Protein AF-A0A1G2ZAT9-F1 (afdb_monomer_lite)

Foldseek 3Di:
DDDAFEAEEAEQDPPDDCPLVVLLLLQLCVVVVFAEAEEEQFQAAQAFDDAALSRRHDHAYQKVQLFPLQLSQQSQLVSCPPGRYYYYYDYAHDDPPDPDDPPPPPLDIGHSNVNCVSFVHAYEYEDACVQQDPDDPPPPSDDDDDDPRHAEYEYEAAADPVSVVVCQVVCCVPVVHHHAWYAHNPVVLVVQVVPDPGNDHRDSVSSNVSNVRGVVGHNSVVSRVSSPPGDGDSDDDDLLPDDDDFDQAEEEEADDQFFGPDRVLLVSSCVSNNYHYDYDHLLPDLATDPPHQEYETEAGHCLVVLVSNLPSPSSLVRVVVCLVVPHAYEHEHSRLQLCDQWEASDVVRIGGHSHLFQWYKYFDDDPSDWTWDKWFFCQAALLGHHRDIFIATADPRIDIGHPDPWAFGTPDPVCSVQWTDFRRYIYHSGRGDCSSVVVSSCSSRDRDDPGDDGDRSCVPVD

Structure (mmCIF, N/CA/C/O backbone):
data_AF-A0A1G2ZAT9-F1
#
_entry.id   AF-A0A1G2ZAT9-F1
#
loop_
_atom_site.group_PDB
_atom_site.id
_atom_site.type_symbol
_atom_site.label_atom_id
_atom_site.label_alt_id
_atom_site.label_comp_id
_atom_site.label_asym_id
_atom_site.label_entity_id
_atom_site.label_seq_id
_atom_site.pdbx_PDB_ins_code
_atom_site.Cartn_x
_atom_site.Cartn_y
_atom_site.Cartn_z
_atom_site.occupancy
_atom_site.B_iso_or_equiv
_atom_site.auth_seq_id
_atom_site.auth_comp_id
_atom_site.auth_asym_id
_atom_site.auth_atom_id
_atom_site.pdbx_PDB_model_num
ATOM 1 N N . MET A 1 1 ? 6.749 -23.569 -5.603 1.00 65.69 1 MET A N 1
ATOM 2 C CA . MET A 1 1 ? 6.489 -22.505 -6.591 1.00 65.69 1 MET A CA 1
ATOM 3 C C . MET A 1 1 ? 7.583 -22.570 -7.646 1.00 65.69 1 MET A C 1
ATOM 5 O O . MET A 1 1 ? 8.707 -22.903 -7.283 1.00 65.69 1 MET A O 1
ATOM 9 N N . LEU A 1 2 ? 7.264 -22.351 -8.924 1.00 72.38 2 LEU A N 1
ATOM 10 C CA . LEU A 1 2 ? 8.294 -22.236 -9.961 1.00 72.38 2 LEU A CA 1
ATOM 11 C C . LEU A 1 2 ? 8.986 -20.870 -9.824 1.00 72.38 2 LEU A C 1
ATOM 13 O O . LEU A 1 2 ? 8.285 -19.889 -9.580 1.00 72.38 2 LEU A O 1
ATOM 17 N N . PRO A 1 3 ? 10.320 -20.780 -9.960 1.00 85.19 3 PRO A N 1
ATOM 18 C CA . PRO A 1 3 ? 11.008 -19.496 -9.964 1.00 85.19 3 PRO A CA 1
ATOM 19 C C . PRO A 1 3 ? 10.451 -18.579 -11.056 1.00 85.19 3 PRO A C 1
ATOM 21 O O . PRO A 1 3 ? 10.277 -19.016 -12.193 1.00 85.19 3 PRO A O 1
ATOM 24 N N . LEU A 1 4 ? 10.227 -17.311 -10.721 1.00 93.50 4 LEU A N 1
ATOM 25 C CA . LEU A 1 4 ? 9.793 -16.273 -11.659 1.00 93.50 4 LEU A CA 1
ATOM 26 C C . LEU A 1 4 ? 10.766 -15.080 -11.631 1.00 93.50 4 LEU A C 1
ATOM 28 O O . LEU A 1 4 ? 11.510 -14.912 -10.651 1.00 93.50 4 LEU A O 1
ATOM 32 N N . PRO A 1 5 ? 10.817 -14.269 -12.702 1.00 96.50 5 PRO A N 1
ATOM 33 C CA . PRO A 1 5 ? 11.721 -13.140 -12.784 1.00 96.50 5 PRO A CA 1
ATOM 34 C C . PRO A 1 5 ? 11.297 -12.052 -11.800 1.00 96.50 5 PRO A C 1
ATOM 36 O O . PRO A 1 5 ? 10.114 -11.744 -11.640 1.00 96.50 5 PRO A O 1
ATOM 39 N N . ARG A 1 6 ? 12.283 -11.438 -11.149 1.00 97.06 6 ARG A N 1
ATOM 40 C CA . ARG A 1 6 ? 12.071 -10.317 -10.228 1.00 97.06 6 ARG A CA 1
ATOM 41 C C . ARG A 1 6 ? 13.106 -9.237 -10.470 1.00 97.06 6 ARG A C 1
ATOM 43 O O . ARG A 1 6 ? 14.269 -9.555 -10.687 1.00 97.06 6 ARG A O 1
ATOM 50 N N . VAL A 1 7 ? 12.699 -7.979 -10.425 1.00 97.75 7 VAL A N 1
ATOM 51 C CA . VAL A 1 7 ? 13.603 -6.842 -10.631 1.00 97.75 7 VAL A CA 1
ATOM 52 C C . VAL A 1 7 ? 13.283 -5.722 -9.654 1.00 97.75 7 VAL A C 1
ATOM 54 O O . VAL A 1 7 ? 12.121 -5.471 -9.333 1.00 97.75 7 VAL A O 1
ATOM 57 N N . ALA A 1 8 ? 14.326 -5.039 -9.196 1.00 97.81 8 ALA A N 1
ATOM 58 C CA . ALA A 1 8 ? 14.211 -3.762 -8.522 1.00 97.81 8 ALA A CA 1
ATOM 59 C C . ALA A 1 8 ? 14.255 -2.640 -9.566 1.00 97.81 8 ALA A C 1
ATOM 61 O O . ALA A 1 8 ? 15.227 -2.549 -10.311 1.00 97.81 8 ALA A O 1
ATOM 62 N N . VAL A 1 9 ? 13.231 -1.792 -9.624 1.00 97.50 9 VAL A N 1
ATOM 63 C CA . VAL A 1 9 ? 13.162 -0.632 -10.523 1.00 97.50 9 VAL A CA 1
ATOM 64 C C . VAL A 1 9 ? 13.166 0.634 -9.686 1.00 97.50 9 VAL A C 1
ATOM 66 O O . VAL A 1 9 ? 12.234 0.883 -8.930 1.00 97.50 9 VAL A O 1
ATOM 69 N N . GLY A 1 10 ? 14.197 1.456 -9.811 1.00 94.81 10 GLY A N 1
ATOM 70 C CA . GLY A 1 10 ? 14.295 2.659 -8.992 1.00 94.81 10 GLY A CA 1
ATOM 71 C C . GLY A 1 10 ? 15.198 3.710 -9.592 1.00 94.81 10 GLY A C 1
ATOM 72 O O . GLY A 1 10 ? 15.844 3.466 -10.603 1.00 94.81 10 GLY A O 1
ATOM 73 N N . THR A 1 11 ? 15.249 4.875 -8.965 1.00 92.31 11 THR A N 1
ATOM 74 C CA . THR A 1 11 ? 16.115 5.992 -9.365 1.00 92.31 11 THR A CA 1
ATOM 75 C C . THR A 1 11 ? 17.026 6.400 -8.214 1.00 92.31 11 THR A C 1
ATOM 77 O O . THR A 1 11 ? 16.726 6.125 -7.056 1.00 92.31 11 THR A O 1
ATOM 80 N N . ILE A 1 12 ? 18.137 7.058 -8.536 1.00 87.62 12 ILE A N 1
ATOM 81 C CA . ILE A 1 12 ? 18.996 7.770 -7.575 1.00 87.62 12 ILE A CA 1
ATOM 82 C C . ILE A 1 12 ? 18.717 9.278 -7.545 1.00 87.62 12 ILE A C 1
ATOM 84 O O . ILE A 1 12 ? 19.366 10.007 -6.798 1.00 87.62 12 ILE A O 1
ATOM 88 N N . GLN A 1 13 ? 17.804 9.763 -8.389 1.00 85.94 13 GLN A N 1
ATOM 89 C CA . GLN A 1 13 ? 17.444 11.172 -8.511 1.00 85.94 13 GLN A CA 1
ATOM 90 C C . GLN A 1 13 ? 16.197 11.433 -7.648 1.00 85.94 13 GLN A C 1
ATOM 92 O O . GLN A 1 13 ? 15.124 10.962 -8.017 1.00 85.94 13 GLN A O 1
ATOM 97 N N . PRO A 1 14 ? 16.301 12.166 -6.521 1.00 74.88 14 PRO A N 1
ATOM 98 C CA . PRO A 1 14 ? 15.181 12.355 -5.591 1.00 74.88 14 PRO A CA 1
ATOM 99 C C . PRO A 1 14 ? 13.953 13.015 -6.230 1.00 74.88 14 PRO A C 1
ATOM 101 O O . PRO A 1 14 ? 12.827 12.678 -5.891 1.00 74.88 14 PRO A O 1
ATOM 104 N N . GLU A 1 15 ? 14.183 13.905 -7.197 1.00 79.69 15 GLU A N 1
ATOM 105 C CA . GLU A 1 15 ? 13.150 14.672 -7.910 1.00 79.69 15 GLU A CA 1
ATOM 106 C C . GLU A 1 15 ? 12.564 13.937 -9.132 1.00 79.69 15 GLU A C 1
ATOM 108 O O . GLU A 1 15 ? 11.762 14.506 -9.879 1.00 79.69 15 GLU A O 1
ATOM 113 N N . ALA A 1 16 ? 13.016 12.711 -9.420 1.00 84.50 16 ALA A N 1
ATOM 114 C CA . ALA A 1 16 ? 12.541 11.960 -10.577 1.00 84.50 16 ALA A CA 1
ATOM 115 C C . ALA A 1 16 ? 11.228 11.234 -10.252 1.00 84.50 16 ALA A C 1
ATOM 117 O O . ALA A 1 16 ? 11.174 10.354 -9.390 1.00 84.50 16 ALA A O 1
ATOM 118 N N . ASP A 1 17 ? 10.174 11.563 -10.997 1.00 87.31 17 ASP A N 1
ATOM 119 C CA . ASP A 1 17 ? 8.879 10.900 -10.881 1.00 87.31 17 ASP A CA 1
ATOM 120 C C . ASP A 1 17 ? 8.857 9.589 -11.679 1.00 87.31 17 ASP A C 1
ATOM 122 O O . ASP A 1 17 ? 8.793 9.569 -12.910 1.00 87.31 17 ASP A O 1
ATOM 126 N N . LEU A 1 18 ? 8.863 8.468 -10.960 1.00 91.62 18 LEU A N 1
ATOM 127 C CA . LEU A 1 18 ? 8.841 7.136 -11.557 1.00 91.62 18 LEU A CA 1
ATOM 128 C C . LEU A 1 18 ? 7.465 6.707 -12.090 1.00 91.62 18 LEU A C 1
ATOM 130 O O . LEU A 1 18 ? 7.391 5.677 -12.764 1.00 91.62 18 LEU A O 1
ATOM 134 N N . ARG A 1 19 ? 6.372 7.432 -11.805 1.00 92.25 19 ARG A N 1
ATOM 135 C CA . ARG A 1 19 ? 5.004 6.998 -12.155 1.00 92.25 19 ARG A CA 1
ATOM 136 C C . ARG A 1 19 ? 4.861 6.701 -13.643 1.00 92.25 19 ARG A C 1
ATOM 138 O O . ARG A 1 19 ? 4.420 5.610 -14.002 1.00 92.25 19 ARG A O 1
ATOM 145 N N . ALA A 1 20 ? 5.289 7.630 -14.500 1.00 94.94 20 ALA A N 1
ATOM 146 C CA . ALA A 1 20 ? 5.143 7.507 -15.948 1.00 94.94 20 ALA A CA 1
ATOM 147 C C . ALA A 1 20 ? 5.839 6.249 -16.488 1.00 94.94 20 ALA A C 1
ATOM 149 O O . ALA A 1 20 ? 5.209 5.437 -17.167 1.00 94.94 20 ALA A O 1
ATOM 150 N N . ILE A 1 21 ? 7.116 6.046 -16.145 1.00 96.44 21 ILE A N 1
ATOM 151 C CA . ILE A 1 21 ? 7.891 4.910 -16.654 1.00 96.44 21 ILE A CA 1
ATOM 152 C C . ILE A 1 21 ? 7.477 3.576 -16.026 1.00 96.44 21 ILE A C 1
ATOM 154 O O . ILE A 1 21 ? 7.471 2.562 -16.723 1.00 96.44 21 ILE A O 1
ATOM 158 N N . LEU A 1 22 ? 7.069 3.554 -14.752 1.00 95.69 22 LEU A N 1
ATOM 159 C CA . LEU A 1 22 ? 6.551 2.345 -14.108 1.00 95.69 22 LEU A CA 1
ATOM 160 C C . LEU A 1 22 ? 5.219 1.916 -14.727 1.00 95.69 22 LEU A C 1
ATOM 162 O O . LEU A 1 22 ? 5.054 0.742 -15.057 1.00 95.69 22 LEU A O 1
ATOM 166 N N . TRP A 1 23 ? 4.283 2.847 -14.937 1.00 95.88 23 TRP A N 1
ATOM 167 C CA . TRP A 1 23 ? 3.021 2.555 -15.622 1.00 95.88 23 TRP A CA 1
ATOM 168 C C . TRP A 1 23 ? 3.252 2.116 -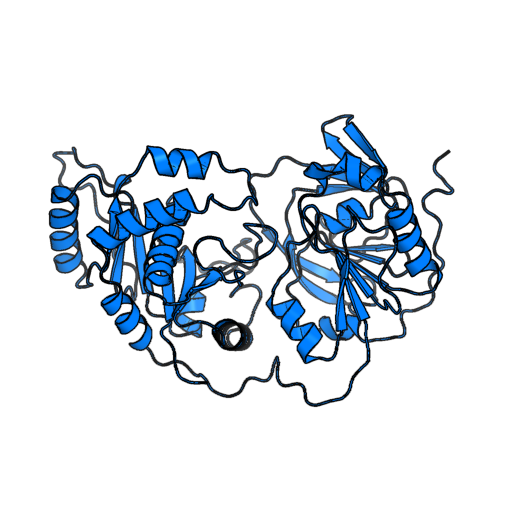17.065 1.00 95.88 23 TRP A C 1
ATOM 170 O O . TRP A 1 23 ? 2.633 1.150 -17.510 1.00 95.88 23 TRP A O 1
ATOM 180 N N . ALA A 1 24 ? 4.187 2.758 -17.770 1.00 97.25 24 ALA A N 1
ATOM 181 C CA . ALA A 1 24 ? 4.568 2.364 -19.118 1.00 97.25 24 ALA A CA 1
ATOM 182 C C . ALA A 1 24 ? 5.128 0.934 -19.165 1.00 97.25 24 ALA A C 1
ATOM 184 O O . ALA A 1 24 ? 4.705 0.136 -19.999 1.00 97.25 24 ALA A O 1
ATOM 185 N N . LEU A 1 25 ? 6.046 0.596 -18.253 1.00 97.38 25 LEU A N 1
ATOM 186 C CA . LEU A 1 25 ? 6.655 -0.729 -18.150 1.00 97.38 25 LEU A CA 1
ATOM 187 C C . LEU A 1 25 ? 5.609 -1.801 -17.836 1.00 97.38 25 LEU A C 1
ATOM 189 O O . LEU A 1 25 ? 5.561 -2.826 -18.514 1.00 97.38 25 LEU A O 1
ATOM 193 N N . MET A 1 26 ? 4.749 -1.568 -16.843 1.00 96.50 26 MET A N 1
ATOM 194 C CA . MET A 1 26 ? 3.716 -2.534 -16.463 1.00 96.50 26 MET A CA 1
ATOM 195 C C . MET A 1 26 ? 2.709 -2.758 -17.592 1.00 96.50 26 MET A C 1
ATOM 197 O O . MET A 1 26 ? 2.432 -3.904 -17.936 1.00 96.50 26 MET A O 1
ATOM 201 N N . GLU A 1 27 ? 2.236 -1.693 -18.243 1.00 96.50 27 GLU A 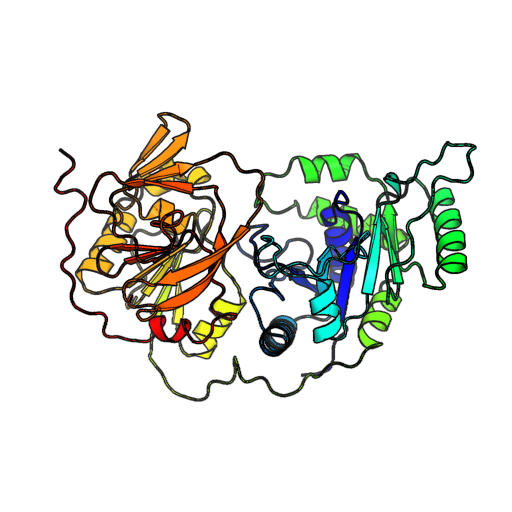N 1
ATOM 202 C CA . GLU A 1 27 ? 1.328 -1.810 -19.387 1.00 96.50 27 GLU A CA 1
ATOM 203 C C . GLU A 1 27 ? 1.994 -2.507 -20.589 1.00 96.50 27 GLU A C 1
ATOM 205 O O . GLU A 1 27 ? 1.372 -3.311 -21.291 1.00 96.50 27 GLU A O 1
ATOM 210 N N . ALA A 1 28 ? 3.276 -2.237 -20.832 1.00 96.62 28 ALA A N 1
ATOM 211 C CA . ALA A 1 28 ? 4.065 -2.866 -21.887 1.00 96.62 28 ALA A CA 1
ATOM 212 C C . ALA A 1 28 ? 4.180 -4.393 -21.729 1.00 96.62 28 ALA A C 1
ATOM 214 O O . ALA A 1 28 ? 4.160 -5.122 -22.728 1.00 96.62 28 ALA A O 1
ATOM 215 N N . PHE A 1 29 ? 4.284 -4.873 -20.489 1.00 96.81 29 PHE A N 1
ATOM 216 C CA . PHE A 1 29 ? 4.241 -6.298 -20.163 1.00 96.81 29 PHE A CA 1
ATOM 217 C C . PHE A 1 29 ? 2.819 -6.853 -20.224 1.00 96.81 29 PHE A C 1
ATOM 219 O O . PHE A 1 29 ? 2.584 -7.864 -20.889 1.00 96.81 29 PHE A O 1
ATOM 226 N N . ARG A 1 30 ? 1.851 -6.142 -19.639 1.00 94.38 30 ARG A N 1
ATOM 227 C CA . ARG A 1 30 ? 0.443 -6.552 -19.621 1.00 94.38 30 ARG A CA 1
ATOM 228 C C . ARG A 1 30 ? -0.130 -6.717 -21.031 1.00 94.38 30 ARG A C 1
ATOM 230 O O . ARG A 1 30 ? -0.836 -7.682 -21.304 1.00 94.38 30 ARG A O 1
ATOM 237 N N . SER A 1 31 ? 0.214 -5.822 -21.958 1.00 94.56 31 SER A N 1
ATOM 238 C CA . SER A 1 31 ? -0.170 -5.908 -23.380 1.00 94.56 31 SER A CA 1
ATOM 239 C C . SER A 1 31 ? 0.457 -7.093 -24.131 1.00 94.56 31 SER A C 1
ATOM 241 O O . SER A 1 31 ? -0.033 -7.460 -25.197 1.00 94.56 31 SER A O 1
ATOM 243 N N . ARG A 1 32 ? 1.498 -7.725 -23.573 1.00 94.94 32 ARG A N 1
ATOM 244 C CA . ARG A 1 32 ? 2.105 -8.979 -24.060 1.00 94.94 32 ARG A CA 1
ATOM 245 C C . ARG A 1 32 ? 1.629 -10.221 -23.308 1.00 94.94 32 ARG A C 1
ATOM 247 O O . ARG A 1 32 ? 2.176 -11.294 -23.532 1.00 94.94 32 ARG A O 1
ATOM 254 N N . GLY A 1 33 ? 0.635 -10.087 -22.431 1.00 94.81 33 GLY A N 1
ATOM 255 C CA . GLY A 1 33 ? 0.134 -11.196 -21.622 1.00 94.81 33 GLY A CA 1
ATOM 256 C C . GLY A 1 33 ? 1.045 -11.587 -20.457 1.00 94.81 33 GLY A C 1
ATOM 257 O O . GLY A 1 33 ? 0.870 -12.673 -19.928 1.00 94.81 33 GLY A O 1
ATOM 258 N N . VAL A 1 34 ? 1.995 -10.729 -20.065 1.00 95.81 34 VAL A N 1
ATOM 259 C CA . VAL A 1 34 ? 2.832 -10.919 -18.869 1.00 95.81 34 VAL A CA 1
ATOM 260 C C . VAL A 1 34 ? 2.205 -10.141 -17.717 1.00 95.81 34 VAL A C 1
ATOM 262 O O . VAL A 1 34 ? 2.118 -8.910 -17.764 1.00 95.81 34 VAL A O 1
ATOM 265 N N . GLN A 1 35 ? 1.761 -10.846 -16.685 1.00 95.88 35 GLN A N 1
ATOM 266 C CA . GLN A 1 35 ? 1.151 -10.254 -15.505 1.00 95.88 35 GLN A CA 1
ATOM 267 C C . GLN A 1 35 ? 2.227 -9.767 -14.528 1.00 95.88 35 GLN A C 1
ATOM 269 O O . GLN A 1 35 ? 3.105 -10.524 -14.119 1.00 95.88 35 GLN A O 1
ATOM 274 N N . VAL A 1 36 ? 2.163 -8.492 -14.135 1.00 96.88 36 VAL A N 1
ATOM 275 C CA . VAL A 1 36 ? 3.176 -7.869 -13.269 1.00 96.88 36 VAL A CA 1
ATOM 276 C C . VAL A 1 36 ? 2.616 -7.651 -11.866 1.00 96.88 36 VAL A C 1
ATOM 278 O O . VAL A 1 36 ? 1.629 -6.938 -11.701 1.00 96.88 36 VAL A O 1
ATOM 281 N N . GLN A 1 37 ? 3.263 -8.200 -10.839 1.00 96.56 37 GLN A N 1
ATOM 282 C CA . GLN A 1 37 ? 2.988 -7.824 -9.450 1.00 96.56 37 GLN A CA 1
ATOM 283 C C . GLN A 1 37 ? 3.940 -6.703 -9.038 1.00 96.56 37 GLN A C 1
ATOM 285 O O . GLN A 1 37 ? 5.162 -6.864 -9.057 1.00 96.56 37 GLN A O 1
ATOM 290 N N . ARG A 1 38 ? 3.370 -5.567 -8.636 1.00 94.94 38 ARG A N 1
ATOM 291 C CA . ARG A 1 38 ? 4.119 -4.411 -8.140 1.00 94.94 38 ARG A CA 1
ATOM 292 C C . ARG A 1 38 ? 4.246 -4.464 -6.619 1.00 94.94 38 ARG A C 1
ATOM 294 O O . ARG A 1 38 ? 3.249 -4.699 -5.932 1.00 94.94 38 ARG A O 1
ATOM 301 N N . PHE A 1 39 ? 5.447 -4.189 -6.120 1.00 95.88 39 PHE A N 1
ATOM 302 C CA . PHE A 1 39 ? 5.766 -4.016 -4.707 1.00 95.88 39 PHE A CA 1
ATOM 303 C C . PHE A 1 39 ? 6.407 -2.640 -4.489 1.00 95.88 39 PHE A C 1
ATOM 305 O O . PHE A 1 39 ? 7.427 -2.332 -5.103 1.00 95.88 39 PHE A O 1
ATOM 312 N N . LEU A 1 40 ? 5.828 -1.810 -3.625 1.00 93.94 40 LEU A N 1
ATOM 313 C CA . LEU A 1 40 ? 6.436 -0.547 -3.201 1.00 93.94 40 LEU A CA 1
ATOM 314 C C . LEU A 1 40 ? 7.464 -0.820 -2.098 1.00 93.94 40 LEU A C 1
ATOM 316 O O . LEU A 1 40 ? 7.187 -1.621 -1.207 1.00 93.94 40 LEU A O 1
ATOM 320 N N . SER A 1 41 ? 8.603 -0.123 -2.114 1.00 93.00 41 SER A N 1
ATOM 321 C CA . SER A 1 41 ? 9.665 -0.264 -1.102 1.00 93.00 41 SER A CA 1
ATOM 322 C C . SER A 1 41 ? 9.353 0.376 0.262 1.00 93.00 41 SER A C 1
ATOM 324 O O . SER A 1 41 ? 10.201 0.370 1.154 1.00 93.00 41 SER A O 1
ATOM 326 N N . GLN A 1 42 ? 8.177 0.990 0.405 1.00 89.81 42 GLN A N 1
ATOM 327 C CA . GLN A 1 42 ? 7.697 1.622 1.633 1.00 89.81 42 GLN A CA 1
ATOM 328 C C . GLN A 1 42 ? 6.224 1.307 1.825 1.00 89.81 42 GLN A C 1
ATOM 330 O O . GLN A 1 42 ? 5.462 1.436 0.872 1.00 89.81 42 GLN A O 1
ATOM 335 N N . ALA A 1 43 ? 5.809 0.944 3.038 1.00 87.38 43 ALA A N 1
ATOM 336 C CA . ALA A 1 43 ? 4.434 0.574 3.377 1.00 87.38 43 ALA A CA 1
ATOM 337 C C . ALA A 1 43 ? 3.499 1.793 3.537 1.00 87.38 43 ALA A C 1
ATOM 339 O O . ALA A 1 43 ? 2.831 1.954 4.557 1.00 87.38 43 ALA A O 1
ATOM 340 N N . CYS A 1 44 ? 3.445 2.649 2.516 1.00 81.44 44 CYS A N 1
ATOM 341 C CA . CYS A 1 44 ? 2.565 3.811 2.437 1.00 81.44 44 CYS A CA 1
ATOM 342 C C . CYS A 1 44 ? 1.551 3.667 1.288 1.00 81.44 44 CYS A C 1
ATOM 344 O O . CYS A 1 44 ? 1.798 3.018 0.264 1.00 81.44 44 CYS A O 1
ATOM 346 N N . PHE A 1 45 ? 0.365 4.248 1.462 1.00 75.94 45 PHE A N 1
ATOM 347 C CA . PHE A 1 45 ? -0.692 4.171 0.459 1.00 75.94 45 PHE A CA 1
ATOM 348 C C . PHE A 1 45 ? -0.563 5.310 -0.553 1.00 75.94 45 PHE A C 1
ATOM 350 O O . PHE A 1 45 ? -0.702 6.474 -0.195 1.00 75.94 45 PHE A O 1
ATOM 357 N N . ALA A 1 46 ? -0.336 4.965 -1.823 1.00 63.47 46 ALA A N 1
ATOM 358 C CA . ALA A 1 46 ? -0.352 5.928 -2.928 1.00 63.47 46 ALA A CA 1
ATOM 359 C C . ALA A 1 46 ? -1.736 6.045 -3.597 1.00 63.47 46 ALA A C 1
ATOM 361 O O . ALA A 1 46 ? -2.082 7.102 -4.116 1.00 63.47 46 ALA A O 1
ATOM 362 N N . THR A 1 47 ? -2.521 4.961 -3.591 1.00 61.88 47 THR A N 1
ATOM 363 C CA . THR A 1 47 ? -3.883 4.869 -4.146 1.00 61.88 47 THR A CA 1
ATOM 364 C C . THR A 1 47 ? -4.750 4.002 -3.248 1.00 61.88 47 THR A C 1
ATOM 366 O O . THR A 1 47 ? -4.265 2.977 -2.763 1.00 61.88 47 THR A O 1
ATOM 369 N N . CYS A 1 48 ? -6.023 4.362 -3.067 1.00 64.44 48 CYS A N 1
ATOM 370 C CA . CYS A 1 48 ? -6.965 3.522 -2.326 1.00 64.44 48 CYS A CA 1
ATOM 371 C C . CYS A 1 48 ? -7.729 2.584 -3.269 1.00 64.44 48 CYS A C 1
ATOM 373 O O . CYS A 1 48 ? -8.103 2.964 -4.381 1.00 64.44 48 CYS A O 1
ATOM 375 N N . HIS A 1 49 ? -7.988 1.370 -2.780 1.00 68.56 49 HIS A N 1
ATOM 376 C CA . HIS A 1 49 ? -8.727 0.287 -3.428 1.00 68.56 49 HIS A CA 1
ATOM 377 C C . HIS A 1 49 ? -8.095 -0.357 -4.652 1.00 68.56 49 HIS A C 1
ATOM 379 O O . HIS A 1 49 ? -7.573 0.308 -5.546 1.00 68.56 49 HIS A O 1
ATOM 385 N N . GLY A 1 50 ? -8.388 -1.652 -4.757 1.00 73.62 50 GLY A N 1
ATOM 386 C CA . GLY A 1 50 ? -8.420 -2.463 -5.965 1.00 73.62 50 GLY A CA 1
ATOM 387 C C . GLY A 1 50 ? -7.128 -2.565 -6.777 1.00 73.62 50 GLY A C 1
ATOM 388 O O . GLY A 1 50 ? -6.063 -2.109 -6.361 1.00 73.62 50 GLY A O 1
ATOM 389 N N . PRO A 1 51 ? -7.226 -3.209 -7.950 1.00 79.81 51 PRO A N 1
ATOM 390 C CA . PRO A 1 51 ? -6.074 -3.440 -8.803 1.00 79.81 51 PRO A CA 1
ATOM 391 C C . PRO A 1 51 ? -5.507 -2.158 -9.419 1.00 79.81 51 PRO A C 1
ATOM 393 O O . PRO A 1 51 ? -6.251 -1.256 -9.814 1.00 79.81 51 PRO A O 1
ATOM 396 N N . ASP A 1 52 ? -4.182 -2.119 -9.564 1.00 81.69 52 ASP A N 1
ATOM 397 C CA . ASP A 1 52 ? -3.470 -1.099 -10.331 1.00 81.69 52 ASP A CA 1
ATOM 398 C C . ASP A 1 52 ? -3.903 -1.161 -11.802 1.00 81.69 52 ASP A C 1
ATOM 400 O O . ASP A 1 52 ? -3.997 -2.236 -12.395 1.00 81.69 52 ASP A O 1
ATOM 404 N N . VAL A 1 53 ? -4.194 -0.011 -12.411 1.00 86.75 53 VAL A N 1
ATOM 405 C CA . VAL A 1 53 ? -4.748 0.036 -13.776 1.00 86.75 53 VAL A CA 1
ATOM 406 C C . VAL A 1 53 ? -3.753 -0.480 -14.820 1.00 86.75 53 VAL A C 1
ATOM 408 O O . VAL A 1 53 ? -4.179 -1.071 -15.821 1.00 86.75 53 VAL A O 1
ATOM 411 N N . ALA A 1 54 ? -2.452 -0.280 -14.592 1.00 87.06 54 ALA A N 1
ATOM 412 C CA . ALA A 1 54 ? -1.394 -0.658 -15.521 1.00 87.06 54 ALA A CA 1
ATOM 413 C C . ALA A 1 54 ? -0.989 -2.130 -15.375 1.00 87.06 54 ALA A C 1
ATOM 415 O O . ALA A 1 54 ? -0.631 -2.752 -16.373 1.00 87.06 54 ALA A O 1
ATOM 416 N N . SER A 1 55 ? -1.065 -2.703 -14.168 1.00 87.00 55 SER A N 1
ATOM 417 C CA . SER A 1 55 ? -0.693 -4.107 -13.932 1.00 87.00 55 SER A CA 1
ATOM 418 C C . SER A 1 55 ? -1.879 -5.078 -13.875 1.00 87.00 55 SER A C 1
ATOM 420 O O . SER A 1 55 ? -1.745 -6.245 -14.236 1.00 87.00 55 SER A O 1
ATOM 422 N N . GLY A 1 56 ? -3.057 -4.603 -13.465 1.00 87.62 56 GLY A N 1
ATOM 423 C CA . GLY A 1 56 ? -4.242 -5.422 -13.212 1.00 87.62 56 GLY A CA 1
ATOM 424 C C . GLY A 1 56 ? -4.205 -6.202 -11.893 1.00 87.62 56 GLY A C 1
ATOM 425 O O . GLY A 1 56 ? -5.131 -6.967 -11.635 1.00 87.62 56 GLY A O 1
ATOM 426 N N . LEU A 1 57 ? -3.181 -6.007 -11.056 1.00 91.69 57 LEU A N 1
ATOM 427 C CA . LEU A 1 57 ? -3.049 -6.609 -9.726 1.00 91.69 57 LEU A CA 1
ATOM 428 C C . LEU A 1 57 ? -3.007 -5.534 -8.638 1.00 91.69 57 LEU A C 1
ATOM 430 O O . LEU A 1 57 ? -2.536 -4.419 -8.866 1.00 91.69 57 LEU A O 1
ATOM 434 N N . THR A 1 58 ? -3.486 -5.864 -7.440 1.00 91.56 58 THR A N 1
ATOM 435 C CA . THR A 1 58 ? -3.418 -4.959 -6.285 1.00 91.56 58 THR A CA 1
ATOM 436 C C . THR A 1 58 ? -1.955 -4.755 -5.869 1.00 91.56 58 THR A C 1
ATOM 438 O O . THR A 1 58 ? -1.253 -5.749 -5.655 1.00 91.56 58 THR A O 1
ATOM 441 N N . PRO A 1 59 ? -1.459 -3.507 -5.753 1.00 92.31 59 PRO A N 1
ATOM 442 C CA . PRO A 1 59 ? -0.101 -3.241 -5.286 1.00 92.31 59 PRO A CA 1
ATOM 443 C C . PRO A 1 59 ? 0.145 -3.795 -3.884 1.00 92.31 59 PRO A C 1
ATOM 445 O O . PRO A 1 59 ? -0.736 -3.746 -3.028 1.00 92.31 59 PRO A O 1
ATOM 448 N N . ARG A 1 60 ? 1.362 -4.282 -3.649 1.00 94.12 60 ARG A N 1
ATOM 449 C CA . ARG A 1 60 ? 1.826 -4.772 -2.345 1.00 94.12 60 ARG A CA 1
ATOM 450 C C . ARG A 1 60 ? 2.994 -3.934 -1.844 1.00 94.12 60 ARG A C 1
ATOM 452 O O . ARG A 1 60 ? 3.496 -3.069 -2.564 1.00 94.12 60 ARG A O 1
ATOM 459 N N . HIS A 1 61 ? 3.454 -4.203 -0.629 1.00 94.50 61 HIS A N 1
ATOM 460 C CA . HIS A 1 61 ? 4.510 -3.424 0.010 1.00 94.50 61 HIS A CA 1
ATOM 461 C C . HIS A 1 61 ? 5.586 -4.337 0.587 1.00 94.50 61 HIS A C 1
ATOM 463 O O . HIS A 1 61 ? 5.290 -5.345 1.219 1.00 94.50 61 HIS A O 1
ATOM 469 N N . LEU A 1 62 ? 6.841 -3.957 0.387 1.00 95.88 62 LEU A N 1
ATOM 470 C CA . LEU A 1 62 ? 8.012 -4.546 1.024 1.00 95.88 62 LEU A CA 1
ATOM 471 C C . LEU A 1 62 ? 8.755 -3.399 1.682 1.00 95.88 62 LEU A C 1
ATOM 473 O O . LEU A 1 62 ? 9.101 -2.444 1.004 1.00 95.88 62 LEU A O 1
ATOM 477 N N . ASP A 1 63 ? 8.983 -3.458 2.985 1.00 94.81 63 ASP A N 1
ATOM 478 C CA . ASP A 1 63 ? 9.504 -2.306 3.712 1.00 94.81 63 ASP A CA 1
ATOM 479 C C . ASP A 1 63 ? 10.585 -2.748 4.688 1.00 94.81 63 ASP A C 1
ATOM 481 O O . ASP A 1 63 ? 10.300 -3.400 5.688 1.00 94.81 63 ASP A O 1
ATOM 485 N N . SER A 1 64 ? 11.837 -2.395 4.400 1.00 94.12 64 SER A N 1
ATOM 486 C CA . SER A 1 64 ? 12.982 -2.833 5.202 1.00 94.12 64 SER A CA 1
ATOM 487 C C . SER A 1 64 ? 13.072 -2.182 6.583 1.00 94.12 64 SER A C 1
ATOM 489 O O . SER A 1 64 ? 13.827 -2.657 7.428 1.00 94.12 64 SER A O 1
ATOM 491 N N . TRP A 1 65 ? 12.345 -1.089 6.824 1.00 93.75 65 TRP A N 1
ATOM 492 C CA . TRP A 1 65 ? 12.265 -0.475 8.146 1.00 93.75 65 TRP A CA 1
ATOM 493 C C . TRP A 1 65 ? 11.213 -1.188 8.997 1.00 93.75 65 TRP A C 1
ATOM 495 O O . TRP A 1 65 ? 11.442 -1.444 10.183 1.00 93.75 65 TRP A O 1
ATOM 505 N N . LEU A 1 66 ? 10.076 -1.534 8.389 1.00 92.56 66 LEU A N 1
ATOM 506 C CA . LEU A 1 66 ? 8.934 -2.143 9.065 1.00 92.56 66 LEU A CA 1
ATOM 507 C C . LEU A 1 66 ? 9.056 -3.670 9.212 1.00 92.56 66 LEU A C 1
ATOM 509 O O . LEU A 1 66 ? 8.574 -4.228 10.197 1.00 92.56 66 LEU A O 1
ATOM 513 N N . MET A 1 67 ? 9.684 -4.343 8.249 1.00 94.00 67 MET A N 1
ATOM 514 C CA . MET A 1 67 ? 9.723 -5.801 8.114 1.00 94.00 67 MET A CA 1
ATOM 515 C C . MET A 1 67 ? 11.148 -6.347 8.237 1.00 94.00 67 MET A C 1
ATOM 517 O O . MET A 1 67 ? 12.129 -5.677 7.924 1.00 94.00 67 MET A O 1
ATOM 521 N N . SER A 1 68 ? 11.266 -7.612 8.643 1.00 93.94 68 SER A N 1
ATOM 522 C CA . SER A 1 68 ? 12.525 -8.356 8.541 1.00 93.94 68 SER A CA 1
ATOM 523 C C . SER A 1 68 ? 12.739 -8.894 7.121 1.00 93.94 68 SER A C 1
ATOM 525 O O . SER A 1 68 ? 11.785 -9.062 6.359 1.00 93.94 68 SER A O 1
ATOM 527 N N . ALA A 1 69 ? 13.981 -9.268 6.790 1.00 95.38 69 ALA A N 1
ATOM 528 C CA . ALA A 1 69 ? 14.313 -9.928 5.522 1.00 95.38 69 ALA A CA 1
ATOM 529 C C . ALA A 1 69 ? 13.438 -11.163 5.246 1.00 95.38 69 ALA A C 1
ATOM 531 O O . ALA A 1 69 ? 12.978 -11.374 4.125 1.00 95.38 69 ALA A O 1
ATOM 532 N N . HIS A 1 70 ? 13.162 -11.947 6.291 1.00 94.75 70 HIS A N 1
ATOM 533 C CA . HIS A 1 70 ? 12.321 -13.135 6.208 1.00 94.75 70 HIS A CA 1
ATOM 534 C C . HIS A 1 70 ? 10.865 -12.795 5.848 1.00 94.75 70 HIS A C 1
ATOM 536 O O . HIS A 1 70 ? 10.310 -13.403 4.936 1.00 94.75 70 HIS A O 1
ATOM 542 N N . VAL A 1 71 ? 10.270 -11.779 6.487 1.00 94.62 71 VAL A N 1
ATOM 543 C CA . VAL A 1 71 ? 8.901 -11.334 6.169 1.00 94.62 71 VAL A CA 1
ATOM 544 C C . VAL A 1 71 ? 8.818 -10.774 4.748 1.00 94.62 71 VAL A C 1
ATOM 546 O O . VAL A 1 71 ? 7.914 -11.149 4.005 1.00 94.62 71 VAL A O 1
ATOM 549 N N . CYS A 1 72 ? 9.784 -9.947 4.328 1.00 96.50 72 CYS A N 1
ATOM 550 C CA . CYS A 1 72 ? 9.837 -9.434 2.956 1.00 96.50 72 CYS A CA 1
ATOM 551 C C . CYS A 1 72 ? 9.902 -10.567 1.921 1.00 96.50 72 CYS A C 1
ATOM 553 O O . CYS A 1 72 ? 9.206 -10.526 0.908 1.00 96.50 72 CYS A O 1
ATOM 555 N N . ARG A 1 73 ? 10.716 -11.597 2.181 1.00 96.31 73 ARG A N 1
ATOM 556 C CA . ARG A 1 73 ? 10.813 -12.780 1.318 1.00 96.31 73 ARG A CA 1
ATOM 557 C C . ARG A 1 73 ? 9.466 -13.491 1.199 1.00 96.31 73 ARG A C 1
ATOM 559 O O . ARG A 1 73 ? 9.048 -13.804 0.089 1.00 96.31 73 ARG A O 1
ATOM 566 N N . GLU A 1 74 ? 8.787 -13.741 2.315 1.00 95.31 74 GLU A N 1
ATOM 567 C CA . GLU A 1 74 ? 7.498 -14.439 2.304 1.00 95.31 74 GLU A CA 1
ATOM 568 C C . GLU A 1 74 ? 6.382 -13.641 1.627 1.00 95.31 74 GLU A C 1
ATOM 570 O O . GLU A 1 74 ? 5.614 -14.217 0.858 1.00 95.31 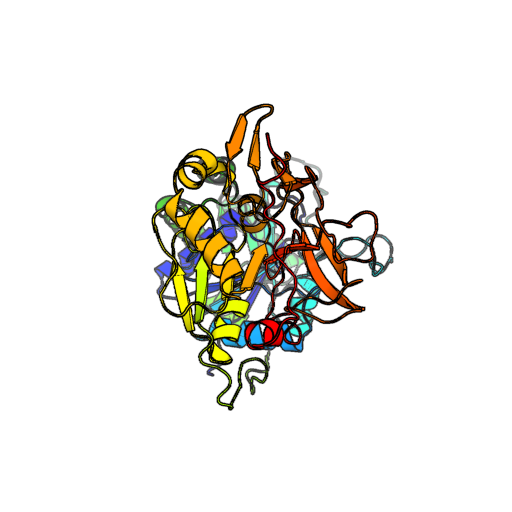74 GLU A O 1
ATOM 575 N N . ILE A 1 75 ? 6.320 -12.326 1.851 1.00 95.44 75 ILE A N 1
ATOM 576 C CA . ILE A 1 75 ? 5.369 -11.439 1.167 1.00 95.44 75 ILE A CA 1
ATOM 577 C C . ILE A 1 75 ? 5.634 -11.413 -0.341 1.00 95.44 75 ILE A C 1
ATOM 579 O O . ILE A 1 75 ? 4.688 -11.476 -1.127 1.00 95.44 75 ILE A O 1
ATOM 583 N N . LEU A 1 76 ? 6.904 -11.379 -0.765 1.00 96.56 76 LEU A N 1
ATOM 584 C CA . LEU A 1 76 ? 7.247 -11.463 -2.185 1.00 96.56 76 LEU A CA 1
ATOM 585 C C . LEU A 1 76 ? 6.763 -12.786 -2.783 1.00 96.56 76 LEU A C 1
ATOM 587 O O . LEU A 1 76 ? 6.104 -12.764 -3.818 1.00 96.56 76 LEU A O 1
ATOM 591 N N . ILE A 1 77 ? 7.040 -13.920 -2.128 1.00 95.25 77 ILE A N 1
ATOM 592 C CA . ILE A 1 77 ? 6.589 -15.244 -2.588 1.00 95.25 77 ILE A CA 1
ATOM 593 C C . ILE A 1 77 ? 5.061 -15.281 -2.691 1.00 95.25 77 ILE A C 1
ATOM 595 O O . ILE A 1 77 ? 4.534 -15.656 -3.734 1.00 95.25 77 ILE A O 1
ATOM 599 N N . ARG A 1 78 ? 4.350 -14.852 -1.642 1.00 93.56 78 ARG A N 1
ATOM 600 C CA . ARG A 1 78 ? 2.882 -14.847 -1.598 1.00 93.56 78 ARG A CA 1
ATOM 601 C C . ARG A 1 78 ? 2.284 -13.965 -2.691 1.00 93.56 78 ARG A C 1
ATOM 603 O O . ARG A 1 78 ? 1.395 -14.391 -3.421 1.00 93.56 78 ARG A O 1
ATOM 610 N N . GLY A 1 79 ? 2.792 -12.743 -2.827 1.00 92.94 79 GLY A N 1
ATOM 611 C CA . GLY A 1 79 ? 2.321 -11.797 -3.832 1.00 92.94 79 GLY A CA 1
ATOM 612 C C . GLY A 1 79 ? 2.623 -12.227 -5.263 1.00 92.94 79 GLY A C 1
ATOM 613 O O . GLY A 1 79 ? 1.908 -11.827 -6.177 1.00 92.94 79 GLY A O 1
ATOM 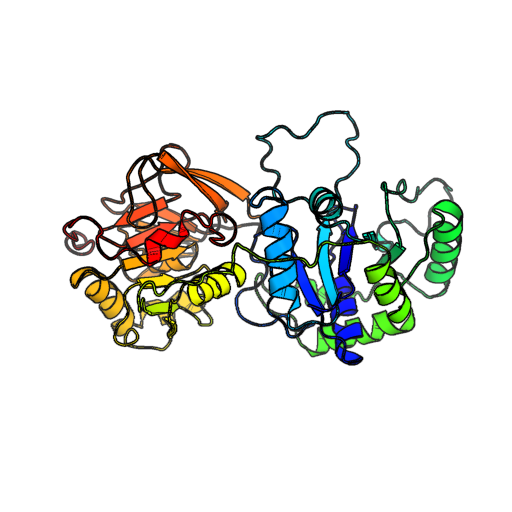614 N N . ALA A 1 80 ? 3.643 -13.060 -5.460 1.00 93.12 80 ALA A N 1
ATOM 615 C CA . ALA A 1 80 ? 4.036 -13.542 -6.773 1.00 93.12 80 ALA A CA 1
ATOM 616 C C . ALA A 1 80 ? 3.315 -14.837 -7.210 1.00 93.12 80 ALA A C 1
ATOM 618 O O . ALA A 1 80 ? 3.568 -15.331 -8.303 1.00 93.12 80 ALA A O 1
ATOM 619 N N . GLU A 1 81 ? 2.384 -15.378 -6.409 1.00 90.56 81 GLU A N 1
ATOM 620 C CA . GLU A 1 81 ? 1.611 -16.587 -6.757 1.00 90.56 81 GLU A CA 1
ATOM 621 C C . GLU A 1 81 ? 0.807 -16.456 -8.059 1.00 90.56 81 GLU A C 1
ATOM 623 O O . GLU A 1 81 ? 0.626 -17.447 -8.763 1.00 90.56 81 GLU A O 1
ATOM 628 N N . ASN A 1 82 ? 0.347 -15.245 -8.380 1.00 88.25 82 ASN A N 1
ATOM 629 C CA . ASN A 1 82 ? -0.513 -14.961 -9.530 1.00 88.25 82 ASN A CA 1
ATOM 630 C C . ASN A 1 82 ? 0.126 -13.934 -10.477 1.00 88.25 82 ASN A C 1
ATOM 632 O O . ASN A 1 82 ? -0.567 -13.062 -10.995 1.00 88.25 82 ASN A O 1
ATOM 636 N N . CYS A 1 83 ? 1.450 -13.963 -10.646 1.00 95.00 83 CYS A N 1
ATOM 637 C CA . CYS A 1 83 ? 2.123 -13.104 -11.616 1.00 95.00 83 CYS A CA 1
ATOM 638 C C . CYS A 1 83 ? 3.250 -13.823 -12.364 1.00 95.00 83 CYS A C 1
ATOM 640 O O . CYS A 1 83 ? 3.751 -14.860 -11.938 1.00 95.00 83 CYS A O 1
ATOM 642 N N . ASP A 1 84 ? 3.666 -13.218 -13.473 1.00 96.38 84 ASP A N 1
ATOM 643 C CA . ASP A 1 84 ? 4.775 -13.671 -14.313 1.00 96.38 84 ASP A CA 1
ATOM 644 C C . ASP A 1 84 ? 6.050 -12.844 -14.094 1.00 96.38 84 ASP A C 1
ATOM 646 O O . ASP A 1 84 ? 7.119 -13.229 -14.554 1.00 96.38 84 ASP A O 1
ATOM 650 N N . LEU A 1 85 ? 5.948 -11.678 -13.446 1.00 97.31 85 LEU A N 1
ATOM 651 C CA . LEU A 1 85 ? 7.061 -10.776 -13.143 1.00 97.31 85 LEU A CA 1
ATOM 652 C C . LEU A 1 85 ? 6.789 -10.019 -11.837 1.00 97.31 85 LEU A C 1
ATOM 654 O O . LEU A 1 85 ? 5.760 -9.355 -11.696 1.00 97.31 85 LEU A O 1
ATOM 658 N N . ALA A 1 86 ? 7.739 -10.060 -10.904 1.00 97.69 86 ALA A N 1
ATOM 659 C CA . ALA A 1 86 ? 7.715 -9.236 -9.697 1.00 97.69 86 ALA A CA 1
ATOM 660 C C . ALA A 1 86 ? 8.567 -7.969 -9.884 1.00 97.69 86 ALA A C 1
ATOM 662 O O . ALA A 1 86 ? 9.760 -8.044 -10.183 1.00 97.69 86 ALA A O 1
ATOM 663 N N . VAL A 1 87 ? 7.970 -6.795 -9.680 1.00 97.88 87 VAL A N 1
ATOM 664 C CA . VAL A 1 87 ? 8.663 -5.500 -9.745 1.00 97.88 87 VAL A CA 1
ATOM 665 C C . VAL A 1 87 ? 8.633 -4.851 -8.371 1.00 97.88 87 VAL A C 1
ATOM 667 O O . VAL A 1 87 ? 7.576 -4.414 -7.919 1.00 97.88 87 VAL A O 1
ATOM 670 N N . VAL A 1 88 ? 9.792 -4.762 -7.722 1.00 97.44 88 VAL A N 1
ATOM 671 C CA . VAL A 1 88 ? 9.970 -3.978 -6.493 1.00 97.44 88 VAL A CA 1
ATOM 672 C C . VAL A 1 88 ? 10.453 -2.595 -6.893 1.00 97.44 88 VAL A C 1
ATOM 674 O O . VAL A 1 88 ? 11.426 -2.494 -7.630 1.00 97.44 88 VAL A O 1
ATOM 677 N N . HIS A 1 89 ? 9.800 -1.524 -6.461 1.00 94.62 89 HIS A N 1
ATOM 678 C CA . HIS A 1 89 ? 10.198 -0.183 -6.879 1.00 94.62 89 HIS A CA 1
ATOM 679 C C . HIS A 1 89 ? 10.242 0.826 -5.741 1.00 94.62 89 HIS A C 1
ATOM 681 O O . HIS A 1 89 ? 9.560 0.684 -4.726 1.00 94.62 89 HIS A O 1
ATOM 687 N N . GLY A 1 90 ? 11.049 1.863 -5.949 1.00 90.88 90 GLY A N 1
ATOM 688 C CA . GLY A 1 90 ? 11.324 2.911 -4.976 1.00 90.88 90 GLY A CA 1
ATOM 689 C C . GLY A 1 90 ? 12.527 3.753 -5.389 1.00 90.88 90 GLY A C 1
ATOM 690 O O . GLY A 1 90 ? 12.918 3.766 -6.556 1.00 90.88 90 GLY A O 1
ATOM 691 N N . THR A 1 91 ? 13.139 4.417 -4.419 1.00 88.25 91 THR A N 1
ATOM 692 C CA . THR A 1 91 ? 14.348 5.222 -4.625 1.00 88.25 91 THR A CA 1
ATOM 693 C C . THR A 1 91 ? 15.551 4.466 -4.070 1.00 88.25 91 THR A C 1
ATOM 695 O O . THR A 1 91 ? 15.506 3.950 -2.951 1.00 88.25 91 THR A O 1
ATOM 698 N N . PHE A 1 92 ? 16.622 4.367 -4.854 1.00 85.81 92 PHE A N 1
ATOM 699 C CA . PHE A 1 92 ? 17.900 3.841 -4.387 1.00 85.81 92 PHE A CA 1
ATOM 700 C C . PHE A 1 92 ? 18.584 4.872 -3.489 1.00 85.81 92 PHE A C 1
ATOM 702 O O . PHE A 1 92 ? 18.515 6.075 -3.746 1.00 85.81 92 PHE A O 1
ATOM 709 N N . ALA A 1 93 ? 19.264 4.401 -2.444 1.00 74.12 93 ALA A N 1
ATOM 710 C CA . ALA A 1 93 ? 20.043 5.284 -1.590 1.00 74.12 93 ALA A CA 1
ATOM 711 C C . ALA A 1 93 ? 21.172 5.931 -2.407 1.00 74.12 93 ALA A C 1
ATOM 713 O O . ALA A 1 93 ? 21.882 5.257 -3.156 1.00 74.12 93 ALA A O 1
ATOM 714 N N . GLN A 1 94 ? 21.357 7.242 -2.254 1.00 56.88 94 GLN A N 1
ATOM 715 C CA . GLN A 1 94 ? 22.587 7.875 -2.713 1.00 56.88 94 GLN A CA 1
ATOM 716 C C . GLN A 1 94 ? 23.730 7.428 -1.798 1.00 56.88 94 GLN A C 1
ATOM 718 O O . GLN A 1 94 ? 23.535 7.261 -0.592 1.00 56.88 94 GLN A O 1
ATOM 723 N N . ALA A 1 95 ? 24.927 7.232 -2.357 1.00 45.25 95 ALA A N 1
ATOM 724 C CA . ALA A 1 95 ? 26.108 7.020 -1.530 1.00 45.25 95 ALA A CA 1
ATOM 725 C C . ALA A 1 95 ? 26.227 8.199 -0.543 1.00 45.25 95 ALA A C 1
ATOM 727 O O . ALA A 1 95 ? 26.101 9.348 -0.980 1.00 45.25 95 ALA A O 1
ATOM 728 N N . PRO A 1 96 ? 26.427 7.957 0.767 1.00 39.69 96 PRO A N 1
ATOM 729 C CA . PRO A 1 96 ? 26.533 9.041 1.728 1.00 39.69 96 PRO A CA 1
ATOM 730 C C . PRO A 1 96 ? 27.716 9.916 1.326 1.00 39.69 96 PRO A C 1
ATOM 732 O O . PRO A 1 96 ? 28.861 9.467 1.327 1.00 39.69 96 PRO A O 1
ATOM 735 N N . THR A 1 97 ? 27.444 11.176 0.994 1.00 37.06 97 THR A N 1
ATOM 736 C CA . THR A 1 97 ? 28.488 12.137 0.619 1.00 37.06 97 THR A CA 1
ATOM 737 C C . THR A 1 97 ? 29.441 12.426 1.778 1.00 37.06 97 THR A C 1
ATOM 739 O O . THR A 1 97 ? 30.536 12.912 1.534 1.00 37.06 97 THR A O 1
ATOM 742 N N . ASN A 1 98 ? 29.077 12.060 3.016 1.00 34.06 98 ASN A N 1
ATOM 743 C CA . ASN A 1 98 ? 29.875 12.273 4.222 1.00 34.06 98 ASN A CA 1
ATOM 744 C C . ASN A 1 98 ? 29.692 11.164 5.279 1.00 34.06 98 ASN A C 1
ATOM 746 O O . ASN A 1 98 ? 29.324 11.476 6.399 1.00 34.06 98 ASN A O 1
ATOM 750 N N . GLY A 1 99 ? 29.915 9.881 4.964 1.00 29.19 99 GLY A N 1
ATOM 751 C CA . GLY A 1 99 ? 30.261 8.827 5.951 1.00 29.19 99 GLY A CA 1
ATOM 752 C C . GLY A 1 99 ? 29.336 8.547 7.159 1.00 29.19 99 GLY A C 1
ATOM 753 O O . GLY A 1 99 ? 29.656 7.664 7.953 1.00 29.19 99 GLY A O 1
ATOM 754 N N . SER A 1 100 ? 28.211 9.239 7.325 1.00 30.61 100 SER A N 1
ATOM 755 C CA . SER A 1 100 ? 27.258 9.002 8.406 1.00 30.61 100 SER A CA 1
ATOM 756 C C . SER A 1 100 ? 26.358 7.839 8.012 1.00 30.61 100 SER A C 1
ATOM 758 O O . SER A 1 100 ? 25.587 7.945 7.057 1.00 30.61 100 SER A O 1
ATOM 760 N N . ALA A 1 101 ? 26.434 6.728 8.743 1.00 33.44 101 ALA A N 1
ATOM 761 C CA . ALA A 1 101 ? 25.349 5.757 8.723 1.00 33.44 101 ALA A CA 1
ATOM 762 C C . ALA A 1 101 ? 24.068 6.469 9.203 1.00 33.44 101 ALA A C 1
ATOM 764 O O . ALA A 1 101 ? 24.153 7.206 10.192 1.00 33.44 101 ALA A O 1
ATOM 765 N N . PRO A 1 102 ? 22.913 6.288 8.536 1.00 35.59 102 PRO A N 1
ATOM 766 C CA . PRO A 1 102 ? 21.654 6.807 9.048 1.00 35.59 102 PRO A CA 1
ATOM 767 C C . PRO A 1 102 ? 21.451 6.247 10.453 1.00 35.59 102 PRO A C 1
ATOM 769 O O . PRO A 1 102 ? 21.542 5.037 10.683 1.00 35.59 102 PRO A O 1
ATOM 772 N N . SER A 1 103 ? 21.273 7.145 11.412 1.00 30.66 103 SER A N 1
ATOM 773 C CA . SER A 1 103 ? 21.048 6.756 12.790 1.00 30.66 103 SER A CA 1
ATOM 774 C C . SER A 1 103 ? 19.625 6.207 12.903 1.00 30.66 103 SER A C 1
ATOM 776 O O . SER A 1 103 ? 18.709 6.655 12.207 1.00 30.66 103 SER A O 1
ATOM 778 N N . ASN A 1 104 ? 19.420 5.202 13.759 1.00 32.53 104 ASN A N 1
ATOM 779 C CA . ASN A 1 104 ? 18.083 4.724 14.113 1.00 32.53 104 ASN A CA 1
ATOM 780 C C . ASN A 1 104 ? 17.339 5.868 14.833 1.00 32.53 104 ASN A C 1
ATOM 782 O O . ASN A 1 104 ? 17.391 5.966 16.056 1.00 32.53 104 ASN A O 1
ATOM 786 N N . GLY A 1 105 ? 16.729 6.771 14.063 1.00 34.53 105 GLY A N 1
ATOM 787 C CA . GLY A 1 105 ? 16.162 8.033 14.544 1.00 34.53 105 GLY A CA 1
ATOM 788 C C . GLY A 1 105 ? 15.844 9.067 13.453 1.00 34.53 105 GLY A C 1
ATOM 789 O O . GLY A 1 105 ? 15.043 9.958 13.706 1.00 34.53 105 GLY A O 1
ATOM 790 N N . ASP A 1 106 ? 16.376 8.931 12.232 1.00 39.38 106 ASP A N 1
ATOM 791 C CA . ASP A 1 106 ? 16.280 9.983 11.198 1.00 39.38 106 ASP A CA 1
ATOM 792 C C . ASP A 1 106 ? 14.947 10.033 10.411 1.00 39.38 106 ASP A C 1
ATOM 794 O O . ASP A 1 106 ? 14.858 10.694 9.380 1.00 39.38 106 ASP A O 1
ATOM 798 N N . GLY A 1 107 ? 13.891 9.330 10.846 1.00 52.94 107 GLY A N 1
ATOM 799 C CA . GLY A 1 107 ? 12.598 9.333 10.135 1.00 52.94 107 GLY A CA 1
ATOM 800 C C . GLY A 1 107 ? 12.646 8.712 8.728 1.00 52.94 107 GLY A C 1
ATOM 801 O O . GLY A 1 107 ? 11.749 8.935 7.917 1.00 52.94 107 GLY A O 1
ATOM 802 N N . ILE A 1 108 ? 13.687 7.929 8.429 1.00 67.00 108 ILE A N 1
ATOM 803 C CA . ILE A 1 108 ? 13.893 7.279 7.131 1.00 67.00 108 ILE A CA 1
ATOM 804 C C . ILE A 1 108 ? 13.089 5.973 7.102 1.00 67.00 108 ILE A C 1
ATOM 806 O O . ILE A 1 108 ? 13.297 5.090 7.935 1.00 67.00 108 ILE A O 1
ATOM 810 N N . GLY A 1 109 ? 12.146 5.873 6.162 1.00 80.69 109 GLY A N 1
ATOM 811 C CA . GLY A 1 109 ? 11.314 4.685 5.954 1.00 80.69 109 GLY A CA 1
ATOM 812 C C . GLY A 1 109 ? 12.056 3.525 5.285 1.00 80.69 109 GLY A C 1
ATOM 813 O O . GLY A 1 109 ? 13.281 3.429 5.321 1.00 80.69 109 GLY A O 1
ATOM 814 N N . GLY A 1 110 ? 11.303 2.628 4.651 1.00 85.94 110 GLY A N 1
ATOM 815 C CA . GLY A 1 110 ? 11.850 1.493 3.907 1.00 85.94 110 GLY A CA 1
ATOM 816 C C . GLY A 1 110 ? 12.823 1.904 2.790 1.00 85.94 110 GLY A C 1
ATOM 817 O O . GLY A 1 110 ? 12.649 2.935 2.130 1.00 85.94 110 GLY A O 1
ATOM 818 N N . SER A 1 111 ? 13.850 1.074 2.579 1.00 90.88 111 SER A N 1
ATOM 819 C CA . SER A 1 111 ? 14.966 1.293 1.652 1.00 90.88 111 SER A CA 1
ATOM 820 C C . SER A 1 111 ? 14.977 0.244 0.541 1.00 90.88 111 SER A C 1
ATOM 822 O O . SER A 1 111 ? 15.116 -0.954 0.803 1.00 90.88 111 SER A O 1
ATOM 824 N N . LEU A 1 112 ? 14.896 0.690 -0.719 1.00 92.88 112 LEU A N 1
ATOM 825 C CA . LEU A 1 112 ? 15.014 -0.204 -1.876 1.00 92.88 112 LEU A CA 1
ATOM 826 C C . LEU A 1 112 ? 16.389 -0.886 -1.928 1.00 92.88 112 LEU A C 1
ATOM 828 O O . LEU A 1 112 ? 16.475 -2.046 -2.323 1.00 92.88 112 LEU A O 1
ATOM 832 N N . GLU A 1 113 ? 17.446 -0.193 -1.499 1.00 91.44 113 GLU A N 1
ATOM 833 C CA . GLU A 1 113 ? 18.816 -0.718 -1.460 1.00 91.44 113 GLU A CA 1
ATOM 834 C C . GLU A 1 113 ? 18.898 -1.961 -0.561 1.00 91.44 113 GLU A C 1
ATOM 836 O O . GLU A 1 113 ? 19.319 -3.031 -1.000 1.00 91.44 113 GLU A O 1
ATOM 841 N N . THR A 1 114 ? 18.374 -1.854 0.663 1.00 93.56 114 THR A N 1
ATOM 842 C CA . THR A 1 114 ? 18.329 -2.958 1.631 1.00 93.56 114 THR A CA 1
ATOM 843 C C . THR A 1 114 ? 17.469 -4.119 1.128 1.00 93.56 114 THR A C 1
ATOM 845 O O . THR A 1 114 ? 17.835 -5.282 1.288 1.00 93.56 114 THR A O 1
ATOM 848 N N . LEU A 1 115 ? 16.345 -3.832 0.461 1.00 96.00 115 LEU A N 1
ATOM 849 C CA . LEU A 1 115 ? 15.520 -4.876 -0.156 1.00 96.00 115 LEU A CA 1
ATOM 850 C C . LEU A 1 115 ? 16.256 -5.596 -1.294 1.00 96.00 115 LEU A C 1
ATOM 852 O O . LEU A 1 115 ? 16.107 -6.810 -1.435 1.00 96.00 115 LEU A O 1
ATOM 856 N N . CYS A 1 116 ? 17.066 -4.885 -2.084 1.00 95.50 116 CYS A N 1
ATOM 857 C CA . CYS A 1 116 ? 17.884 -5.504 -3.126 1.00 95.50 116 CYS A CA 1
ATOM 858 C C . CYS A 1 116 ? 18.920 -6.463 -2.547 1.00 95.50 116 CYS A C 1
ATOM 860 O O . CYS A 1 116 ? 19.166 -7.503 -3.151 1.00 95.50 116 CYS A O 1
ATOM 862 N N . GLU A 1 117 ? 19.505 -6.135 -1.396 1.00 94.00 117 GLU A N 1
ATOM 863 C CA . GLU A 1 117 ? 20.433 -7.013 -0.680 1.00 94.00 117 GLU A CA 1
ATOM 864 C C . GLU A 1 117 ? 19.714 -8.242 -0.112 1.00 94.00 117 GLU A C 1
ATOM 866 O O . GLU A 1 117 ? 20.109 -9.372 -0.392 1.00 94.00 117 GLU A O 1
ATOM 871 N N . TRP A 1 118 ? 18.622 -8.045 0.634 1.00 96.25 118 TRP A N 1
ATOM 872 C CA . TRP A 1 118 ? 17.885 -9.132 1.292 1.00 96.25 118 TRP A CA 1
ATOM 873 C C . TRP A 1 118 ? 17.256 -10.126 0.317 1.00 96.25 118 TRP A C 1
ATOM 875 O O . TRP A 1 118 ? 17.222 -11.324 0.588 1.00 96.25 118 TRP A O 1
ATOM 885 N N . LEU A 1 119 ? 16.729 -9.629 -0.802 1.00 96.62 119 LEU A N 1
ATOM 886 C CA . LEU A 1 119 ? 15.984 -10.422 -1.785 1.00 96.62 119 LEU A CA 1
ATOM 887 C C . LEU A 1 119 ? 16.821 -10.725 -3.039 1.00 96.62 119 LEU A C 1
ATOM 889 O O . LEU A 1 119 ? 16.308 -11.302 -4.003 1.00 96.62 119 LEU A O 1
ATOM 893 N N . ASN A 1 120 ? 18.098 -10.326 -3.023 1.00 95.81 120 ASN A N 1
ATOM 894 C CA . ASN A 1 120 ? 19.054 -10.469 -4.115 1.00 95.81 120 ASN A CA 1
ATOM 895 C C . ASN A 1 120 ? 18.459 -10.022 -5.467 1.00 95.81 120 ASN A C 1
ATOM 897 O O . ASN A 1 120 ? 18.447 -10.776 -6.443 1.00 95.81 120 ASN A O 1
ATOM 901 N N . LEU A 1 121 ? 17.885 -8.814 -5.502 1.00 96.62 121 LEU A N 1
ATOM 902 C CA . LEU A 1 121 ? 17.152 -8.303 -6.664 1.00 96.62 121 LEU A CA 1
ATOM 903 C C . LEU A 1 121 ? 18.116 -7.753 -7.724 1.00 96.62 121 LEU A C 1
ATOM 905 O O . LEU A 1 121 ? 18.966 -6.920 -7.396 1.00 96.62 121 LEU A O 1
ATOM 909 N N . PRO A 1 122 ? 17.963 -8.153 -8.997 1.00 96.81 122 PRO A N 1
ATOM 910 C CA . PRO A 1 122 ? 18.573 -7.458 -10.120 1.00 96.81 122 PRO A CA 1
ATOM 911 C C . PRO A 1 122 ? 18.110 -5.999 -10.172 1.00 96.81 122 PRO A C 1
ATOM 913 O O . PRO A 1 122 ? 16.913 -5.725 -10.062 1.00 96.81 122 PRO A O 1
ATOM 916 N N . ARG A 1 123 ? 19.042 -5.062 -10.344 1.00 96.25 123 ARG A N 1
ATOM 917 C CA . ARG A 1 123 ? 18.800 -3.618 -10.241 1.00 96.25 123 ARG A CA 1
ATOM 918 C C . ARG A 1 123 ? 18.680 -2.976 -11.620 1.00 96.25 123 ARG A C 1
ATOM 920 O O . ARG A 1 123 ? 19.663 -2.861 -12.357 1.00 96.25 123 ARG A O 1
ATOM 927 N N . LEU A 1 124 ? 17.476 -2.513 -11.937 1.00 97.12 124 LEU A N 1
ATOM 928 C CA . LEU A 1 124 ? 17.138 -1.745 -13.128 1.00 97.12 124 LEU A CA 1
ATOM 929 C C . LEU A 1 124 ? 17.008 -0.262 -12.751 1.00 97.12 124 LEU A C 1
ATOM 931 O O . LEU A 1 124 ? 15.999 0.170 -12.192 1.00 97.12 124 LEU A O 1
ATOM 935 N N . LEU A 1 125 ? 18.052 0.519 -13.033 1.00 96.44 125 LEU A N 1
ATOM 936 C CA . LEU A 1 125 ? 18.099 1.934 -12.673 1.00 96.44 125 LEU A CA 1
ATOM 937 C C . LEU A 1 125 ? 17.388 2.789 -13.727 1.00 96.44 125 LEU A C 1
ATOM 939 O O . LEU A 1 125 ? 17.736 2.751 -14.905 1.00 96.44 125 LEU A O 1
ATOM 943 N N . VAL A 1 126 ? 16.434 3.598 -13.287 1.00 96.44 126 VAL A N 1
ATOM 944 C CA . VAL A 1 126 ? 15.797 4.654 -14.068 1.00 96.44 126 VAL A CA 1
ATOM 945 C C . VAL A 1 126 ? 16.621 5.930 -13.938 1.00 96.44 126 VAL A C 1
ATOM 947 O O . VAL A 1 126 ? 16.875 6.395 -12.827 1.00 96.44 126 VAL A O 1
ATOM 950 N N . LEU A 1 127 ? 17.004 6.504 -15.074 1.00 94.00 127 LEU A N 1
ATOM 951 C CA . LEU A 1 127 ? 17.617 7.826 -15.161 1.00 94.00 127 LEU A CA 1
ATOM 952 C C . LEU A 1 127 ? 16.667 8.769 -15.886 1.00 94.00 127 LEU A C 1
ATOM 954 O O . LEU A 1 127 ? 16.389 8.562 -17.065 1.00 94.00 127 LEU A O 1
ATOM 958 N N . ASP A 1 128 ? 16.208 9.809 -15.202 1.00 92.44 128 ASP A N 1
ATOM 959 C CA . ASP A 1 128 ? 15.519 10.930 -15.830 1.00 92.44 128 ASP A CA 1
ATOM 960 C C . ASP A 1 128 ? 16.549 11.806 -16.547 1.00 92.44 128 ASP A C 1
ATOM 962 O O . ASP A 1 128 ? 17.328 12.535 -15.921 1.00 92.44 128 ASP A O 1
ATOM 966 N N . VAL A 1 129 ? 16.573 11.690 -17.875 1.00 90.75 129 VAL A N 1
ATOM 967 C CA . VAL A 1 129 ? 17.554 12.359 -18.727 1.00 90.75 129 VAL A CA 1
ATOM 968 C C . VAL A 1 129 ? 17.156 13.783 -19.079 1.00 90.75 129 VAL A C 1
ATOM 970 O O . VAL A 1 129 ? 17.988 14.525 -19.593 1.00 90.75 129 VAL A O 1
ATOM 973 N N . SER A 1 130 ? 15.919 14.185 -18.774 1.00 84.00 130 SER A N 1
ATOM 974 C CA . SER A 1 130 ? 15.472 15.572 -18.938 1.00 84.00 130 SER A CA 1
ATOM 975 C C . SER A 1 130 ? 16.209 16.531 -17.993 1.00 84.00 130 SER A C 1
ATOM 977 O O . SER A 1 130 ? 16.276 17.733 -18.240 1.00 84.00 130 SER A O 1
ATOM 979 N N . ARG A 1 131 ? 16.804 15.985 -16.926 1.00 78.62 131 ARG A N 1
ATOM 980 C CA . ARG A 1 131 ? 17.618 16.701 -15.939 1.00 78.62 131 ARG A CA 1
ATOM 981 C C . ARG A 1 131 ? 19.074 16.897 -16.367 1.00 78.62 131 ARG A C 1
ATOM 983 O O . ARG A 1 131 ? 19.800 17.592 -15.667 1.00 78.62 131 ARG A O 1
ATOM 990 N N . PHE A 1 132 ? 19.501 16.303 -17.482 1.00 72.56 132 PHE A N 1
ATOM 991 C CA . PHE A 1 132 ? 20.818 16.549 -18.073 1.00 72.56 132 PHE A CA 1
ATOM 992 C C . PHE A 1 132 ? 20.664 17.606 -19.176 1.00 72.56 132 PHE A C 1
ATOM 994 O O . PHE A 1 132 ? 19.887 17.415 -20.114 1.00 72.56 132 PHE A O 1
ATOM 1001 N N . SER A 1 133 ? 21.370 18.733 -19.071 1.00 54.81 133 SER A N 1
ATOM 1002 C CA . SER A 1 133 ? 21.327 19.800 -20.072 1.00 54.81 133 SER A CA 1
ATOM 1003 C C . SER A 1 133 ? 21.871 19.300 -21.408 1.00 54.81 133 SER A C 1
ATOM 1005 O O . SER A 1 133 ? 22.881 18.600 -21.492 1.00 54.81 133 SER A O 1
ATOM 1007 N N . VAL A 1 134 ? 21.186 19.663 -22.492 1.00 49.69 134 VAL A N 1
ATOM 1008 C CA . VAL A 1 134 ? 21.558 19.270 -23.859 1.00 49.69 134 VAL A CA 1
ATOM 1009 C C . VAL A 1 134 ? 22.397 20.357 -24.557 1.00 49.69 134 VAL A C 1
ATOM 1011 O O . VAL A 1 134 ? 23.022 20.058 -25.574 1.00 49.69 134 VAL A O 1
ATOM 1014 N N . ASP A 1 135 ? 22.484 21.571 -23.990 1.00 47.19 135 ASP A N 1
ATOM 1015 C CA . ASP A 1 135 ? 22.972 22.775 -24.692 1.00 47.19 135 ASP A CA 1
ATOM 1016 C C . ASP A 1 135 ? 24.238 23.444 -24.121 1.00 47.19 135 ASP A C 1
ATOM 1018 O O . ASP A 1 135 ? 24.743 24.409 -24.705 1.00 47.19 135 ASP A O 1
ATOM 1022 N N . SER A 1 136 ? 24.831 22.949 -23.033 1.00 42.38 136 SER A N 1
ATOM 1023 C CA . SER A 1 136 ? 26.108 23.494 -22.563 1.00 42.38 136 SER A CA 1
ATOM 1024 C C . SER A 1 136 ? 27.271 22.934 -23.392 1.00 42.38 136 SER A C 1
ATOM 1026 O O . SER A 1 136 ? 27.596 21.750 -23.386 1.00 42.38 136 SER A O 1
ATOM 1028 N N . ARG A 1 137 ? 27.964 23.831 -24.104 1.00 44.31 137 ARG A N 1
ATOM 1029 C CA . ARG A 1 137 ? 29.294 23.578 -24.694 1.00 44.31 137 ARG A CA 1
ATOM 1030 C C . ARG A 1 137 ? 30.366 23.262 -23.636 1.00 44.31 137 ARG A C 1
ATOM 1032 O O . ARG A 1 137 ? 31.483 22.903 -24.008 1.00 44.31 137 ARG A O 1
ATOM 1039 N N . ASP A 1 138 ? 30.021 23.356 -22.354 1.00 44.88 138 ASP A N 1
ATOM 1040 C CA . ASP A 1 138 ? 30.801 22.825 -21.246 1.00 44.88 138 ASP A CA 1
ATOM 1041 C C . ASP A 1 138 ? 30.576 21.319 -21.125 1.00 44.88 138 ASP A C 1
ATOM 1043 O O . ASP A 1 138 ? 29.522 20.838 -20.720 1.00 44.88 138 ASP A O 1
ATOM 1047 N N . ARG A 1 139 ? 31.622 20.565 -21.465 1.00 44.81 139 ARG A N 1
ATOM 1048 C CA . ARG A 1 139 ? 31.730 19.098 -21.390 1.00 44.81 139 ARG A CA 1
ATOM 1049 C C . ARG A 1 139 ? 31.605 18.507 -19.971 1.00 44.81 139 ARG A C 1
ATOM 1051 O O . ARG A 1 139 ? 31.999 17.362 -19.774 1.00 44.81 139 ARG A O 1
ATOM 1058 N N . ASP A 1 140 ? 31.091 19.260 -19.003 1.00 42.25 140 ASP A N 1
ATOM 1059 C CA . ASP A 1 140 ? 31.072 18.895 -17.583 1.00 42.25 140 ASP A CA 1
ATOM 1060 C C . ASP A 1 140 ? 29.665 18.921 -16.952 1.00 42.25 140 ASP A C 1
ATOM 1062 O O . ASP A 1 140 ? 29.525 19.000 -15.734 1.00 42.25 140 ASP A O 1
ATOM 1066 N N . ASP A 1 141 ? 28.617 18.755 -17.766 1.00 51.34 141 ASP A N 1
ATOM 1067 C CA . ASP A 1 141 ? 27.274 18.391 -17.294 1.00 51.34 141 ASP A CA 1
ATOM 1068 C C . ASP A 1 141 ? 27.246 16.879 -16.998 1.00 51.34 141 ASP A C 1
ATOM 1070 O O . ASP A 1 141 ? 26.888 16.028 -17.817 1.00 51.34 141 ASP A O 1
ATOM 1074 N N . ARG A 1 142 ? 27.845 16.522 -15.857 1.00 66.38 142 ARG A N 1
ATOM 1075 C CA . ARG A 1 142 ? 28.266 15.154 -15.543 1.00 66.38 142 ARG A CA 1
ATOM 1076 C C . ARG A 1 142 ? 27.061 14.246 -15.319 1.00 66.38 142 ARG A C 1
ATOM 1078 O O . ARG A 1 142 ? 26.363 14.370 -14.315 1.00 66.38 142 ARG A O 1
ATOM 1085 N N . LEU A 1 143 ? 26.912 13.242 -16.190 1.00 71.94 143 LEU A N 1
ATOM 1086 C CA . LEU A 1 143 ? 26.205 12.004 -15.849 1.00 71.94 143 LEU A CA 1
ATOM 1087 C C . LEU A 1 143 ? 26.586 11.581 -14.419 1.00 71.94 143 LEU A C 1
ATOM 1089 O O . LEU A 1 143 ? 27.782 11.643 -14.088 1.00 71.94 143 LEU A O 1
ATOM 1093 N N . PRO A 1 144 ? 25.617 11.140 -13.597 1.00 76.50 144 PRO A N 1
ATOM 1094 C CA . PRO A 1 144 ? 25.886 10.783 -12.214 1.00 76.50 144 PRO A CA 1
ATOM 1095 C C . PRO A 1 144 ? 26.943 9.678 -12.133 1.00 76.50 144 PRO A C 1
ATOM 1097 O O . PRO A 1 144 ? 27.222 8.961 -13.100 1.00 76.50 144 PRO A O 1
ATOM 1100 N N . GLU A 1 145 ? 27.569 9.524 -10.973 1.00 78.94 145 GLU A N 1
ATOM 1101 C CA . GLU A 1 145 ? 28.385 8.336 -10.753 1.00 78.94 145 GLU A CA 1
ATOM 1102 C C . GLU A 1 145 ? 27.494 7.092 -10.761 1.00 78.94 145 GLU A C 1
ATOM 1104 O O . GLU A 1 145 ? 26.361 7.118 -10.277 1.00 78.94 145 GLU A O 1
ATOM 1109 N N . ARG A 1 146 ? 27.999 5.998 -11.347 1.00 82.31 146 ARG A N 1
ATOM 1110 C CA . ARG A 1 146 ? 27.263 4.734 -11.399 1.00 82.31 146 ARG A CA 1
ATOM 1111 C C . ARG A 1 146 ? 27.057 4.236 -9.962 1.00 82.31 146 ARG A C 1
ATOM 1113 O O . ARG A 1 146 ? 28.055 3.980 -9.285 1.00 82.31 146 ARG A O 1
ATOM 1120 N N . PRO A 1 147 ? 25.811 4.011 -9.515 1.00 78.19 147 PRO A N 1
ATOM 1121 C CA . PRO A 1 147 ? 25.562 3.374 -8.227 1.00 78.19 147 PRO A CA 1
ATOM 1122 C C . PRO A 1 147 ? 26.137 1.957 -8.189 1.00 78.19 147 PRO A C 1
ATOM 1124 O O . PRO A 1 147 ? 26.267 1.285 -9.221 1.00 78.19 147 PRO A O 1
ATOM 1127 N N . GLN A 1 148 ? 26.462 1.472 -6.992 1.00 74.38 148 GLN A N 1
ATOM 1128 C CA . GLN A 1 148 ? 26.944 0.103 -6.841 1.00 74.38 148 GLN A CA 1
ATOM 1129 C C . GLN A 1 148 ? 25.874 -0.899 -7.314 1.00 74.38 148 GLN A C 1
ATOM 1131 O O . GLN A 1 148 ? 24.674 -0.699 -7.135 1.00 74.38 148 GLN A O 1
ATOM 1136 N N . GLN A 1 149 ? 26.324 -1.979 -7.960 1.00 84.25 149 GLN A N 1
ATOM 1137 C CA . GLN A 1 149 ? 25.500 -3.132 -8.357 1.00 84.25 149 GLN A CA 1
ATOM 1138 C C . GLN A 1 149 ? 24.302 -2.853 -9.292 1.00 84.25 149 GLN A C 1
ATOM 1140 O O . GLN A 1 149 ? 23.375 -3.658 -9.337 1.00 84.25 149 GLN A O 1
ATOM 1145 N N . VAL A 1 150 ? 24.304 -1.759 -10.064 1.00 92.62 150 VAL A N 1
ATOM 1146 C CA . VAL A 1 150 ? 23.327 -1.564 -11.157 1.00 92.62 150 VAL A CA 1
ATOM 1147 C C . VAL A 1 150 ? 23.554 -2.612 -12.239 1.00 92.62 150 VAL A C 1
ATOM 1149 O O . VAL A 1 150 ? 24.680 -2.728 -12.714 1.00 92.62 150 VAL A O 1
ATOM 1152 N N . ASP A 1 151 ? 22.518 -3.326 -12.663 1.00 95.75 151 ASP A N 1
ATOM 1153 C CA . ASP A 1 151 ? 22.647 -4.380 -13.675 1.00 95.75 151 ASP A CA 1
ATOM 1154 C C . ASP A 1 151 ? 22.190 -3.916 -15.066 1.00 95.75 151 ASP A C 1
ATOM 1156 O O . ASP A 1 151 ? 22.678 -4.414 -16.079 1.00 95.75 151 ASP A O 1
ATOM 1160 N N . ALA A 1 152 ? 21.275 -2.946 -15.132 1.00 97.31 152 ALA A N 1
ATOM 1161 C CA . ALA A 1 152 ? 20.737 -2.403 -16.376 1.00 97.31 152 ALA A CA 1
ATOM 1162 C C . ALA A 1 152 ? 20.115 -1.013 -16.181 1.00 97.31 152 ALA A C 1
ATOM 1164 O O . ALA A 1 152 ? 19.842 -0.599 -15.052 1.00 97.31 152 ALA A O 1
ATOM 1165 N N . LEU A 1 153 ? 19.851 -0.317 -17.291 1.00 97.38 153 LEU A N 1
ATOM 1166 C CA . LEU A 1 153 ? 19.291 1.036 -17.302 1.00 97.38 153 LEU A CA 1
ATOM 1167 C C . LEU A 1 153 ? 17.949 1.129 -18.036 1.00 97.38 153 LEU A C 1
ATOM 1169 O O . LEU A 1 153 ? 17.745 0.496 -19.076 1.00 97.38 153 LEU A O 1
ATOM 1173 N N . LEU A 1 154 ? 17.080 2.001 -17.530 1.00 97.81 154 LEU A N 1
ATOM 1174 C CA . LEU A 1 154 ? 15.958 2.603 -18.241 1.00 97.81 154 LEU A CA 1
ATOM 1175 C C . LEU A 1 154 ? 16.171 4.116 -18.312 1.00 97.81 154 LEU A C 1
ATOM 1177 O O . LEU A 1 154 ? 16.570 4.732 -17.327 1.00 97.81 154 LEU A O 1
ATOM 1181 N N . LEU A 1 155 ? 15.886 4.718 -19.463 1.00 96.88 155 LEU A N 1
ATOM 1182 C CA . LEU A 1 155 ? 15.991 6.168 -19.639 1.00 96.88 155 LEU A CA 1
ATOM 1183 C C . LEU A 1 155 ? 14.597 6.789 -19.672 1.00 96.88 155 LEU A C 1
ATOM 1185 O O . LEU A 1 155 ? 13.791 6.436 -20.530 1.00 96.88 155 LEU A O 1
ATOM 1189 N N . ASP A 1 156 ? 14.318 7.710 -18.760 1.00 96.25 156 ASP A N 1
ATOM 1190 C CA . ASP A 1 156 ? 13.073 8.471 -18.728 1.00 96.25 156 ASP A CA 1
ATOM 1191 C C . ASP A 1 156 ? 13.282 9.887 -19.268 1.00 96.25 156 ASP A C 1
ATOM 1193 O O . ASP A 1 156 ? 14.370 10.443 -19.150 1.00 96.25 156 ASP A O 1
ATOM 1197 N N . GLY A 1 157 ? 12.253 10.479 -19.871 1.00 94.31 157 GLY A N 1
ATOM 1198 C CA . GLY A 1 157 ? 12.313 11.877 -20.305 1.00 94.31 157 GLY A CA 1
ATOM 1199 C C . GLY A 1 157 ? 13.138 12.127 -21.575 1.00 94.31 157 GLY A C 1
ATOM 1200 O O . GLY A 1 157 ? 13.628 13.234 -21.783 1.00 94.31 157 GLY A O 1
ATOM 1201 N N . VAL A 1 158 ? 13.315 11.119 -22.436 1.00 94.50 158 VAL A N 1
ATOM 1202 C CA . VAL A 1 158 ? 14.138 11.250 -23.651 1.00 94.50 158 VAL A CA 1
ATOM 1203 C C . VAL A 1 158 ? 13.438 12.129 -24.698 1.00 94.50 158 VAL A C 1
ATOM 1205 O O . VAL A 1 158 ? 12.292 11.871 -25.070 1.00 94.50 158 VAL A O 1
ATOM 1208 N N . ALA A 1 159 ? 14.130 13.143 -25.214 1.00 91.81 159 ALA A N 1
ATOM 1209 C CA . ALA A 1 159 ? 13.594 14.086 -26.193 1.00 91.81 159 ALA A CA 1
ATOM 1210 C C . ALA A 1 159 ? 13.363 13.434 -27.565 1.00 91.81 159 ALA A C 1
ATOM 1212 O O . ALA A 1 159 ? 12.277 13.542 -28.133 1.00 91.81 159 ALA A O 1
ATOM 1213 N N . ASP A 1 160 ? 14.365 12.728 -28.099 1.00 90.00 160 ASP A N 1
ATOM 1214 C CA . ASP A 1 160 ? 14.295 12.121 -29.430 1.00 90.00 160 ASP A CA 1
ATOM 1215 C C . ASP A 1 160 ? 15.223 10.899 -29.599 1.00 90.00 160 ASP A C 1
ATOM 1217 O O . ASP A 1 160 ? 16.018 10.535 -28.726 1.00 90.00 160 ASP A O 1
ATOM 1221 N N . SER A 1 161 ? 15.130 10.238 -30.759 1.00 91.31 161 SER A N 1
ATOM 1222 C CA . SER A 1 161 ? 15.930 9.049 -31.082 1.00 91.31 161 SER A CA 1
ATOM 1223 C C . SER A 1 161 ? 17.431 9.331 -31.219 1.00 91.31 161 SER A C 1
ATOM 1225 O O . SER A 1 161 ? 18.240 8.423 -31.016 1.00 91.31 161 SER A O 1
ATOM 1227 N N . ARG A 1 162 ? 17.828 10.569 -31.542 1.00 90.81 162 ARG A N 1
ATOM 1228 C CA . ARG A 1 162 ? 19.237 10.967 -31.633 1.00 90.81 162 ARG A CA 1
ATOM 1229 C C . ARG A 1 162 ? 19.841 11.080 -30.234 1.00 90.81 162 ARG A C 1
ATOM 1231 O O . ARG A 1 162 ? 20.930 10.551 -30.006 1.00 90.81 162 ARG A O 1
ATOM 1238 N N . GLN A 1 163 ? 19.129 11.711 -29.300 1.00 91.25 163 GLN A N 1
ATOM 1239 C CA . GLN A 1 163 ? 19.510 11.775 -27.892 1.00 91.25 163 GLN A CA 1
ATOM 1240 C C . GLN A 1 163 ? 19.575 10.366 -27.290 1.00 91.25 163 GLN A C 1
ATOM 1242 O O . GLN A 1 163 ? 20.569 10.041 -26.643 1.00 91.25 163 GLN A O 1
ATOM 1247 N N . LEU A 1 164 ? 18.585 9.508 -27.577 1.00 93.81 164 LEU A N 1
ATOM 1248 C CA . LEU A 1 164 ? 18.578 8.108 -27.141 1.00 93.81 164 LEU A CA 1
ATOM 1249 C C . LEU A 1 164 ? 19.837 7.360 -27.589 1.00 93.81 164 LEU A C 1
ATOM 1251 O O . LEU A 1 164 ? 20.498 6.729 -26.767 1.00 93.81 164 LEU A O 1
ATOM 1255 N N . GLY A 1 165 ? 20.181 7.434 -28.879 1.00 93.81 165 GLY A N 1
ATOM 1256 C CA . GLY A 1 165 ? 21.354 6.751 -29.429 1.00 93.81 165 GLY A CA 1
ATOM 1257 C C . GLY A 1 165 ? 22.663 7.234 -28.800 1.00 93.81 165 GLY A C 1
ATOM 1258 O O . GLY A 1 165 ? 23.500 6.414 -28.425 1.00 93.81 165 GLY A O 1
ATOM 1259 N N . ARG A 1 166 ? 22.810 8.555 -28.617 1.00 92.38 166 ARG A N 1
ATOM 1260 C CA . ARG A 1 166 ? 23.977 9.162 -27.955 1.00 92.38 166 ARG A CA 1
ATOM 1261 C C . ARG A 1 166 ? 24.112 8.688 -26.507 1.00 92.38 166 ARG A C 1
ATOM 1263 O O . ARG A 1 166 ? 25.165 8.176 -26.141 1.00 92.38 166 ARG A O 1
ATOM 1270 N N . LEU A 1 167 ? 23.052 8.839 -25.709 1.00 92.06 167 LEU A N 1
ATOM 1271 C CA . LEU A 1 167 ? 23.051 8.472 -24.289 1.00 92.06 167 LEU A CA 1
ATOM 1272 C C . LEU A 1 167 ? 23.259 6.971 -24.094 1.00 92.06 167 LEU A C 1
ATOM 1274 O O . LEU A 1 167 ? 24.001 6.576 -23.204 1.00 92.06 167 LEU A O 1
ATOM 1278 N N . THR A 1 168 ? 22.662 6.140 -24.952 1.00 94.31 168 THR A N 1
ATOM 1279 C CA . THR A 1 168 ? 22.864 4.686 -24.916 1.00 94.31 168 THR A CA 1
ATOM 1280 C C . THR A 1 168 ? 24.332 4.338 -25.134 1.00 94.31 168 THR A C 1
ATOM 1282 O O . THR A 1 168 ? 24.920 3.652 -24.306 1.00 94.31 168 THR A O 1
ATOM 1285 N N . ALA A 1 169 ? 24.956 4.858 -26.197 1.00 93.38 169 ALA A N 1
ATOM 1286 C CA . ALA A 1 169 ? 26.364 4.584 -26.478 1.00 93.38 169 ALA A CA 1
ATOM 1287 C C . ALA A 1 169 ? 27.286 5.064 -25.344 1.00 93.38 169 ALA A C 1
ATOM 1289 O O . ALA A 1 169 ? 28.211 4.351 -24.953 1.00 93.38 169 ALA A O 1
ATOM 1290 N N . GLU A 1 170 ? 27.026 6.251 -24.795 1.00 90.94 170 GLU A N 1
ATOM 1291 C CA . GLU A 1 170 ? 27.813 6.824 -23.703 1.00 90.94 170 GLU A CA 1
ATOM 1292 C C . GLU A 1 170 ? 27.674 6.022 -22.401 1.00 90.94 170 GLU A C 1
ATOM 1294 O O . GLU A 1 170 ? 28.685 5.641 -21.806 1.00 90.94 170 GLU A O 1
ATOM 1299 N N . LEU A 1 171 ? 26.444 5.710 -21.982 1.00 92.12 171 LEU A N 1
ATOM 1300 C CA . LEU A 1 171 ? 26.164 4.979 -20.745 1.00 92.12 171 LEU A CA 1
ATOM 1301 C C . LEU A 1 171 ? 26.626 3.522 -20.823 1.00 92.12 171 LEU A C 1
ATOM 1303 O O . LEU A 1 171 ? 27.279 3.049 -19.894 1.00 92.12 171 LEU A O 1
ATOM 1307 N N . GLU A 1 172 ? 26.370 2.818 -21.930 1.00 94.69 172 GLU A N 1
ATOM 1308 C CA . GLU A 1 172 ? 26.834 1.435 -22.098 1.00 94.69 172 GLU A CA 1
ATOM 1309 C C . GLU A 1 172 ? 28.371 1.365 -22.120 1.00 94.69 172 GLU A C 1
ATOM 1311 O O . GLU A 1 172 ? 28.954 0.460 -21.522 1.00 94.69 172 GLU A O 1
ATOM 1316 N N . THR A 1 173 ? 29.050 2.356 -22.714 1.00 92.69 173 THR A N 1
ATOM 1317 C CA . THR A 1 173 ? 30.523 2.427 -22.719 1.00 92.69 173 THR A CA 1
ATOM 1318 C C . THR A 1 173 ? 31.084 2.757 -21.335 1.00 92.69 173 THR A C 1
ATOM 1320 O O . THR A 1 173 ? 32.005 2.089 -20.858 1.00 92.69 173 THR A O 1
ATOM 1323 N N . ARG A 1 174 ? 30.543 3.791 -20.678 1.00 90.06 174 ARG A N 1
ATOM 1324 C CA . ARG A 1 174 ? 31.058 4.305 -19.402 1.00 90.06 174 ARG A CA 1
ATOM 1325 C C . ARG A 1 174 ? 30.736 3.369 -18.246 1.00 90.06 174 ARG A C 1
ATOM 1327 O O . ARG A 1 174 ? 31.595 3.110 -17.408 1.00 90.06 174 ARG A O 1
ATOM 1334 N N . TRP A 1 175 ? 29.498 2.890 -18.174 1.00 91.88 175 TRP A N 1
ATOM 1335 C CA . TRP A 1 175 ? 29.014 2.098 -17.049 1.00 91.88 175 TRP A CA 1
ATOM 1336 C C . TRP A 1 175 ? 29.046 0.602 -17.318 1.00 91.88 175 TRP A C 1
ATOM 1338 O O . TRP A 1 175 ? 28.929 -0.145 -16.357 1.00 91.88 175 TRP A O 1
ATOM 1348 N N . ARG A 1 176 ? 29.258 0.141 -18.559 1.00 93.06 176 ARG A N 1
ATOM 1349 C CA . ARG A 1 176 ? 29.314 -1.294 -18.904 1.00 93.06 176 ARG A CA 1
ATOM 1350 C C . ARG A 1 176 ? 28.065 -2.068 -18.466 1.00 93.06 176 ARG A C 1
ATOM 1352 O O . ARG A 1 176 ? 28.161 -3.211 -18.028 1.00 93.06 176 ARG A O 1
ATOM 1359 N N . VAL A 1 177 ? 26.905 -1.426 -18.559 1.00 94.69 177 VAL A N 1
ATOM 1360 C CA . VAL A 1 177 ? 25.583 -2.019 -18.315 1.00 94.69 177 VAL A CA 1
ATOM 1361 C C . VAL A 1 177 ? 24.665 -1.665 -19.477 1.00 94.69 177 VAL A C 1
ATOM 1363 O O . VAL A 1 177 ? 24.784 -0.557 -19.999 1.00 94.69 177 VAL A O 1
ATOM 1366 N N . PRO A 1 178 ? 23.772 -2.569 -19.905 1.00 97.00 178 PRO A N 1
ATOM 1367 C CA . PRO A 1 178 ? 22.914 -2.334 -21.056 1.00 97.00 178 PRO A CA 1
ATOM 1368 C C . PRO A 1 178 ? 21.782 -1.348 -20.746 1.00 97.00 178 PRO A C 1
ATOM 1370 O O . PRO A 1 178 ? 21.199 -1.367 -19.657 1.00 97.00 178 PRO A O 1
ATOM 1373 N N . VAL A 1 179 ? 21.392 -0.561 -21.748 1.00 97.75 179 VAL A N 1
ATOM 1374 C CA . VAL A 1 179 ? 20.113 0.161 -21.739 1.00 97.75 179 VAL A CA 1
ATOM 1375 C C . VAL A 1 179 ? 19.029 -0.775 -22.273 1.00 97.75 179 VAL A C 1
ATOM 1377 O O . VAL A 1 179 ? 19.095 -1.268 -23.404 1.00 97.75 179 VAL A O 1
ATOM 1380 N N . LEU A 1 180 ? 18.023 -1.058 -21.445 1.00 98.19 180 LEU A N 1
ATOM 1381 C CA . LEU A 1 180 ? 16.958 -2.019 -21.752 1.00 98.19 180 LEU A CA 1
ATOM 1382 C C . LEU A 1 180 ? 15.644 -1.368 -22.176 1.00 98.19 180 LEU A C 1
ATOM 1384 O O . LEU A 1 180 ? 14.735 -2.072 -22.611 1.00 98.19 180 LEU A O 1
ATOM 1388 N N . GLY A 1 181 ? 15.533 -0.048 -22.091 1.00 97.31 181 GLY A N 1
ATOM 1389 C CA . GLY A 1 181 ? 14.368 0.668 -22.582 1.00 97.31 181 GLY A CA 1
ATOM 1390 C C . GLY A 1 181 ? 14.439 2.159 -22.340 1.00 97.31 181 GLY A C 1
ATOM 1391 O O . GLY A 1 181 ? 15.297 2.649 -21.604 1.00 97.31 181 GLY A O 1
ATOM 1392 N N . SER A 1 182 ? 13.517 2.877 -22.969 1.00 97.62 182 SER A N 1
ATOM 1393 C CA . SER A 1 182 ? 13.347 4.301 -22.739 1.00 97.62 182 SER A CA 1
ATOM 1394 C C . SER A 1 182 ? 11.897 4.737 -22.883 1.00 97.62 182 SER A C 1
ATOM 1396 O O . SER A 1 182 ? 11.116 4.123 -23.615 1.00 97.62 182 SER A O 1
ATOM 1398 N N . LEU A 1 183 ? 11.555 5.814 -22.183 1.00 97.56 183 LEU A N 1
ATOM 1399 C CA . LEU A 1 183 ? 10.309 6.543 -22.342 1.00 97.56 183 LEU A CA 1
ATOM 1400 C C . LEU A 1 183 ? 10.623 7.967 -22.815 1.00 97.56 183 LEU A C 1
ATOM 1402 O O . LEU A 1 183 ? 11.574 8.607 -22.360 1.00 97.56 183 LEU A O 1
ATOM 1406 N N . GLN A 1 184 ? 9.835 8.444 -23.775 1.00 96.31 184 GLN A N 1
ATOM 1407 C CA . GLN A 1 184 ? 9.969 9.798 -24.303 1.00 96.31 184 GLN A CA 1
ATOM 1408 C C . GLN A 1 184 ? 9.517 10.845 -23.266 1.00 96.31 184 GLN A C 1
ATOM 1410 O O . GLN A 1 184 ? 8.847 10.513 -22.287 1.00 96.31 184 GLN A O 1
ATOM 1415 N N . ALA A 1 185 ? 9.848 12.118 -23.496 1.00 93.56 185 ALA A N 1
ATOM 1416 C CA . ALA A 1 185 ? 9.446 13.220 -22.619 1.00 93.56 185 ALA A CA 1
ATOM 1417 C C . ALA A 1 185 ? 7.923 13.299 -22.400 1.00 93.56 185 ALA A C 1
ATOM 1419 O O . ALA A 1 185 ? 7.493 13.386 -21.255 1.00 93.56 185 ALA A O 1
ATOM 1420 N N . LEU A 1 186 ? 7.120 13.180 -23.467 1.00 95.62 186 LEU A N 1
ATOM 1421 C CA . LEU A 1 186 ? 5.646 13.093 -23.424 1.00 95.62 186 LEU A CA 1
ATOM 1422 C C . LEU A 1 186 ? 4.987 14.160 -22.518 1.00 95.62 186 LEU A C 1
ATOM 1424 O O . LEU A 1 186 ? 4.275 13.796 -21.577 1.00 95.62 186 LEU A O 1
ATOM 1428 N N . PRO A 1 187 ? 5.230 15.464 -22.764 1.00 95.00 187 PRO A N 1
ATOM 1429 C CA . PRO A 1 187 ? 4.794 16.532 -21.864 1.00 95.00 187 PRO A CA 1
ATOM 1430 C C . PRO A 1 187 ? 3.274 16.564 -21.660 1.00 95.00 187 PRO A C 1
ATOM 1432 O O . PRO A 1 187 ? 2.820 16.806 -20.545 1.00 95.00 187 PRO A O 1
ATOM 1435 N N . GLU A 1 188 ? 2.482 16.251 -22.688 1.00 95.62 188 GLU A N 1
ATOM 1436 C CA . GLU A 1 188 ? 1.020 16.222 -22.588 1.00 95.62 188 GLU A CA 1
ATOM 1437 C C . GLU A 1 188 ? 0.542 15.131 -21.620 1.00 95.62 188 GLU A C 1
ATOM 1439 O O . GLU A 1 188 ? -0.286 15.390 -20.749 1.00 95.62 188 GLU A O 1
ATOM 1444 N N . LEU A 1 189 ? 1.107 13.923 -21.725 1.00 95.56 189 LEU A N 1
ATOM 1445 C CA . LEU A 1 189 ? 0.740 12.807 -20.849 1.00 95.56 189 LEU A CA 1
ATOM 1446 C C . LEU A 1 189 ? 1.211 13.042 -19.419 1.00 95.56 189 LEU A C 1
ATOM 1448 O O . LEU A 1 189 ? 0.487 12.725 -18.485 1.00 95.56 189 LEU A O 1
ATOM 1452 N N . ARG A 1 190 ? 2.403 13.614 -19.221 1.00 94.25 190 ARG A N 1
ATOM 1453 C CA . ARG A 1 190 ? 2.889 13.943 -17.872 1.00 94.25 190 ARG A CA 1
ATOM 1454 C C . ARG A 1 190 ? 2.033 15.001 -17.194 1.00 94.25 190 ARG A C 1
ATOM 1456 O O . ARG A 1 190 ? 1.721 14.835 -16.021 1.00 94.25 190 ARG A O 1
ATOM 1463 N N . SER A 1 191 ? 1.588 16.014 -17.935 1.00 94.25 191 SER A N 1
ATOM 1464 C CA . SER A 1 191 ? 0.650 17.003 -17.407 1.00 94.25 191 SER A CA 1
ATOM 1465 C C . SER A 1 191 ? -0.652 16.343 -16.934 1.00 94.25 191 SER A C 1
ATOM 1467 O O . SER A 1 191 ? -1.131 16.644 -15.844 1.00 94.25 191 SER A O 1
ATOM 1469 N N . GLU A 1 192 ? -1.178 15.361 -17.676 1.00 93.88 192 GLU A N 1
ATOM 1470 C CA . GLU A 1 192 ? -2.334 14.576 -17.224 1.00 93.88 192 GLU A CA 1
ATOM 1471 C C . GLU A 1 192 ? -2.042 13.853 -15.896 1.00 93.88 192 GLU A C 1
ATOM 1473 O O . GLU A 1 192 ? -2.828 13.970 -14.957 1.00 93.88 192 GLU A O 1
ATOM 1478 N N . ILE A 1 193 ? -0.883 13.192 -15.770 1.00 91.50 193 ILE A N 1
ATOM 1479 C CA . ILE A 1 193 ? -0.447 12.507 -14.536 1.00 91.50 193 ILE A CA 1
ATOM 1480 C C . ILE A 1 193 ? -0.342 13.471 -13.342 1.00 91.50 193 ILE A C 1
ATOM 1482 O O . ILE A 1 193 ? -0.722 13.115 -12.224 1.00 91.50 193 ILE A O 1
ATOM 1486 N N . GLU A 1 194 ? 0.193 14.672 -13.556 1.00 89.75 194 GLU A N 1
ATOM 1487 C CA . GLU A 1 194 ? 0.368 15.702 -12.523 1.00 89.75 194 GLU A CA 1
ATOM 1488 C C . GLU A 1 194 ? -0.967 16.254 -12.016 1.00 89.75 194 GLU A C 1
ATOM 1490 O O . GLU A 1 194 ? -1.093 16.572 -10.836 1.00 89.75 194 GLU A O 1
ATOM 1495 N N . THR A 1 195 ? -1.978 16.324 -12.884 1.00 90.44 195 THR A N 1
ATOM 1496 C CA . THR A 1 195 ? -3.318 16.817 -12.522 1.00 90.44 195 THR A CA 1
ATOM 1497 C C . THR A 1 195 ? -4.209 15.775 -11.843 1.00 90.44 195 THR A C 1
ATOM 1499 O O . THR A 1 195 ? -5.289 16.120 -11.358 1.00 90.44 195 THR A O 1
ATOM 1502 N N . LEU A 1 196 ? -3.783 14.507 -11.779 1.00 86.00 196 LEU A N 1
ATOM 1503 C CA . LEU A 1 196 ? -4.546 13.461 -11.102 1.00 86.00 196 LEU A CA 1
ATOM 1504 C C . LEU A 1 196 ? -4.661 13.762 -9.600 1.00 86.00 196 LEU A C 1
ATOM 1506 O O . LEU A 1 196 ? -3.639 13.953 -8.934 1.00 86.00 196 LEU A O 1
ATOM 1510 N N . PRO A 1 197 ? -5.877 13.733 -9.021 1.00 80.00 197 PRO A N 1
ATOM 1511 C CA . PRO A 1 197 ? -6.039 13.854 -7.579 1.00 80.00 197 PRO A CA 1
ATOM 1512 C C . PRO A 1 197 ? -5.206 12.800 -6.845 1.00 80.00 197 PRO A C 1
ATOM 1514 O O . PRO A 1 197 ? -5.161 11.637 -7.262 1.00 80.00 197 PRO A O 1
ATOM 1517 N N . ALA A 1 198 ? -4.596 13.173 -5.719 1.00 71.81 198 ALA A N 1
ATOM 1518 C CA . ALA A 1 198 ? -3.884 12.224 -4.866 1.00 71.81 198 ALA A CA 1
ATOM 1519 C C . ALA A 1 198 ? -4.781 11.016 -4.542 1.00 71.81 198 ALA A C 1
ATOM 1521 O O . ALA A 1 198 ? -5.985 11.163 -4.318 1.00 71.81 198 ALA A O 1
ATOM 1522 N N . GLY A 1 199 ? -4.233 9.805 -4.564 1.00 70.75 199 GLY A N 1
ATOM 1523 C CA . GLY A 1 199 ? -5.014 8.597 -4.302 1.00 70.75 199 GLY A CA 1
ATOM 1524 C C . GLY A 1 199 ? -5.878 8.092 -5.467 1.00 70.75 199 GLY A C 1
ATOM 1525 O O . GLY A 1 199 ? -6.414 6.988 -5.371 1.00 70.75 199 GLY A O 1
ATOM 1526 N N . SER A 1 200 ? -6.029 8.860 -6.555 1.00 77.12 200 SER A N 1
ATOM 1527 C CA . SER A 1 200 ? -6.817 8.450 -7.725 1.00 77.12 200 SER A CA 1
ATOM 1528 C C . SER A 1 200 ? -6.058 7.480 -8.634 1.00 77.12 200 SER A C 1
ATOM 1530 O O . SER A 1 200 ? -4.832 7.369 -8.597 1.00 77.12 200 SER A O 1
ATOM 1532 N N . ARG A 1 201 ? -6.807 6.746 -9.460 1.00 83.19 201 ARG A N 1
ATOM 1533 C CA . ARG A 1 201 ? -6.243 5.820 -10.445 1.00 83.19 201 ARG A CA 1
ATOM 1534 C C . ARG A 1 201 ? -6.052 6.528 -11.790 1.00 83.19 201 ARG A C 1
ATOM 1536 O O . ARG A 1 201 ? -6.940 7.284 -12.186 1.00 83.19 201 ARG A O 1
ATOM 1543 N N . PRO A 1 202 ? -4.960 6.252 -12.525 1.00 89.88 202 PRO A N 1
ATOM 1544 C CA . PRO A 1 202 ? -4.783 6.813 -13.856 1.00 89.88 202 PRO A CA 1
ATOM 1545 C C . PRO A 1 202 ? -5.834 6.252 -14.830 1.00 89.88 202 PRO A C 1
ATOM 1547 O O . PRO A 1 202 ? -6.224 5.083 -14.711 1.00 89.88 202 PRO A O 1
ATOM 1550 N N . PRO A 1 203 ? -6.277 7.034 -15.829 1.00 91.88 203 PRO A N 1
ATOM 1551 C CA . PRO A 1 203 ? -7.106 6.526 -16.910 1.00 91.88 203 PRO A CA 1
ATOM 1552 C C . PRO A 1 203 ? -6.421 5.373 -17.646 1.00 91.88 203 PRO A C 1
ATOM 1554 O O . PRO A 1 203 ? -5.222 5.397 -17.927 1.00 91.88 203 PRO A O 1
ATOM 1557 N N . ARG A 1 204 ? -7.192 4.351 -18.023 1.00 93.06 204 ARG A N 1
ATOM 1558 C CA . ARG A 1 204 ? -6.647 3.187 -18.739 1.00 93.06 204 ARG A CA 1
ATOM 1559 C C . ARG A 1 204 ? -5.999 3.563 -20.072 1.00 93.06 204 ARG A C 1
ATOM 1561 O O . ARG A 1 204 ? -5.004 2.958 -20.465 1.00 93.06 204 ARG A O 1
ATOM 1568 N N . GLU A 1 205 ? -6.566 4.549 -20.756 1.00 95.75 205 GLU A N 1
ATOM 1569 C CA . GLU A 1 205 ? -6.039 5.053 -22.021 1.00 95.75 205 GLU A CA 1
ATOM 1570 C C . GLU A 1 205 ? -4.666 5.715 -21.844 1.00 95.75 205 GLU A C 1
ATOM 1572 O O . GLU A 1 205 ? -3.760 5.427 -22.624 1.00 95.75 205 GLU A O 1
ATOM 1577 N N . LEU A 1 206 ? -4.473 6.489 -20.771 1.00 95.81 206 LEU A N 1
ATOM 1578 C CA . LEU A 1 206 ? -3.181 7.074 -20.407 1.00 95.81 206 LEU A CA 1
ATOM 1579 C C . LEU A 1 206 ? -2.116 5.984 -20.214 1.00 95.81 206 LEU A C 1
ATOM 1581 O O . LEU A 1 206 ? -1.058 6.034 -20.842 1.00 95.81 206 LEU A O 1
ATOM 1585 N N . CYS A 1 207 ? -2.414 4.940 -19.426 1.00 96.12 207 CYS A N 1
ATOM 1586 C CA . CYS A 1 207 ? -1.504 3.800 -19.264 1.00 96.12 207 CYS A CA 1
ATOM 1587 C C . CYS A 1 207 ? -1.176 3.145 -20.614 1.00 96.12 207 CYS A C 1
ATOM 1589 O O . CYS A 1 207 ? -0.002 2.919 -20.908 1.00 96.12 207 CYS A O 1
ATOM 1591 N N . ARG A 1 208 ? -2.189 2.893 -21.460 1.00 96.88 208 ARG A N 1
ATOM 1592 C CA . ARG A 1 208 ? -2.031 2.292 -22.799 1.00 96.88 208 ARG A CA 1
ATOM 1593 C C . ARG A 1 208 ? -1.100 3.113 -23.691 1.00 96.88 208 ARG A C 1
ATOM 1595 O O . ARG A 1 208 ? -0.240 2.546 -24.367 1.00 96.88 208 ARG A O 1
ATOM 1602 N N . GLN A 1 209 ? -1.254 4.436 -23.703 1.00 97.75 209 GLN A N 1
ATOM 1603 C CA . GLN A 1 209 ? -0.398 5.335 -24.475 1.00 97.75 209 GLN A CA 1
ATOM 1604 C C . GLN A 1 209 ? 1.048 5.287 -23.975 1.00 97.75 209 GLN A C 1
ATOM 1606 O O . GLN A 1 209 ? 1.952 5.051 -24.779 1.00 97.75 209 GLN A O 1
ATOM 1611 N N . LEU A 1 210 ? 1.265 5.396 -22.661 1.00 97.81 210 LEU A N 1
ATOM 1612 C CA . LEU A 1 210 ? 2.589 5.259 -22.044 1.00 97.81 210 LEU A CA 1
ATOM 1613 C C . LEU A 1 210 ? 3.257 3.929 -22.426 1.00 97.81 210 LEU A C 1
ATOM 1615 O O . LEU A 1 210 ? 4.395 3.919 -22.904 1.00 97.81 210 LEU A O 1
ATOM 1619 N N . GLY A 1 211 ? 2.529 2.813 -22.304 1.00 97.31 211 GLY A N 1
ATOM 1620 C CA . GLY A 1 211 ? 3.008 1.489 -22.700 1.00 97.31 211 GLY A CA 1
ATOM 1621 C C . GLY A 1 211 ? 3.410 1.427 -24.175 1.00 97.31 211 GLY A C 1
ATOM 1622 O O . GLY A 1 211 ? 4.511 0.984 -24.499 1.00 97.31 211 GLY A O 1
ATOM 1623 N N . ASN A 1 212 ? 2.577 1.945 -25.083 1.00 97.44 212 ASN A N 1
ATOM 1624 C CA . ASN A 1 212 ? 2.888 1.987 -26.516 1.00 97.44 212 ASN A CA 1
ATOM 1625 C C . ASN A 1 212 ? 4.156 2.793 -26.829 1.00 97.44 212 ASN A C 1
ATOM 1627 O O . ASN A 1 212 ? 4.915 2.406 -27.719 1.00 97.44 212 ASN A O 1
ATOM 1631 N N . HIS A 1 213 ? 4.394 3.904 -26.126 1.00 97.50 213 HIS A N 1
ATOM 1632 C CA . HIS A 1 213 ? 5.615 4.693 -26.289 1.00 97.50 213 HIS A CA 1
ATOM 1633 C C . HIS A 1 213 ? 6.850 3.943 -25.783 1.00 97.50 213 HIS A C 1
ATOM 1635 O O . HIS A 1 213 ? 7.845 3.869 -26.505 1.00 97.50 213 HIS A O 1
ATOM 1641 N N . PHE A 1 214 ? 6.771 3.322 -24.604 1.00 97.75 214 PHE A N 1
ATOM 1642 C CA . PHE A 1 214 ? 7.870 2.537 -24.037 1.00 97.75 214 PHE A CA 1
ATOM 1643 C C . PHE A 1 214 ? 8.283 1.375 -24.950 1.00 97.75 214 PHE A C 1
ATOM 1645 O O . PHE A 1 214 ? 9.467 1.131 -25.182 1.00 97.75 214 PHE A O 1
ATOM 1652 N N . LEU A 1 215 ? 7.315 0.697 -25.569 1.00 97.25 215 LEU A N 1
ATOM 1653 C CA . LEU A 1 215 ? 7.567 -0.453 -26.441 1.00 97.25 215 LEU A CA 1
ATOM 1654 C C . LEU A 1 215 ? 8.330 -0.160 -27.730 1.00 97.25 215 LEU A C 1
ATOM 1656 O O . LEU A 1 215 ? 8.844 -1.100 -28.335 1.00 97.25 215 LEU A O 1
ATOM 1660 N N . ARG A 1 216 ? 8.443 1.105 -28.142 1.00 95.88 216 ARG A N 1
ATOM 1661 C CA . ARG A 1 216 ? 9.235 1.489 -29.322 1.00 95.88 216 ARG A CA 1
ATOM 1662 C C . ARG A 1 216 ? 10.733 1.281 -29.106 1.00 95.88 216 ARG A C 1
ATOM 1664 O O . ARG A 1 216 ? 11.462 1.064 -30.070 1.00 95.88 216 ARG A O 1
ATOM 1671 N N . HIS A 1 217 ? 11.181 1.352 -27.853 1.00 95.44 217 HIS A N 1
ATOM 1672 C CA . HIS A 1 217 ? 12.598 1.310 -27.492 1.00 95.44 217 HIS A CA 1
ATOM 1673 C C . HIS A 1 217 ? 12.917 0.327 -26.356 1.00 95.44 217 HIS A C 1
ATOM 1675 O O . HIS A 1 217 ? 14.089 0.100 -26.061 1.00 95.44 217 HIS A O 1
ATOM 1681 N N . ALA A 1 218 ? 11.906 -0.285 -25.736 1.00 96.06 218 ALA A N 1
ATOM 1682 C CA . ALA A 1 218 ? 12.083 -1.313 -24.721 1.00 96.06 218 ALA A CA 1
ATOM 1683 C C . ALA A 1 218 ? 12.522 -2.664 -25.300 1.00 96.06 218 ALA A C 1
ATOM 1685 O O . ALA A 1 218 ? 12.166 -3.056 -26.412 1.00 96.06 218 ALA A O 1
ATOM 1686 N N . ARG A 1 219 ? 13.230 -3.432 -24.471 1.00 96.88 219 ARG A N 1
ATOM 1687 C CA . ARG A 1 219 ? 13.640 -4.819 -24.705 1.00 96.88 219 ARG A CA 1
ATOM 1688 C C . ARG A 1 219 ? 13.004 -5.727 -23.635 1.00 96.88 219 ARG A C 1
ATOM 1690 O O . ARG A 1 219 ? 13.729 -6.215 -22.767 1.00 96.88 219 ARG A O 1
ATOM 1697 N N . PRO A 1 220 ? 11.676 -5.987 -23.665 1.00 95.81 220 PRO A N 1
ATOM 1698 C CA . PRO A 1 220 ? 10.976 -6.703 -22.589 1.00 95.81 220 PRO A CA 1
ATOM 1699 C C . PRO A 1 220 ? 11.581 -8.071 -22.267 1.00 95.81 220 PRO A C 1
ATOM 1701 O O . PRO A 1 220 ? 11.747 -8.414 -21.102 1.00 95.81 220 PRO A O 1
ATOM 1704 N N . GLN A 1 221 ? 12.000 -8.816 -23.295 1.00 96.44 221 GLN A N 1
ATOM 1705 C CA . GLN A 1 221 ? 12.631 -10.122 -23.111 1.00 96.44 221 GLN A CA 1
ATOM 1706 C C . GLN A 1 221 ? 13.931 -10.035 -22.300 1.00 96.44 221 GLN A C 1
ATOM 1708 O O . GLN A 1 221 ? 14.171 -10.862 -21.429 1.00 96.44 221 GLN A O 1
ATOM 1713 N N . ARG A 1 222 ? 14.741 -8.992 -22.524 1.00 97.44 222 ARG A N 1
ATOM 1714 C CA . ARG A 1 222 ? 15.980 -8.770 -21.768 1.00 97.44 222 ARG A CA 1
ATOM 1715 C C . ARG A 1 222 ? 15.715 -8.385 -20.315 1.00 97.44 222 ARG A C 1
ATOM 1717 O O . ARG A 1 222 ? 16.503 -8.742 -19.450 1.00 97.44 222 ARG A O 1
ATOM 1724 N N . ILE A 1 223 ? 14.614 -7.683 -20.041 1.00 97.56 223 ILE A N 1
ATOM 1725 C CA . ILE A 1 223 ? 14.190 -7.363 -18.669 1.00 97.56 223 ILE A CA 1
ATOM 1726 C C . ILE A 1 223 ? 13.745 -8.642 -17.936 1.00 97.56 223 ILE A C 1
ATOM 1728 O O . ILE A 1 223 ? 14.084 -8.820 -16.770 1.00 97.56 223 ILE A O 1
ATOM 1732 N N . LEU A 1 224 ? 13.049 -9.564 -18.614 1.00 96.88 224 LEU A N 1
ATOM 1733 C CA . LEU A 1 224 ? 12.711 -10.873 -18.037 1.00 96.88 224 LEU A CA 1
ATOM 1734 C C . LEU A 1 224 ? 13.966 -11.714 -17.776 1.00 96.88 224 LEU A C 1
ATOM 1736 O O . LEU A 1 224 ? 14.119 -12.248 -16.683 1.00 96.88 224 LEU A O 1
ATOM 1740 N N . GLU A 1 225 ? 14.886 -11.788 -18.745 1.00 96.75 225 GLU A N 1
ATOM 1741 C CA . GLU A 1 225 ? 16.180 -12.470 -18.583 1.00 96.75 225 GLU A CA 1
ATOM 1742 C C . GLU A 1 225 ? 16.961 -11.916 -17.389 1.00 96.75 225 GLU A C 1
ATOM 1744 O O . GLU A 1 225 ? 17.464 -12.691 -16.579 1.00 96.75 225 GLU A O 1
ATOM 1749 N N . LEU A 1 226 ? 17.015 -10.586 -17.248 1.00 96.25 226 LEU A N 1
ATOM 1750 C CA . LEU A 1 226 ? 17.631 -9.910 -16.108 1.00 96.25 226 LEU A CA 1
ATOM 1751 C C . LEU A 1 226 ? 17.039 -10.397 -14.782 1.00 96.25 226 LEU A C 1
ATOM 1753 O O . LEU A 1 226 ? 17.783 -10.700 -13.852 1.00 96.25 226 LEU A O 1
ATOM 1757 N N . GLY A 1 227 ? 15.713 -10.535 -14.718 1.00 95.06 227 GLY A N 1
ATOM 1758 C CA . GLY A 1 227 ? 14.998 -10.975 -13.522 1.00 95.06 227 GLY A CA 1
ATOM 1759 C C . GLY A 1 227 ? 15.341 -12.389 -13.036 1.00 95.06 227 GLY A C 1
ATOM 1760 O O . GLY A 1 227 ? 15.047 -12.719 -11.886 1.00 95.06 227 GLY A O 1
ATOM 1761 N N . PHE A 1 228 ? 15.978 -13.210 -13.877 1.00 95.50 228 PHE A N 1
ATOM 1762 C CA . PHE A 1 228 ? 16.448 -14.557 -13.540 1.00 95.50 228 PHE A CA 1
ATOM 1763 C C . PHE A 1 228 ? 17.944 -14.634 -13.202 1.00 95.50 228 PHE A C 1
ATOM 1765 O O . PHE A 1 228 ? 18.407 -15.689 -12.778 1.00 95.50 228 PHE A O 1
ATOM 1772 N N . GLN A 1 229 ? 18.715 -13.555 -13.373 1.00 93.56 229 GLN A N 1
ATOM 1773 C CA . GLN A 1 229 ? 20.182 -13.604 -13.247 1.00 93.56 229 GLN A CA 1
ATOM 1774 C C . GLN A 1 229 ? 20.689 -13.803 -11.819 1.00 93.56 229 GLN A C 1
ATOM 1776 O O . GLN A 1 229 ? 21.854 -14.141 -11.621 1.00 93.56 229 GLN A O 1
ATOM 1781 N N . ARG A 1 230 ? 19.837 -13.569 -10.822 1.00 93.19 230 ARG A N 1
ATOM 1782 C CA . ARG A 1 230 ? 20.191 -13.701 -9.411 1.00 93.19 230 ARG A CA 1
ATOM 1783 C C . ARG A 1 230 ? 19.412 -14.850 -8.788 1.00 93.19 230 ARG A C 1
ATOM 1785 O O . ARG A 1 230 ? 18.248 -15.077 -9.122 1.00 93.19 230 ARG A O 1
ATOM 1792 N N . GLU A 1 231 ? 20.040 -15.570 -7.867 1.00 93.06 231 GLU A N 1
ATOM 1793 C CA . GLU A 1 231 ? 19.381 -16.624 -7.092 1.00 93.06 231 GLU A CA 1
ATOM 1794 C C . GLU A 1 231 ? 18.434 -16.028 -6.047 1.00 93.06 231 GLU A C 1
ATOM 1796 O O . GLU A 1 231 ? 18.650 -14.917 -5.556 1.00 93.06 231 GLU A O 1
ATOM 1801 N N . PHE A 1 232 ? 17.378 -16.766 -5.710 1.00 95.12 232 PHE A N 1
ATOM 1802 C CA . PHE A 1 232 ? 16.473 -16.433 -4.614 1.00 95.12 232 PHE A CA 1
ATOM 1803 C C . PHE A 1 232 ? 15.864 -17.688 -4.032 1.00 95.12 232 PHE A C 1
ATOM 1805 O O . PHE A 1 232 ? 15.527 -18.637 -4.744 1.00 95.12 232 PHE A O 1
ATOM 1812 N N . ASP A 1 233 ? 15.723 -17.664 -2.718 1.00 93.50 233 ASP A N 1
ATOM 1813 C CA . ASP A 1 233 ? 15.154 -18.756 -1.965 1.00 93.50 233 ASP A CA 1
ATOM 1814 C C . ASP A 1 233 ? 13.623 -18.742 -2.096 1.00 93.50 233 ASP A C 1
ATOM 1816 O O . ASP A 1 233 ? 12.935 -18.014 -1.387 1.00 93.50 233 ASP A O 1
ATOM 1820 N N . TRP A 1 234 ? 13.097 -19.588 -2.985 1.00 91.69 234 TRP A N 1
ATOM 1821 C CA . TRP A 1 234 ? 11.663 -19.881 -3.150 1.00 91.69 234 TRP A CA 1
ATOM 1822 C C . TRP A 1 234 ? 11.159 -21.002 -2.224 1.00 91.69 234 TRP A C 1
ATOM 1824 O O . TRP A 1 234 ? 10.129 -21.627 -2.492 1.00 91.69 234 TRP A O 1
ATOM 1834 N N . GLY A 1 235 ? 11.929 -21.333 -1.187 1.00 88.06 235 GLY A N 1
ATOM 1835 C CA . GLY A 1 235 ? 11.640 -22.380 -0.218 1.00 88.06 235 GLY A CA 1
ATOM 1836 C C . GLY A 1 235 ? 10.373 -22.136 0.604 1.00 88.06 235 GLY A C 1
ATOM 1837 O O . GLY A 1 235 ? 9.531 -21.297 0.295 1.00 88.06 235 GLY A O 1
ATOM 1838 N N . ARG A 1 236 ? 10.228 -22.896 1.692 1.00 84.38 236 ARG A N 1
ATOM 1839 C CA . ARG A 1 236 ? 8.988 -22.918 2.481 1.00 84.38 236 ARG A CA 1
ATOM 1840 C C . ARG A 1 236 ? 8.665 -21.539 3.075 1.00 84.38 236 ARG A C 1
ATOM 1842 O O . ARG A 1 236 ? 9.562 -20.763 3.413 1.00 84.38 236 ARG A O 1
ATOM 1849 N N . THR A 1 237 ? 7.369 -21.278 3.168 1.00 85.81 237 THR A N 1
ATOM 1850 C CA . THR A 1 237 ? 6.760 -20.136 3.848 1.00 85.81 237 THR A CA 1
ATOM 1851 C C . THR A 1 237 ? 6.215 -20.613 5.193 1.00 85.81 237 THR A C 1
ATOM 1853 O O . THR A 1 237 ? 5.648 -21.705 5.272 1.00 85.81 237 THR A O 1
ATOM 1856 N N . GLU A 1 238 ? 6.427 -19.841 6.253 1.00 88.06 238 GLU A N 1
ATOM 1857 C CA . GLU A 1 238 ? 5.953 -20.102 7.615 1.00 88.06 238 GLU A CA 1
ATOM 1858 C C . GLU A 1 238 ? 4.887 -19.088 8.037 1.00 88.06 238 GLU A C 1
ATOM 1860 O O . GLU A 1 238 ? 3.900 -19.467 8.671 1.00 88.06 238 GLU A O 1
ATOM 1865 N N . LEU A 1 239 ? 5.028 -17.821 7.628 1.00 87.25 239 LEU A N 1
ATOM 1866 C CA . LEU A 1 239 ? 4.128 -16.721 7.986 1.00 87.25 239 LEU A CA 1
ATOM 1867 C C . LEU A 1 239 ? 2.669 -17.032 7.628 1.00 87.25 239 LEU A C 1
ATOM 1869 O O . LEU A 1 239 ? 1.768 -16.789 8.434 1.00 87.25 239 LEU A O 1
ATOM 1873 N N . PHE A 1 240 ? 2.463 -17.603 6.439 1.00 85.75 240 PHE A N 1
ATOM 1874 C CA . PHE A 1 240 ? 1.153 -17.988 5.904 1.00 85.75 240 PHE A CA 1
ATOM 1875 C C . PHE A 1 240 ? 0.837 -19.482 6.080 1.00 85.75 240 PHE A C 1
ATOM 1877 O O . PHE A 1 240 ? -0.278 -19.918 5.798 1.00 85.75 240 PHE A O 1
ATOM 1884 N N . ALA A 1 241 ? 1.793 -20.291 6.547 1.00 78.25 241 ALA A N 1
ATOM 1885 C CA . ALA A 1 241 ? 1.612 -21.731 6.708 1.00 78.25 241 ALA A CA 1
ATOM 1886 C C . ALA A 1 241 ? 1.005 -22.065 8.074 1.00 78.25 241 ALA A C 1
ATOM 1888 O O . ALA A 1 241 ? 1.623 -22.719 8.914 1.00 78.25 241 ALA A O 1
ATOM 1889 N N . PHE A 1 242 ? -0.237 -21.642 8.301 1.00 69.19 242 PHE A N 1
ATOM 1890 C CA . PHE A 1 242 ? -0.972 -22.043 9.494 1.00 69.19 242 PHE A CA 1
ATOM 1891 C C . PHE A 1 242 ? -1.780 -23.321 9.230 1.00 69.19 242 PHE A C 1
ATOM 1893 O O . PHE A 1 242 ? -2.621 -23.385 8.337 1.00 69.19 242 PHE A O 1
ATOM 1900 N N . ARG A 1 243 ? -1.512 -24.370 10.017 1.00 52.38 243 ARG A N 1
ATOM 1901 C CA . ARG A 1 243 ? -2.268 -25.634 10.031 1.00 52.38 243 ARG A CA 1
ATOM 1902 C C . ARG A 1 243 ? -2.892 -25.830 11.410 1.00 52.38 243 ARG A C 1
ATOM 1904 O O . ARG A 1 243 ? -2.408 -26.623 12.210 1.00 52.38 243 ARG A O 1
ATOM 1911 N N . GLY A 1 244 ? -3.948 -25.081 11.699 1.00 54.47 244 GLY A N 1
ATOM 1912 C CA . GLY A 1 244 ? -4.722 -25.210 12.931 1.00 54.47 244 GLY A CA 1
ATOM 1913 C C . GLY A 1 244 ? -6.097 -24.572 12.769 1.00 54.47 244 GLY A C 1
ATOM 1914 O O . GLY A 1 244 ? -6.216 -23.513 12.163 1.00 54.47 244 GLY A O 1
ATOM 1915 N N . ALA A 1 245 ? -7.144 -25.225 13.274 1.00 57.16 245 ALA A N 1
ATOM 1916 C CA . ALA A 1 245 ? -8.489 -24.660 13.298 1.00 57.16 245 ALA A CA 1
ATOM 1917 C C . ALA A 1 245 ? -8.566 -23.604 14.410 1.00 57.16 245 ALA A C 1
ATOM 1919 O O . ALA A 1 245 ? -8.620 -23.967 15.583 1.00 57.16 245 ALA A O 1
ATOM 1920 N N . CYS A 1 246 ? -8.561 -22.313 14.074 1.00 53.16 246 CYS A N 1
ATOM 1921 C CA . CYS A 1 246 ? -8.681 -21.253 15.076 1.00 53.16 246 CYS A CA 1
ATOM 1922 C C . CYS A 1 246 ? -9.648 -20.156 14.615 1.00 53.16 246 CYS A C 1
ATOM 1924 O O . CYS A 1 246 ? -9.313 -19.344 13.771 1.00 53.16 246 CYS A O 1
ATOM 1926 N N . SER A 1 247 ? -10.837 -20.212 15.229 1.00 61.53 247 SER A N 1
ATOM 1927 C CA . SER A 1 247 ? -12.001 -19.314 15.189 1.00 61.53 247 SER A CA 1
ATOM 1928 C C . SER A 1 247 ? -12.638 -19.005 13.827 1.00 61.53 247 SER A C 1
ATOM 1930 O O . SER A 1 247 ? -12.014 -18.545 12.883 1.00 61.53 247 SER A O 1
ATOM 1932 N N . GLN A 1 248 ? -13.961 -19.190 13.762 1.00 75.50 248 GLN A N 1
ATOM 1933 C CA . GLN A 1 248 ? -14.833 -18.677 12.697 1.00 75.50 248 GLN A CA 1
ATOM 1934 C C . GLN A 1 248 ? -15.010 -17.154 12.851 1.00 75.50 248 GLN A C 1
ATOM 1936 O O . GLN A 1 248 ? -16.134 -16.667 12.914 1.00 75.50 248 GLN A O 1
ATOM 1941 N N . THR A 1 249 ? -13.908 -16.411 13.005 1.00 90.50 249 THR A N 1
ATOM 1942 C CA . THR A 1 249 ? -13.971 -14.962 13.202 1.00 90.50 249 THR A CA 1
ATOM 1943 C C . THR A 1 249 ? -14.405 -14.309 11.904 1.00 90.50 249 THR A C 1
ATOM 1945 O O . THR A 1 249 ? -13.696 -14.387 10.901 1.00 90.50 249 THR A O 1
ATOM 1948 N N . THR A 1 250 ? -15.553 -13.645 11.926 1.00 95.50 250 THR A N 1
ATOM 1949 C CA . THR A 1 250 ? -16.027 -12.851 10.796 1.00 95.50 250 THR A CA 1
ATOM 1950 C C . THR A 1 250 ? -15.529 -11.419 10.947 1.00 95.50 250 THR A C 1
ATOM 1952 O O . THR A 1 250 ? -15.893 -10.715 11.895 1.00 95.50 250 THR A O 1
ATOM 1955 N N . VAL A 1 251 ? -14.689 -10.989 10.006 1.00 97.25 251 VAL A N 1
ATOM 1956 C CA . VAL A 1 251 ? -14.185 -9.618 9.910 1.00 97.25 251 VAL A CA 1
ATOM 1957 C C . VAL A 1 251 ? -15.013 -8.879 8.866 1.00 97.25 251 VAL A C 1
ATOM 1959 O O . VAL A 1 251 ? -14.892 -9.152 7.674 1.00 97.25 251 VAL A O 1
ATOM 1962 N N . ALA A 1 252 ? -15.855 -7.948 9.307 1.00 98.31 252 ALA A N 1
ATOM 1963 C CA . ALA A 1 252 ? -16.535 -7.028 8.408 1.00 98.31 252 ALA A CA 1
ATOM 1964 C C . ALA A 1 252 ? -15.539 -5.949 7.966 1.00 98.31 252 ALA A C 1
ATOM 1966 O O . ALA A 1 252 ? -15.139 -5.109 8.776 1.00 98.31 252 ALA A O 1
ATOM 1967 N N . LEU A 1 253 ? -15.112 -5.995 6.708 1.00 98.19 253 LEU A N 1
ATOM 1968 C CA . LEU A 1 253 ? -14.156 -5.055 6.130 1.00 98.19 253 LEU A CA 1
ATOM 1969 C C . LEU A 1 253 ? -14.920 -3.927 5.439 1.00 98.19 253 LEU A C 1
ATOM 1971 O O . LEU A 1 253 ? -15.702 -4.178 4.527 1.00 98.19 253 LEU A O 1
ATOM 1975 N N . ALA A 1 254 ? -14.711 -2.682 5.859 1.00 97.75 254 ALA A N 1
ATOM 1976 C CA . ALA A 1 254 ? -15.297 -1.554 5.147 1.00 97.75 254 ALA A CA 1
ATOM 1977 C C . ALA A 1 254 ? -14.578 -1.383 3.807 1.00 97.75 254 ALA A C 1
ATOM 1979 O O . ALA A 1 254 ? -13.398 -1.056 3.800 1.00 97.75 254 ALA A O 1
ATOM 1980 N N . TYR A 1 255 ? -15.237 -1.629 2.683 1.00 95.44 255 TYR A N 1
ATOM 1981 C CA . TYR A 1 255 ? -14.593 -1.596 1.374 1.00 95.44 255 TYR A CA 1
ATOM 1982 C C . TYR A 1 255 ? -15.479 -0.888 0.350 1.00 95.44 255 TYR A C 1
ATOM 1984 O O . TYR A 1 255 ? -16.297 -1.500 -0.333 1.00 95.44 255 TYR A O 1
ATOM 1992 N N . ASP A 1 256 ? -15.318 0.429 0.249 1.00 94.31 256 ASP A N 1
ATOM 1993 C CA . ASP A 1 256 ? -16.036 1.285 -0.699 1.00 94.31 256 ASP A CA 1
ATOM 1994 C C . ASP A 1 256 ? -15.251 2.551 -1.034 1.00 94.31 256 ASP A C 1
ATOM 1996 O O . ASP A 1 256 ? -14.205 2.783 -0.459 1.00 94.31 256 ASP A O 1
ATOM 2000 N N . ASP A 1 257 ? -15.759 3.411 -1.912 1.00 91.12 257 ASP A N 1
ATOM 2001 C CA . ASP A 1 257 ? -15.019 4.581 -2.399 1.00 91.12 257 ASP A CA 1
ATOM 2002 C C . ASP A 1 257 ? -14.475 5.525 -1.297 1.00 91.12 257 ASP A C 1
ATOM 2004 O O . ASP A 1 257 ? -13.531 6.279 -1.555 1.00 91.12 257 ASP A O 1
ATOM 2008 N N . ALA A 1 258 ? -15.043 5.494 -0.082 1.00 92.56 258 ALA A N 1
ATOM 2009 C CA . ALA A 1 258 ? -14.578 6.286 1.049 1.00 92.56 258 ALA A CA 1
ATOM 2010 C C . ALA A 1 258 ? -13.484 5.588 1.862 1.00 92.56 258 ALA A C 1
ATOM 2012 O O . ALA A 1 258 ? -12.562 6.273 2.308 1.00 92.56 258 ALA A O 1
ATOM 2013 N N . LEU A 1 259 ? -13.572 4.272 2.083 1.00 92.75 259 LEU A N 1
ATOM 2014 C CA . LEU A 1 259 ? -12.666 3.522 2.961 1.00 92.75 259 LEU A CA 1
ATOM 2015 C C . LEU A 1 259 ? -12.149 2.245 2.304 1.00 92.75 259 LEU A C 1
ATOM 2017 O O . LEU A 1 259 ? -12.861 1.247 2.225 1.00 92.75 259 LEU A O 1
ATOM 2021 N N . GLY A 1 260 ? -10.868 2.228 1.938 1.00 89.69 260 GLY A N 1
ATOM 2022 C CA . GLY A 1 260 ? -10.183 0.980 1.591 1.00 89.69 260 GLY A CA 1
ATOM 2023 C C . GLY A 1 260 ? -8.821 1.117 0.950 1.00 89.69 260 GLY A C 1
ATOM 2024 O O . GLY A 1 260 ? -8.440 0.432 -0.006 1.00 89.69 260 GLY A O 1
ATOM 2025 N N . CYS A 1 261 ? -8.029 1.943 1.609 1.00 90.88 261 CYS A N 1
ATOM 2026 C CA . CYS A 1 261 ? -6.602 1.734 1.694 1.00 90.88 261 CYS A CA 1
ATOM 2027 C C . CYS A 1 261 ? -6.312 0.626 2.737 1.00 90.88 261 CYS A C 1
ATOM 2029 O O . CYS A 1 261 ? -6.448 0.852 3.940 1.00 90.88 261 CYS A O 1
ATOM 2031 N N . TYR A 1 262 ? -5.918 -0.564 2.262 1.00 93.31 262 TYR A N 1
ATOM 2032 C CA . TYR A 1 262 ? -5.569 -1.744 3.069 1.00 93.31 262 TYR A CA 1
ATOM 2033 C C . TYR A 1 262 ? -4.281 -2.394 2.568 1.00 93.31 262 TYR A C 1
ATOM 2035 O O . TYR A 1 262 ? -3.991 -2.353 1.372 1.00 93.31 262 TYR A O 1
ATOM 2043 N N . PHE A 1 263 ? -3.543 -3.055 3.460 1.00 94.00 263 PHE A N 1
ATOM 2044 C CA . PHE A 1 263 ? -2.421 -3.911 3.074 1.00 94.00 263 PHE A CA 1
ATOM 2045 C C . PHE A 1 263 ? -2.941 -5.289 2.636 1.00 94.00 263 PHE A C 1
ATOM 2047 O O . PHE A 1 263 ? -3.476 -6.009 3.484 1.00 94.00 263 PHE A O 1
ATOM 2054 N N . PRO A 1 264 ? -2.767 -5.712 1.366 1.00 93.44 264 PRO A N 1
ATOM 2055 C CA . PRO A 1 264 ? -3.242 -7.023 0.911 1.00 93.44 264 PRO A CA 1
ATOM 2056 C C . PRO A 1 264 ? -2.657 -8.171 1.733 1.00 93.44 264 PRO A C 1
ATOM 2058 O O . PRO A 1 264 ? -3.354 -9.127 2.049 1.00 93.44 264 PRO A O 1
ATOM 2061 N N . ASP A 1 265 ? -1.403 -8.028 2.167 1.00 93.62 265 ASP A N 1
ATOM 2062 C CA . ASP A 1 265 ? -0.709 -9.028 2.978 1.00 93.62 265 ASP A CA 1
ATOM 2063 C C . ASP A 1 265 ? -1.368 -9.227 4.350 1.00 93.62 265 ASP A C 1
ATOM 2065 O O . ASP A 1 265 ? -1.351 -10.328 4.889 1.00 93.62 265 ASP A O 1
ATOM 2069 N N . THR A 1 266 ? -1.990 -8.184 4.912 1.00 94.38 266 THR A N 1
ATOM 2070 C CA . THR A 1 266 ? -2.785 -8.299 6.145 1.00 94.38 266 THR A CA 1
ATOM 2071 C C . THR A 1 266 ? -4.045 -9.126 5.911 1.00 94.38 266 THR A C 1
ATOM 2073 O O . THR A 1 266 ? -4.373 -9.972 6.742 1.00 94.38 266 THR A O 1
ATOM 2076 N N . LEU A 1 267 ? -4.743 -8.897 4.795 1.00 94.50 267 LEU A N 1
ATOM 2077 C CA . LEU A 1 267 ? -5.976 -9.615 4.463 1.00 94.50 267 LEU A CA 1
ATOM 2078 C C . LEU A 1 267 ? -5.679 -11.088 4.162 1.00 94.50 267 LEU A C 1
ATOM 2080 O O . LEU A 1 267 ? -6.277 -11.963 4.784 1.00 94.50 267 LEU A O 1
ATOM 2084 N N . ASP A 1 268 ? -4.661 -11.352 3.335 1.00 93.44 268 ASP A N 1
ATOM 2085 C CA . ASP A 1 268 ? -4.164 -12.705 3.058 1.00 93.44 268 ASP A CA 1
ATOM 2086 C C . ASP A 1 268 ? -3.826 -13.447 4.358 1.00 93.44 268 ASP A C 1
ATOM 2088 O O . ASP A 1 268 ? -4.090 -14.640 4.503 1.00 93.44 268 ASP A O 1
ATOM 2092 N N . LEU A 1 269 ? -3.229 -12.743 5.323 1.00 91.75 269 LEU A N 1
ATOM 2093 C CA . LEU A 1 269 ? -2.801 -13.321 6.587 1.00 91.75 269 LEU A CA 1
ATOM 2094 C C . LEU A 1 269 ? -3.960 -13.556 7.572 1.00 91.75 269 LEU A C 1
ATOM 2096 O O . LEU A 1 269 ? -3.905 -14.509 8.354 1.00 91.75 269 LEU A O 1
ATOM 2100 N N . LEU A 1 270 ? -4.999 -12.715 7.545 1.00 92.25 270 LEU A N 1
ATOM 2101 C CA . LEU A 1 270 ? -6.253 -12.943 8.270 1.00 92.25 270 LEU A CA 1
ATOM 2102 C C . LEU A 1 270 ? -6.947 -14.209 7.753 1.00 92.25 270 LEU A C 1
ATOM 2104 O O . LEU A 1 270 ? -7.283 -15.090 8.547 1.00 92.25 270 LEU A O 1
ATOM 2108 N N . GLU A 1 271 ? -7.098 -14.332 6.434 1.00 91.88 271 GLU A N 1
ATOM 2109 C CA . GLU A 1 271 ? -7.720 -15.495 5.790 1.00 91.88 271 GLU A CA 1
ATOM 2110 C C . GLU A 1 271 ? -6.900 -16.770 6.002 1.00 91.88 271 GLU A C 1
ATOM 2112 O O . GLU A 1 271 ? -7.449 -17.805 6.382 1.00 91.88 271 GLU A O 1
ATOM 2117 N N . ALA A 1 272 ? -5.571 -16.696 5.859 1.00 89.12 272 ALA A N 1
ATOM 2118 C CA . ALA A 1 272 ? -4.672 -17.822 6.124 1.00 89.12 272 ALA A CA 1
ATOM 2119 C C . ALA A 1 272 ? -4.760 -18.328 7.576 1.00 89.12 272 ALA A C 1
ATOM 2121 O O . ALA A 1 272 ? -4.457 -19.490 7.846 1.00 89.12 272 ALA A O 1
ATOM 2122 N N . ARG A 1 273 ? -5.193 -17.476 8.516 1.00 87.44 273 ARG A N 1
ATOM 2123 C CA . ARG A 1 273 ? -5.447 -17.839 9.918 1.00 87.44 273 ARG A CA 1
ATOM 2124 C C . ARG A 1 273 ? -6.900 -18.210 10.223 1.00 87.44 273 ARG A C 1
ATOM 2126 O O . ARG A 1 273 ? -7.203 -18.486 11.377 1.00 87.44 273 ARG A O 1
ATOM 2133 N N . GLY A 1 274 ? -7.764 -18.289 9.213 1.00 88.38 274 GLY A N 1
ATOM 2134 C CA . GLY A 1 274 ? -9.136 -18.784 9.340 1.00 88.38 274 GLY A CA 1
ATOM 2135 C C . GLY A 1 274 ? -10.206 -17.706 9.499 1.00 88.38 274 GLY A C 1
ATOM 2136 O O . GLY A 1 274 ? -11.371 -18.054 9.692 1.00 88.38 274 GLY A O 1
ATOM 2137 N N . ALA A 1 275 ? -9.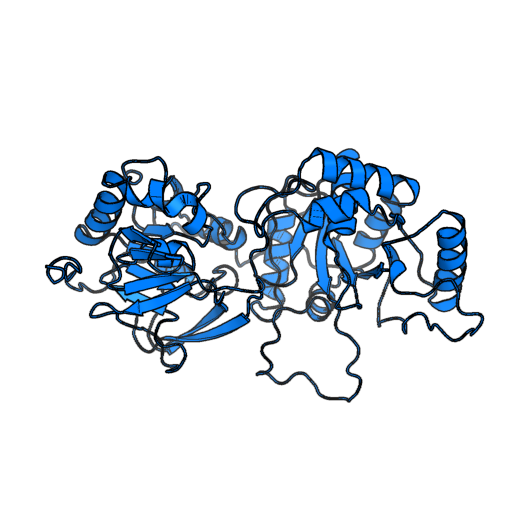855 -16.418 9.396 1.00 92.12 275 ALA A N 1
ATOM 2138 C CA . ALA A 1 275 ? -10.858 -15.360 9.404 1.00 92.12 275 ALA A CA 1
ATOM 2139 C C . ALA A 1 275 ? -11.696 -15.414 8.121 1.00 92.12 275 ALA A C 1
ATOM 2141 O O . ALA A 1 275 ? -11.167 -15.603 7.026 1.00 92.12 275 ALA A O 1
ATOM 2142 N N . LYS A 1 276 ? -13.002 -15.184 8.247 1.00 94.31 276 LYS A N 1
ATOM 2143 C CA . LYS A 1 276 ? -13.878 -14.919 7.108 1.00 94.31 276 LYS A CA 1
ATOM 2144 C C . LYS A 1 276 ? -13.997 -13.411 6.936 1.00 94.31 276 LYS A C 1
ATOM 2146 O O . LYS A 1 276 ? -14.614 -12.750 7.769 1.00 94.31 276 LYS A O 1
ATOM 2151 N N . ILE A 1 277 ? -13.433 -12.876 5.862 1.00 96.06 277 ILE A N 1
ATOM 2152 C CA . ILE A 1 277 ? -13.581 -11.460 5.524 1.00 96.06 277 ILE A CA 1
ATOM 2153 C C . ILE A 1 277 ? -14.886 -11.277 4.744 1.00 96.06 277 ILE A C 1
ATOM 2155 O O . ILE A 1 277 ? -15.186 -12.044 3.828 1.00 96.06 277 ILE A O 1
ATOM 2159 N N . VAL A 1 278 ? -15.702 -10.306 5.153 1.00 97.69 278 VAL A N 1
ATOM 2160 C CA . VAL A 1 278 ? -16.940 -9.937 4.460 1.00 97.69 278 VAL A CA 1
ATOM 2161 C C . VAL A 1 278 ? -16.952 -8.434 4.257 1.00 97.69 278 VAL A C 1
ATOM 2163 O O . VAL A 1 278 ? -16.976 -7.676 5.225 1.00 97.69 278 VAL A O 1
ATOM 2166 N N . ASP A 1 279 ? -16.953 -8.017 3.000 1.00 97.38 279 ASP A N 1
ATOM 2167 C CA . ASP A 1 279 ? -16.989 -6.604 2.654 1.00 97.38 279 ASP A CA 1
ATOM 2168 C C . ASP A 1 279 ? -18.356 -5.993 2.990 1.00 97.38 279 ASP A C 1
ATOM 2170 O O . ASP A 1 279 ? -19.402 -6.637 2.860 1.00 97.38 279 ASP A O 1
ATOM 2174 N N . PHE A 1 280 ? -18.345 -4.731 3.406 1.00 98.25 280 PHE A N 1
ATOM 2175 C CA . PHE A 1 280 ? -19.528 -3.880 3.493 1.00 98.25 280 PHE A CA 1
ATOM 2176 C C . PHE A 1 280 ? -19.155 -2.436 3.147 1.00 98.25 280 PHE A C 1
ATOM 2178 O O . PHE A 1 280 ? -17.991 -2.045 3.224 1.00 98.25 280 PHE A O 1
ATOM 2185 N N . SER A 1 281 ? -20.139 -1.622 2.786 1.00 98.00 281 SER A N 1
ATOM 2186 C CA . SER A 1 281 ? -19.956 -0.223 2.410 1.00 98.00 281 SER A CA 1
ATOM 2187 C C . SER A 1 281 ? -20.566 0.714 3.453 1.00 98.00 281 SER A C 1
ATOM 2189 O O . SER A 1 281 ? -21.791 0.818 3.539 1.00 98.00 281 SER A O 1
ATOM 2191 N N . PRO A 1 282 ? -19.752 1.469 4.211 1.00 97.75 282 PRO A N 1
ATOM 2192 C CA . PRO A 1 282 ? -20.244 2.578 5.025 1.00 97.75 282 PRO A CA 1
ATOM 2193 C C . PRO A 1 282 ? -21.048 3.635 4.260 1.00 97.75 282 PRO A C 1
ATOM 2195 O O . PRO A 1 282 ? -21.912 4.291 4.844 1.00 97.75 282 PRO A O 1
ATOM 2198 N N . LEU A 1 283 ? -20.792 3.800 2.961 1.00 97.31 283 LEU A N 1
ATOM 2199 C CA . LEU A 1 283 ? -21.545 4.705 2.095 1.00 97.31 283 LEU A CA 1
ATOM 2200 C C . LEU A 1 283 ? -22.943 4.188 1.745 1.00 97.31 283 LEU A C 1
ATOM 2202 O O . LEU A 1 283 ? -23.866 4.991 1.624 1.00 97.31 283 LEU A O 1
ATOM 2206 N N . ARG A 1 284 ? -23.096 2.876 1.533 1.00 97.38 284 ARG A N 1
ATOM 2207 C CA . ARG A 1 284 ? -24.263 2.312 0.829 1.00 97.38 284 ARG A CA 1
ATOM 2208 C C . ARG A 1 284 ? -25.078 1.329 1.663 1.00 97.38 284 ARG A C 1
ATOM 2210 O O . ARG A 1 284 ? -26.288 1.256 1.476 1.00 97.38 284 ARG A O 1
ATOM 2217 N N . ASP A 1 285 ? -24.446 0.577 2.558 1.00 98.31 285 ASP A N 1
ATOM 2218 C CA . ASP A 1 285 ? -25.131 -0.430 3.365 1.00 98.31 285 ASP A CA 1
ATOM 2219 C C . ASP A 1 285 ? -25.761 0.188 4.612 1.00 98.31 285 ASP A C 1
ATOM 2221 O O . ASP A 1 285 ? -25.228 1.109 5.224 1.00 98.31 285 ASP A O 1
ATOM 2225 N N . GLU A 1 286 ? -26.888 -0.372 5.041 1.00 97.56 286 GLU A N 1
ATOM 2226 C CA . GLU A 1 286 ? -27.626 0.095 6.223 1.00 97.56 286 GLU A CA 1
ATOM 2227 C C . GLU A 1 286 ? -27.397 -0.786 7.462 1.00 97.56 286 GLU A C 1
ATOM 2229 O O . GLU A 1 286 ? -27.909 -0.504 8.545 1.00 97.56 286 GLU A O 1
ATOM 2234 N N . ARG A 1 287 ? -26.640 -1.879 7.319 1.00 97.75 287 ARG A N 1
ATOM 2235 C CA . ARG A 1 287 ? -26.369 -2.852 8.384 1.00 97.75 287 ARG A CA 1
ATOM 2236 C C . ARG A 1 287 ? -25.020 -3.526 8.185 1.00 97.75 287 ARG A C 1
ATOM 2238 O O . ARG A 1 287 ? -24.571 -3.692 7.055 1.00 97.75 287 ARG A O 1
ATOM 2245 N N . LEU A 1 288 ? -24.423 -3.978 9.283 1.00 98.38 288 LEU A N 1
ATOM 2246 C CA . LEU A 1 288 ? -23.250 -4.846 9.229 1.00 98.38 288 LEU A CA 1
ATOM 2247 C C . LEU A 1 288 ? -23.635 -6.255 8.741 1.00 98.38 288 LEU A C 1
ATOM 2249 O O . LEU A 1 288 ? -24.771 -6.695 8.966 1.00 98.38 288 LEU A O 1
ATOM 2253 N N . PRO A 1 289 ? -22.697 -6.993 8.123 1.00 97.75 289 PRO A N 1
ATOM 2254 C CA . PRO A 1 289 ? -22.883 -8.404 7.817 1.00 97.75 289 PRO A CA 1
ATOM 2255 C C . PRO A 1 289 ? -23.269 -9.226 9.057 1.00 97.75 289 PRO A C 1
ATOM 2257 O O . PRO A 1 289 ? -22.790 -8.992 10.171 1.00 97.75 289 PRO A O 1
ATOM 2260 N N . ALA A 1 290 ? -24.138 -10.219 8.872 1.00 94.12 290 ALA A N 1
ATOM 2261 C CA . ALA A 1 290 ? -24.558 -11.094 9.963 1.00 94.12 290 ALA A CA 1
ATOM 2262 C C . ALA A 1 290 ? -23.372 -11.901 10.521 1.00 94.12 290 ALA A C 1
ATOM 2264 O O . ALA A 1 290 ? -22.559 -12.421 9.758 1.00 94.12 290 ALA A O 1
ATOM 2265 N N . GLY A 1 291 ? -23.310 -12.034 11.849 1.00 92.81 291 GLY A N 1
ATOM 2266 C CA . GLY A 1 291 ? -22.247 -12.781 12.529 1.00 92.81 291 GLY A CA 1
ATOM 2267 C C . GLY A 1 291 ? -20.904 -12.052 12.604 1.00 92.81 291 GLY A C 1
ATOM 2268 O O . GLY A 1 291 ? -19.903 -12.700 12.866 1.00 92.81 291 GLY A O 1
ATOM 2269 N N . THR A 1 292 ? -20.869 -10.736 12.366 1.00 96.31 292 THR A N 1
ATOM 2270 C CA . THR A 1 292 ? -19.650 -9.923 12.497 1.00 96.31 292 THR A CA 1
ATOM 2271 C C . THR A 1 292 ? -19.097 -9.980 13.922 1.00 96.31 292 THR A C 1
ATOM 2273 O O . THR A 1 292 ? -19.797 -9.630 14.869 1.00 96.31 292 THR A O 1
ATOM 2276 N N . ASP A 1 293 ? -17.818 -10.332 14.067 1.00 94.56 293 ASP A N 1
ATOM 2277 C CA . ASP A 1 293 ? -17.088 -10.285 15.341 1.00 94.56 293 ASP A CA 1
ATOM 2278 C C . ASP A 1 293 ? -16.249 -9.008 15.462 1.00 94.56 293 ASP A C 1
ATOM 2280 O O . ASP A 1 293 ? -16.170 -8.375 16.523 1.00 94.56 293 ASP A O 1
ATOM 2284 N N . VAL A 1 294 ? -15.603 -8.628 14.357 1.00 96.44 294 VAL A N 1
ATOM 2285 C CA . VAL A 1 294 ? -14.706 -7.474 14.266 1.00 96.44 294 VAL A CA 1
ATOM 2286 C C . VAL A 1 294 ? -15.077 -6.654 13.042 1.00 96.44 294 VAL A C 1
ATOM 2288 O O . VAL A 1 294 ? -15.180 -7.194 11.947 1.00 96.44 294 VAL A O 1
ATOM 2291 N N . VAL A 1 295 ? -15.238 -5.346 13.212 1.00 98.38 295 VAL A N 1
ATOM 2292 C CA . VAL A 1 295 ? -15.284 -4.402 12.092 1.00 98.38 295 VAL A CA 1
ATOM 2293 C C . VAL A 1 295 ? -13.879 -3.847 11.878 1.00 98.38 295 VAL A C 1
ATOM 2295 O O . VAL A 1 295 ? -13.271 -3.351 12.828 1.00 98.38 295 VAL A O 1
ATOM 2298 N N . TYR A 1 296 ? -13.372 -3.910 10.650 1.00 98.31 296 TYR A N 1
ATOM 2299 C CA . TYR A 1 296 ? -12.119 -3.279 10.246 1.00 98.31 296 TYR A CA 1
ATOM 2300 C C . TYR A 1 296 ? -12.411 -2.135 9.265 1.00 98.31 296 TYR A C 1
ATOM 2302 O O . TYR A 1 296 ? -12.911 -2.356 8.165 1.00 98.31 296 TYR A O 1
ATOM 2310 N N . LEU A 1 297 ? -12.113 -0.907 9.695 1.00 97.94 297 LEU A N 1
ATOM 2311 C CA . LEU A 1 297 ? -12.212 0.328 8.920 1.00 97.94 297 LEU A CA 1
ATOM 2312 C C . LEU A 1 297 ? -10.800 0.825 8.583 1.00 97.94 297 LEU A C 1
ATOM 2314 O O . LEU A 1 297 ? -10.143 1.457 9.405 1.00 97.94 297 LEU A O 1
ATOM 2318 N N . GLY A 1 298 ? -10.311 0.525 7.389 1.00 93.12 298 GLY A N 1
ATOM 2319 C CA . GLY A 1 298 ? -9.006 0.985 6.922 1.00 93.12 298 GLY A CA 1
ATOM 2320 C C . GLY A 1 298 ? -8.949 2.491 6.699 1.00 93.12 298 GLY A C 1
ATOM 2321 O O . GLY A 1 298 ? -9.893 3.238 6.972 1.00 93.12 298 GLY A O 1
ATOM 2322 N N . CYS A 1 299 ? -7.824 2.936 6.146 1.00 89.31 299 CYS A N 1
ATOM 2323 C CA . CYS A 1 299 ? -7.691 4.319 5.713 1.00 89.31 299 CYS A CA 1
ATOM 2324 C C . CYS A 1 299 ? -8.499 4.567 4.424 1.00 89.31 299 CYS A C 1
ATOM 2326 O O . CYS A 1 299 ? -9.043 3.648 3.805 1.00 89.31 299 CYS A O 1
ATOM 2328 N N . GLY A 1 300 ? -8.576 5.817 3.988 1.00 89.31 300 GLY A N 1
ATOM 2329 C CA . GLY A 1 300 ? -9.322 6.200 2.802 1.00 89.31 300 GLY A CA 1
ATOM 2330 C C . GLY A 1 300 ? -9.471 7.707 2.686 1.00 89.31 300 GLY A C 1
ATOM 2331 O O . GLY A 1 300 ? -8.714 8.462 3.297 1.00 89.31 300 GLY A O 1
ATOM 2332 N N . HIS A 1 301 ? -10.480 8.113 1.927 1.00 90.31 301 HIS A N 1
ATOM 2333 C CA . HIS A 1 301 ? -10.794 9.502 1.624 1.00 90.31 301 HIS A CA 1
ATOM 2334 C C . HIS A 1 301 ? -12.209 9.890 2.093 1.00 90.31 301 HIS A C 1
ATOM 2336 O O . HIS A 1 301 ? -13.031 10.323 1.274 1.00 90.31 301 HIS A O 1
ATOM 2342 N N . PRO A 1 302 ? -12.547 9.729 3.391 1.00 93.81 302 PRO A N 1
ATOM 2343 C CA . PRO A 1 302 ? -13.882 10.047 3.896 1.00 93.81 302 PRO A CA 1
ATOM 2344 C C . PRO A 1 302 ? -14.240 11.531 3.725 1.00 93.81 302 PRO A C 1
ATOM 2346 O O . PRO A 1 302 ? -15.419 11.868 3.681 1.00 93.81 302 PRO A O 1
ATOM 2349 N N . GLU A 1 303 ? -13.255 12.422 3.572 1.00 93.81 303 GLU A N 1
ATOM 2350 C CA . GLU A 1 303 ? -13.465 13.841 3.280 1.00 93.81 303 GLU A CA 1
ATOM 2351 C C . GLU A 1 303 ? -14.203 14.079 1.957 1.00 93.81 303 GLU A C 1
ATOM 2353 O O . GLU A 1 303 ? -14.956 15.045 1.844 1.00 93.81 303 GLU A O 1
ATOM 2358 N N . ARG A 1 304 ? -14.035 13.185 0.972 1.00 93.06 304 ARG A N 1
ATOM 2359 C CA . ARG A 1 304 ? -14.677 13.293 -0.350 1.00 93.06 304 ARG A CA 1
ATOM 2360 C C . ARG A 1 304 ? -16.145 12.889 -0.329 1.00 93.06 304 ARG A C 1
ATOM 2362 O O . ARG A 1 304 ? -16.892 13.314 -1.199 1.00 93.06 304 ARG A O 1
ATOM 2369 N N . TYR A 1 305 ? -16.535 12.102 0.671 1.00 96.06 305 TYR A N 1
ATOM 2370 C CA . TYR A 1 305 ? -17.875 11.537 0.824 1.00 96.06 305 TYR A CA 1
ATOM 2371 C C . TYR A 1 305 ? -18.492 11.909 2.178 1.00 96.06 305 TYR A C 1
ATOM 2373 O O . TYR A 1 305 ? -19.312 11.183 2.743 1.00 96.06 305 TYR A O 1
ATOM 2381 N N . ALA A 1 306 ? -18.050 13.035 2.746 1.00 97.44 306 ALA A N 1
ATOM 2382 C CA . ALA A 1 306 ? -18.407 13.453 4.094 1.00 97.44 306 ALA A CA 1
ATOM 2383 C C . ALA A 1 306 ? -19.921 13.638 4.260 1.00 97.44 306 ALA A C 1
ATOM 2385 O O . ALA A 1 306 ? -20.479 13.301 5.304 1.00 97.44 306 ALA A O 1
ATOM 2386 N N . ALA A 1 307 ? -20.600 14.145 3.229 1.00 97.69 307 ALA A N 1
ATOM 2387 C CA . ALA A 1 307 ? -22.044 14.305 3.253 1.00 97.69 307 ALA A CA 1
ATOM 2388 C C . ALA A 1 307 ? -22.735 12.936 3.272 1.00 97.69 307 ALA A C 1
ATOM 2390 O O . ALA A 1 307 ? -23.540 12.674 4.160 1.00 97.69 307 ALA A O 1
ATOM 2391 N N . GLU A 1 308 ? -22.401 12.047 2.346 1.00 98.31 308 GLU A N 1
ATOM 2392 C CA . GLU A 1 308 ? -22.982 10.714 2.189 1.00 98.31 308 GLU A CA 1
ATOM 2393 C C . GLU A 1 308 ? -22.799 9.871 3.457 1.00 98.31 308 GLU A C 1
ATOM 2395 O O . GLU A 1 308 ? -23.774 9.360 4.015 1.00 98.31 308 GLU A O 1
ATOM 2400 N N . LEU A 1 309 ? -21.575 9.833 3.993 1.00 98.31 309 LEU A N 1
ATOM 2401 C CA . LEU A 1 309 ? -21.260 9.179 5.266 1.00 98.31 309 LEU A CA 1
ATOM 2402 C C . LEU A 1 309 ? -22.066 9.766 6.435 1.00 98.31 309 LEU A C 1
ATOM 2404 O O . LEU A 1 309 ? -22.492 9.038 7.337 1.00 98.31 309 LEU A O 1
ATOM 2408 N N . SER A 1 310 ? -22.299 11.083 6.435 1.00 98.31 310 SER A N 1
ATOM 2409 C CA . SER A 1 310 ? -23.093 11.745 7.472 1.00 98.31 310 SER A CA 1
ATOM 2410 C C . SER A 1 310 ? -24.585 11.407 7.385 1.00 98.31 310 SER A C 1
ATOM 2412 O O . SER A 1 310 ? -25.237 11.305 8.429 1.00 98.31 310 SER A O 1
ATOM 2414 N N . HIS A 1 311 ? -25.121 11.184 6.184 1.00 98.25 311 HIS A N 1
ATOM 2415 C CA . HIS A 1 311 ? -26.531 10.844 5.975 1.00 98.25 311 HIS A CA 1
ATOM 2416 C C . HIS A 1 311 ? -26.850 9.369 6.245 1.00 98.25 311 HIS A C 1
ATOM 2418 O O . HIS A 1 311 ? -28.001 9.052 6.548 1.00 98.25 311 HIS A O 1
ATOM 2424 N N . ASN A 1 312 ? -25.864 8.464 6.205 1.00 98.50 312 ASN A N 1
ATOM 2425 C CA . ASN A 1 312 ? -26.084 7.052 6.524 1.00 98.50 312 ASN A CA 1
ATOM 2426 C C . ASN A 1 312 ? -26.244 6.821 8.042 1.00 98.50 312 ASN A C 1
ATOM 2428 O O . ASN A 1 312 ? -25.360 6.325 8.745 1.00 98.50 312 ASN A O 1
ATOM 2432 N N . HIS A 1 313 ? -27.398 7.218 8.577 1.00 97.94 313 HIS A N 1
ATOM 2433 C CA . HIS A 1 313 ? -27.736 7.057 9.990 1.00 97.94 313 HIS A CA 1
ATOM 2434 C C . HIS A 1 313 ? -27.823 5.584 10.406 1.00 97.94 313 HIS A C 1
ATOM 2436 O O . HIS A 1 313 ? -27.407 5.251 11.518 1.00 97.94 313 HIS A O 1
ATOM 2442 N N . CYS A 1 314 ? -28.306 4.709 9.518 1.00 98.31 314 CYS A N 1
ATOM 2443 C CA . CYS A 1 314 ? -28.449 3.278 9.776 1.00 98.31 314 CYS A CA 1
ATOM 2444 C C . CYS A 1 314 ? -27.093 2.619 10.047 1.00 98.31 314 CYS A C 1
ATOM 2446 O O . CYS A 1 314 ? -26.926 1.986 11.089 1.00 98.31 314 CYS A O 1
ATOM 2448 N N . MET A 1 315 ? -26.092 2.849 9.191 1.00 98.56 315 MET A N 1
ATOM 2449 C CA . MET A 1 315 ? -24.751 2.304 9.407 1.00 98.56 315 MET A CA 1
ATOM 2450 C C . MET A 1 315 ? -24.089 2.863 10.669 1.00 98.56 315 MET A C 1
ATOM 2452 O O . MET A 1 315 ? -23.520 2.109 11.460 1.00 98.56 315 MET A O 1
ATOM 2456 N N . LYS A 1 316 ? -24.206 4.176 10.918 1.00 98.00 316 LYS A N 1
ATOM 2457 C CA . LYS A 1 316 ? -23.673 4.786 12.148 1.00 98.00 316 LYS A CA 1
ATOM 2458 C C . LYS A 1 316 ? -24.270 4.144 13.405 1.00 98.00 316 LYS A C 1
ATOM 2460 O O . LYS A 1 316 ? -23.541 3.864 14.355 1.00 98.00 316 LYS A O 1
ATOM 2465 N N . LEU A 1 317 ? -25.577 3.875 13.410 1.00 97.44 317 LEU A N 1
ATOM 2466 C CA . LEU A 1 317 ? -26.241 3.151 14.497 1.00 97.44 317 LEU A CA 1
ATOM 2467 C C . LEU A 1 317 ? -25.802 1.684 14.567 1.00 97.44 317 LEU A C 1
ATOM 2469 O O . LEU A 1 317 ? -25.567 1.186 15.665 1.00 97.44 317 LEU A O 1
ATOM 2473 N N . ALA A 1 318 ? -25.636 1.003 13.431 1.00 98.12 318 ALA A N 1
ATOM 2474 C CA . ALA A 1 318 ? -25.175 -0.383 13.381 1.00 98.12 318 ALA A CA 1
ATOM 2475 C C . ALA A 1 318 ? -23.782 -0.552 14.013 1.00 98.12 318 ALA A C 1
ATOM 2477 O O . ALA A 1 318 ? -23.589 -1.460 14.819 1.00 98.12 318 ALA A O 1
ATOM 2478 N N . LEU A 1 319 ? -22.841 0.356 13.731 1.00 98.00 319 LEU A N 1
ATOM 2479 C CA . LEU A 1 319 ? -21.497 0.355 14.326 1.00 98.00 319 LEU A CA 1
ATOM 2480 C C . LEU A 1 319 ? -21.526 0.576 15.844 1.00 98.00 319 LEU A C 1
ATOM 2482 O O . LEU A 1 319 ? -20.811 -0.092 16.590 1.00 98.00 319 LEU A O 1
ATOM 2486 N N . ARG A 1 320 ? -22.377 1.488 16.323 1.00 95.81 320 ARG A N 1
ATOM 2487 C CA . ARG A 1 320 ? -22.556 1.723 17.765 1.00 95.81 320 ARG A CA 1
ATOM 2488 C C . ARG A 1 320 ? -23.179 0.507 18.450 1.00 95.81 320 ARG A C 1
ATOM 2490 O O . ARG A 1 320 ? -22.657 0.040 19.458 1.00 95.81 320 ARG A O 1
ATOM 2497 N N . ASN A 1 321 ? -24.242 -0.046 17.867 1.00 94.00 321 ASN A N 1
ATOM 2498 C CA . ASN A 1 321 ? -24.914 -1.240 18.377 1.00 94.00 321 ASN A CA 1
ATOM 2499 C C . ASN A 1 321 ? -23.978 -2.450 18.412 1.00 94.00 321 ASN A C 1
ATOM 2501 O O . ASN A 1 321 ? -24.031 -3.216 19.370 1.00 94.00 321 ASN A O 1
ATOM 2505 N N . HIS A 1 322 ? -23.095 -2.593 17.419 1.00 95.25 322 HIS A N 1
ATOM 2506 C CA . HIS A 1 322 ? -22.065 -3.633 17.392 1.00 95.25 322 HIS A CA 1
ATOM 2507 C C . HIS A 1 322 ? -21.191 -3.593 18.644 1.00 95.25 322 HIS A C 1
ATOM 2509 O O . HIS A 1 322 ? -21.026 -4.613 19.304 1.00 95.25 322 HIS A O 1
ATOM 2515 N N . LEU A 1 323 ? -20.708 -2.413 19.047 1.00 92.31 323 LEU A N 1
ATOM 2516 C CA . LEU A 1 323 ? -19.967 -2.267 20.304 1.00 92.31 323 LEU A CA 1
ATOM 2517 C C . LEU A 1 323 ? -20.839 -2.575 21.533 1.00 92.31 323 LEU A C 1
ATOM 2519 O O . LEU A 1 323 ? -20.347 -3.202 22.472 1.00 92.31 323 LEU A O 1
ATOM 2523 N N . CYS A 1 324 ? -22.121 -2.179 21.535 1.00 88.94 324 CYS A N 1
ATOM 2524 C CA . CYS A 1 324 ? -23.033 -2.393 22.670 1.00 88.94 324 CYS A CA 1
ATOM 2525 C C . CYS A 1 324 ? -23.243 -3.880 22.966 1.00 88.94 324 CYS A C 1
ATOM 2527 O O . CYS A 1 324 ? -23.336 -4.271 24.126 1.00 88.94 324 CYS A O 1
ATOM 2529 N N . VAL A 1 325 ? -23.298 -4.713 21.924 1.00 88.38 325 VAL A N 1
ATOM 2530 C CA . VAL A 1 325 ? -23.464 -6.170 22.056 1.00 88.38 325 VAL A CA 1
ATOM 2531 C C . VAL A 1 325 ? -22.135 -6.914 22.231 1.00 88.38 325 VAL A C 1
ATOM 2533 O O . VAL A 1 325 ? -22.108 -8.141 22.224 1.00 88.38 325 VAL A O 1
ATOM 2536 N N . GLY A 1 326 ? -21.025 -6.190 22.414 1.00 86.44 326 GLY A N 1
ATOM 2537 C CA . GLY A 1 326 ? -19.704 -6.760 22.679 1.00 86.44 326 GLY A CA 1
ATOM 2538 C C . GLY A 1 326 ? -18.820 -6.958 21.444 1.00 86.44 326 GLY A C 1
ATOM 2539 O O . GLY A 1 326 ? -17.726 -7.512 21.565 1.00 86.44 326 GLY A O 1
ATOM 2540 N N . GLY A 1 327 ? -19.233 -6.484 20.276 1.00 92.06 327 GLY A N 1
ATOM 2541 C CA . GLY A 1 327 ? -18.403 -6.448 19.081 1.00 92.06 327 GLY A CA 1
ATOM 2542 C C . GLY A 1 327 ? -17.144 -5.594 19.248 1.00 92.06 327 GLY A C 1
ATOM 2543 O O . GLY A 1 327 ? -17.025 -4.775 20.164 1.00 92.06 327 GLY A O 1
ATOM 2544 N N . ARG A 1 328 ? -16.172 -5.797 18.358 1.00 94.75 328 ARG A N 1
ATOM 2545 C CA . ARG A 1 328 ? -14.911 -5.038 18.322 1.00 94.75 328 ARG A CA 1
ATOM 2546 C C . ARG A 1 328 ? -14.805 -4.229 17.039 1.00 94.75 328 ARG A C 1
ATOM 2548 O O . ARG A 1 328 ? -15.316 -4.650 16.002 1.00 94.75 328 ARG A O 1
ATOM 2555 N N . ILE A 1 329 ? -14.127 -3.086 17.112 1.00 97.62 329 ILE A N 1
ATOM 2556 C CA . ILE A 1 329 ? -13.853 -2.235 15.950 1.00 97.62 329 ILE A CA 1
ATOM 2557 C C . ILE A 1 329 ? -12.376 -1.842 15.952 1.00 97.62 329 ILE A C 1
ATOM 2559 O O . ILE A 1 329 ? -11.860 -1.393 16.975 1.00 97.62 329 ILE A O 1
ATOM 2563 N N . TYR A 1 330 ? -11.706 -2.002 14.816 1.00 97.94 330 TYR A N 1
ATOM 2564 C CA . TYR A 1 330 ? -10.375 -1.460 14.557 1.00 97.94 330 TYR A CA 1
ATOM 2565 C C . TYR A 1 330 ? -10.456 -0.483 13.386 1.00 97.94 330 TYR A C 1
ATOM 2567 O O . TYR A 1 330 ? -11.034 -0.818 12.351 1.00 97.94 330 TYR A O 1
ATOM 2575 N N . ALA A 1 331 ? -9.914 0.720 13.559 1.00 97.62 331 ALA A N 1
ATOM 2576 C CA . ALA A 1 331 ? -9.970 1.770 12.557 1.00 97.62 331 ALA A CA 1
ATOM 2577 C C . ALA A 1 331 ? -8.626 2.478 12.364 1.00 97.62 331 ALA A C 1
ATOM 2579 O O . ALA A 1 331 ? -7.920 2.738 13.337 1.00 97.62 331 ALA A O 1
ATOM 2580 N N . GLU A 1 332 ? -8.301 2.839 11.123 1.00 95.38 332 GLU A N 1
ATOM 2581 C CA . GLU A 1 332 ? -7.034 3.476 10.748 1.00 95.38 332 GLU A CA 1
ATOM 2582 C C . GLU A 1 332 ? -7.265 4.759 9.943 1.00 95.38 332 GLU A C 1
ATOM 2584 O O . GLU A 1 332 ? -8.124 4.788 9.065 1.00 95.38 332 GLU A O 1
ATOM 2589 N N . GLY A 1 333 ? -6.498 5.820 10.210 1.00 93.56 333 GLY A N 1
ATOM 2590 C CA . GLY A 1 333 ? -6.483 7.049 9.401 1.00 93.56 333 GLY A CA 1
ATOM 2591 C C . GLY A 1 333 ? -7.883 7.614 9.113 1.00 93.56 333 GLY A C 1
ATOM 2592 O O . GLY A 1 333 ? -8.587 8.048 10.024 1.00 93.56 333 GLY A O 1
ATOM 2593 N N . GLY A 1 334 ? -8.313 7.587 7.847 1.00 94.19 334 GLY A N 1
ATOM 2594 C CA . GLY A 1 334 ? -9.666 8.002 7.448 1.00 94.19 334 GLY A CA 1
ATOM 2595 C C . GLY A 1 334 ? -10.796 7.227 8.147 1.00 94.19 334 GLY A C 1
ATOM 2596 O O . GLY A 1 334 ? -11.797 7.821 8.546 1.00 94.19 334 GLY A O 1
ATOM 2597 N N . GLY A 1 335 ? -10.629 5.925 8.392 1.00 96.81 335 GLY A N 1
ATOM 2598 C CA . GLY A 1 335 ? -11.574 5.133 9.180 1.00 96.81 335 GLY A CA 1
ATOM 2599 C C . GLY A 1 335 ? -11.666 5.614 10.629 1.00 96.81 335 GLY A C 1
ATOM 2600 O O . GLY A 1 335 ? -12.760 5.698 11.184 1.00 96.81 335 GLY A O 1
ATOM 2601 N N . LEU A 1 336 ? -10.536 6.003 11.234 1.00 97.44 336 LEU A N 1
ATOM 2602 C CA . LEU A 1 336 ? -10.513 6.638 12.558 1.00 97.44 336 LEU A CA 1
ATOM 2603 C C . LEU A 1 336 ? -11.274 7.972 12.536 1.00 97.44 336 LEU A C 1
ATOM 2605 O O . LEU A 1 336 ? -12.127 8.191 13.395 1.00 97.44 336 LEU A O 1
ATOM 2609 N N . ALA A 1 337 ? -11.042 8.816 11.527 1.00 97.25 337 ALA A N 1
ATOM 2610 C CA . ALA A 1 337 ? -11.773 10.072 11.357 1.00 97.25 337 ALA A CA 1
ATOM 2611 C C . ALA A 1 337 ? -13.295 9.847 11.222 1.00 97.25 337 ALA A C 1
ATOM 2613 O O . ALA A 1 337 ? -14.084 10.563 11.839 1.00 97.25 337 ALA A O 1
ATOM 2614 N N . TYR A 1 338 ? -13.726 8.804 10.505 1.00 98.31 338 TYR A N 1
ATOM 2615 C CA . TYR A 1 338 ? -15.139 8.414 10.414 1.00 98.31 338 TYR A CA 1
ATOM 2616 C C . TYR A 1 338 ? -15.731 7.941 11.759 1.00 98.31 338 TYR A C 1
ATOM 2618 O O . TYR A 1 338 ? -16.927 8.100 12.005 1.00 98.31 338 TYR A O 1
ATOM 2626 N N . LEU A 1 339 ? -14.923 7.398 12.674 1.00 97.88 339 LEU A N 1
ATOM 2627 C CA . LEU A 1 339 ? -15.386 7.003 14.010 1.00 97.88 339 LEU A CA 1
ATOM 2628 C C . LEU A 1 339 ? -15.453 8.157 15.022 1.00 97.88 339 LEU A C 1
ATOM 2630 O O . LEU A 1 339 ? -16.052 7.997 16.092 1.00 97.88 339 LEU A O 1
ATOM 2634 N N . CYS A 1 340 ? -14.879 9.319 14.709 1.00 97.81 340 CYS A N 1
ATOM 2635 C CA . CYS A 1 340 ? -15.012 10.533 15.513 1.00 97.81 340 CYS A CA 1
ATOM 2636 C C . CYS A 1 340 ? -16.460 11.055 15.534 1.00 97.81 340 CYS A C 1
ATOM 2638 O O . CYS A 1 340 ? -17.325 10.598 14.785 1.00 97.81 340 CYS A O 1
ATOM 2640 N N . GLN A 1 341 ? -16.767 12.005 16.422 1.00 96.44 341 GLN A N 1
ATOM 2641 C CA . GLN A 1 341 ? -18.090 12.647 16.466 1.00 96.44 341 GLN A CA 1
ATOM 2642 C C . GLN A 1 341 ? -18.360 13.436 15.192 1.00 96.44 341 GLN A C 1
ATOM 2644 O O . GLN A 1 341 ? -19.486 13.453 14.689 1.00 96.44 341 GLN A O 1
ATOM 2649 N N . GLN A 1 342 ? -17.330 14.105 14.683 1.00 97.50 342 GLN A N 1
ATOM 2650 C CA . GLN A 1 342 ? -17.405 14.921 13.483 1.00 97.50 342 GLN A CA 1
ATOM 2651 C C . GLN A 1 342 ? -16.099 14.832 12.701 1.00 97.50 342 GLN A C 1
ATOM 2653 O O . GLN A 1 342 ? -15.033 14.670 13.298 1.00 97.50 342 GLN A O 1
ATOM 2658 N N . ILE A 1 343 ? -16.192 15.016 11.386 1.00 97.69 343 ILE A N 1
ATOM 2659 C CA . ILE A 1 343 ? -15.051 15.455 10.583 1.00 97.69 343 ILE A CA 1
ATOM 2660 C C . ILE A 1 343 ? -15.241 16.910 10.164 1.00 97.69 343 ILE A C 1
ATOM 2662 O O . ILE A 1 343 ? -16.364 17.341 9.890 1.00 97.69 343 ILE A O 1
ATOM 2666 N N . GLU A 1 344 ? -14.147 17.659 10.108 1.00 97.56 344 GLU A N 1
ATOM 2667 C CA . GLU A 1 344 ? -14.078 19.011 9.554 1.00 97.56 344 GLU A CA 1
ATOM 2668 C C . GLU A 1 344 ? -13.192 18.967 8.304 1.00 97.56 344 GLU A C 1
ATOM 2670 O O . GLU A 1 344 ? -11.985 18.758 8.411 1.00 97.56 344 GLU A O 1
ATOM 2675 N N . VAL A 1 345 ? -13.795 19.111 7.121 1.00 95.94 345 VAL A N 1
ATOM 2676 C CA . VAL A 1 345 ? -13.083 19.004 5.826 1.00 95.94 345 VAL A CA 1
ATOM 2677 C C . VAL A 1 345 ? -12.533 20.347 5.342 1.00 95.94 345 VAL A C 1
ATOM 2679 O O . VAL A 1 345 ? -11.598 20.399 4.550 1.00 95.94 345 VAL A O 1
ATOM 2682 N N . ALA A 1 346 ? -13.111 21.438 5.839 1.00 93.75 346 ALA A N 1
ATOM 2683 C CA . ALA A 1 346 ? -12.670 22.812 5.648 1.00 93.75 346 ALA A CA 1
ATOM 2684 C C . ALA A 1 346 ? -13.122 23.641 6.864 1.00 93.75 346 ALA A C 1
ATOM 2686 O O . ALA A 1 346 ? -14.061 23.225 7.555 1.00 93.75 346 ALA A O 1
ATOM 2687 N N . PRO A 1 347 ? -12.515 24.811 7.139 1.00 92.56 347 PRO A N 1
ATOM 2688 C CA . PRO A 1 347 ? -12.900 25.646 8.275 1.00 92.56 347 PRO A CA 1
ATOM 2689 C C . PRO A 1 347 ? -14.413 25.906 8.322 1.00 92.56 347 PRO A C 1
ATOM 2691 O O . PRO A 1 347 ? -14.990 26.478 7.400 1.00 92.56 347 PRO A O 1
ATOM 2694 N N . GLY A 1 348 ? -15.066 25.452 9.397 1.00 89.25 348 GLY A N 1
ATOM 2695 C CA . GLY A 1 348 ? -16.517 25.576 9.597 1.00 89.25 348 GLY A CA 1
ATOM 2696 C C . GLY A 1 348 ? -17.385 24.553 8.849 1.00 89.25 348 GLY A C 1
ATOM 2697 O O . GLY A 1 348 ? -18.565 24.417 9.169 1.00 89.25 348 GLY A O 1
ATOM 2698 N N . GLN A 1 349 ? -16.825 23.781 7.915 1.00 96.38 349 GLN A N 1
ATOM 2699 C CA . GLN A 1 349 ? -17.538 22.729 7.193 1.00 96.38 349 GLN A CA 1
ATOM 2700 C C . GLN A 1 349 ? -17.417 21.394 7.939 1.00 96.38 349 GLN A C 1
ATOM 2702 O O . GLN A 1 349 ? -16.512 20.591 7.693 1.00 96.38 349 GLN A O 1
ATOM 2707 N N . ARG A 1 350 ? -18.344 21.174 8.878 1.00 97.25 350 ARG A N 1
ATOM 2708 C CA . ARG A 1 350 ? -18.383 19.990 9.747 1.00 97.25 350 ARG A CA 1
ATOM 2709 C C . ARG A 1 350 ? -19.509 19.039 9.379 1.00 97.25 350 ARG A C 1
ATOM 2711 O O . ARG A 1 350 ? -20.637 19.464 9.144 1.00 97.25 350 ARG A O 1
ATOM 2718 N N . PHE A 1 351 ? -19.220 17.747 9.445 1.00 98.31 351 PHE A N 1
ATOM 2719 C CA . PHE A 1 351 ? -20.186 16.683 9.196 1.00 98.31 351 PHE A CA 1
ATOM 2720 C C . PHE A 1 351 ? -20.249 15.731 10.386 1.00 98.31 351 PHE A C 1
ATOM 2722 O O . PHE A 1 351 ? -19.215 15.320 10.911 1.00 98.31 351 PHE A O 1
ATOM 2729 N N . ARG A 1 352 ? -21.463 15.362 10.817 1.00 97.62 352 ARG A N 1
ATOM 2730 C CA . ARG A 1 352 ? -21.665 14.428 11.937 1.00 97.62 352 ARG A CA 1
ATOM 2731 C C . ARG A 1 352 ? -21.361 12.999 11.508 1.00 97.62 352 ARG A C 1
ATOM 2733 O O . ARG A 1 352 ? -21.999 12.478 10.590 1.00 97.62 352 ARG A O 1
ATOM 2740 N N . MET A 1 353 ? -20.470 12.357 12.240 1.00 97.81 353 MET A N 1
ATOM 2741 C CA . MET A 1 353 ? -19.981 11.009 11.980 1.00 97.81 353 MET A CA 1
ATOM 2742 C C . MET A 1 353 ? -20.496 10.026 13.037 1.00 97.81 353 MET A C 1
ATOM 2744 O O . MET A 1 353 ? -21.534 10.288 13.653 1.00 97.81 353 MET A O 1
ATOM 2748 N N . VAL A 1 354 ? -19.865 8.858 13.194 1.00 97.31 354 VAL A N 1
ATOM 2749 C CA . VAL A 1 354 ? -20.381 7.777 14.056 1.00 97.31 354 VAL A CA 1
ATOM 2750 C C . VAL A 1 354 ? -20.401 8.195 15.533 1.00 97.31 354 VAL A C 1
ATOM 2752 O O . VAL A 1 354 ? -21.299 7.812 16.292 1.00 97.31 354 VAL A O 1
ATOM 2755 N N . GLY A 1 355 ? -19.422 9.003 15.947 1.00 95.00 355 GLY A N 1
ATOM 2756 C CA . GLY A 1 355 ? -19.263 9.448 17.324 1.00 95.00 355 GLY A CA 1
ATOM 2757 C C . GLY A 1 355 ? -19.048 8.290 18.276 1.00 95.00 355 GLY A C 1
ATOM 2758 O O . GLY A 1 355 ? -19.799 8.151 19.224 1.00 95.00 355 GLY A O 1
ATOM 2759 N N . ILE A 1 356 ? -18.067 7.434 18.007 1.00 95.38 356 ILE A N 1
ATOM 2760 C CA . ILE A 1 356 ? -17.525 6.473 18.981 1.00 95.38 356 ILE A CA 1
ATOM 2761 C C . ILE A 1 356 ? -16.371 7.117 19.756 1.00 95.38 356 ILE A C 1
ATOM 2763 O O . ILE A 1 356 ? -16.242 6.918 20.966 1.00 95.38 356 ILE A O 1
ATOM 2767 N N . PHE A 1 357 ? -15.562 7.926 19.069 1.00 95.81 357 PHE A N 1
ATOM 2768 C CA . PHE A 1 357 ? -14.516 8.736 19.681 1.00 95.81 357 PHE A CA 1
ATOM 2769 C C . PHE A 1 357 ? -15.023 10.170 19.905 1.00 95.81 357 PHE A C 1
ATOM 2771 O O . PHE A 1 357 ? -15.455 10.806 18.937 1.00 95.81 357 PHE A O 1
ATOM 2778 N N . PRO A 1 358 ? -14.980 10.703 21.145 1.00 93.94 358 PRO A N 1
ATOM 2779 C CA . PRO A 1 358 ? -15.408 12.066 21.461 1.00 93.94 358 PRO A CA 1
ATOM 2780 C C . PRO A 1 358 ? -14.354 13.083 21.003 1.00 93.94 358 PRO A C 1
ATOM 2782 O O . PRO A 1 358 ? -13.594 13.633 21.803 1.00 93.94 358 PRO A O 1
ATOM 2785 N N . ALA A 1 359 ? -14.266 13.262 19.689 1.00 95.88 359 ALA A N 1
ATOM 2786 C CA . ALA A 1 359 ? -13.332 14.160 19.031 1.00 95.88 359 ALA A CA 1
ATOM 2787 C C . ALA A 1 359 ? -13.898 14.689 17.709 1.00 95.88 359 ALA A C 1
ATOM 2789 O O . ALA A 1 359 ? -14.768 14.061 17.095 1.00 95.88 359 ALA A O 1
ATOM 2790 N N . ILE A 1 360 ? -13.354 15.815 17.259 1.00 97.12 360 ILE A N 1
ATOM 2791 C CA . ILE A 1 360 ? -13.457 16.313 15.889 1.00 97.12 360 ILE A CA 1
ATOM 2792 C C . ILE A 1 360 ? -12.166 15.915 15.172 1.00 97.12 360 ILE A C 1
ATOM 2794 O O . ILE A 1 360 ? -11.080 16.278 15.621 1.00 97.12 360 ILE A O 1
ATOM 2798 N N . ALA A 1 361 ? -12.270 15.190 14.061 1.00 97.12 361 ALA A N 1
ATOM 2799 C CA . ALA A 1 361 ? -11.131 14.961 13.178 1.00 97.12 361 ALA A CA 1
ATOM 2800 C C . ALA A 1 361 ? -11.070 16.087 12.138 1.00 97.12 361 ALA A C 1
ATOM 2802 O O . ALA A 1 361 ? -11.971 16.229 11.310 1.00 97.12 361 ALA A O 1
ATOM 2803 N N . ARG A 1 362 ? -10.028 16.916 12.188 1.00 96.62 362 ARG A N 1
ATOM 2804 C CA . ARG A 1 362 ? -9.802 18.008 11.237 1.00 96.62 362 ARG A CA 1
ATOM 2805 C C . ARG A 1 362 ? -8.883 17.573 10.116 1.00 96.62 362 ARG A C 1
ATOM 2807 O O . ARG A 1 362 ? -7.788 17.079 10.381 1.00 96.62 362 ARG A O 1
ATOM 2814 N N . LEU A 1 363 ? -9.303 17.823 8.883 1.00 94.62 363 LEU A N 1
ATOM 2815 C CA . LEU A 1 363 ? -8.456 17.633 7.720 1.00 94.62 363 LEU A CA 1
ATOM 2816 C C . LEU A 1 363 ? -7.365 18.712 7.709 1.00 94.62 363 LEU A C 1
ATOM 2818 O O . LEU A 1 363 ? -7.653 19.911 7.765 1.00 94.62 363 LEU A O 1
ATOM 2822 N N . ARG A 1 364 ? -6.104 18.291 7.638 1.00 90.75 364 ARG A N 1
ATOM 2823 C CA . ARG A 1 364 ? -4.942 19.176 7.523 1.00 90.75 364 ARG A CA 1
ATOM 2824 C C . ARG A 1 364 ? -4.376 19.112 6.107 1.00 90.75 364 ARG A C 1
ATOM 2826 O O . ARG A 1 364 ? -4.309 18.023 5.535 1.00 90.75 364 ARG A O 1
ATOM 2833 N N . PRO A 1 365 ? -3.925 20.247 5.543 1.00 82.62 365 PRO A N 1
ATOM 2834 C CA . PRO A 1 365 ? -3.120 20.220 4.333 1.00 82.62 365 PRO A CA 1
ATOM 2835 C C . PRO A 1 365 ? -1.888 19.341 4.555 1.00 82.62 365 PRO A C 1
ATOM 2837 O O . PRO A 1 365 ? -1.174 19.504 5.543 1.00 82.62 365 PRO A O 1
ATOM 2840 N N . THR A 1 366 ? -1.653 18.416 3.635 1.00 75.62 366 THR A N 1
ATOM 2841 C CA . THR A 1 366 ? -0.492 17.529 3.627 1.00 75.62 366 THR A CA 1
ATOM 2842 C C . THR A 1 366 ? 0.104 17.525 2.226 1.00 75.62 366 THR A C 1
ATOM 2844 O O . THR A 1 366 ? -0.610 17.656 1.233 1.00 75.62 366 THR A O 1
ATOM 2847 N N . ASP A 1 367 ? 1.420 17.382 2.158 1.00 68.38 367 ASP A N 1
ATOM 2848 C CA . ASP A 1 367 ? 2.184 17.100 0.943 1.00 68.38 367 ASP A CA 1
ATOM 2849 C C . ASP A 1 367 ? 2.063 15.626 0.500 1.00 68.38 367 ASP A C 1
ATOM 2851 O O . ASP A 1 367 ? 2.638 15.228 -0.509 1.00 68.38 367 ASP A O 1
ATOM 2855 N N . GLY A 1 368 ? 1.302 14.811 1.240 1.00 66.69 368 GLY A N 1
ATOM 2856 C CA . GLY A 1 368 ? 1.145 13.377 1.010 1.00 66.69 368 GLY A CA 1
ATOM 2857 C C . GLY A 1 368 ? 2.265 12.532 1.620 1.00 66.69 368 GLY A C 1
ATOM 2858 O O . GLY A 1 368 ? 2.222 11.304 1.506 1.00 66.69 368 GLY A O 1
ATOM 2859 N N . THR A 1 369 ? 3.241 13.149 2.293 1.00 73.25 369 THR A N 1
ATOM 2860 C CA . THR A 1 369 ? 4.360 12.435 2.907 1.00 73.25 369 THR A CA 1
ATOM 2861 C C . THR A 1 369 ? 3.874 11.638 4.114 1.00 73.25 369 THR A C 1
ATOM 2863 O O . THR A 1 369 ? 3.263 12.164 5.044 1.00 73.25 369 THR A O 1
ATOM 2866 N N . SER A 1 370 ? 4.149 10.334 4.100 1.00 83.00 370 SER A N 1
ATOM 2867 C CA . SER A 1 370 ? 3.893 9.447 5.236 1.00 83.00 370 SER A CA 1
ATOM 2868 C C . SER A 1 370 ? 5.158 9.300 6.076 1.00 83.00 370 SER A C 1
ATOM 2870 O O . SER A 1 370 ? 6.236 9.069 5.530 1.00 83.00 370 SER A O 1
ATOM 2872 N N . THR A 1 371 ? 5.035 9.383 7.400 1.00 87.31 371 THR A N 1
ATOM 2873 C CA . THR A 1 371 ? 6.185 9.355 8.314 1.00 87.31 371 THR A CA 1
ATOM 2874 C C . THR A 1 371 ? 6.279 8.008 9.034 1.00 87.31 371 THR A C 1
ATOM 2876 O O . THR A 1 371 ? 5.299 7.587 9.662 1.00 87.31 371 THR A O 1
ATOM 2879 N N . PRO A 1 372 ? 7.440 7.325 9.006 1.00 90.88 372 PRO A N 1
ATOM 2880 C CA . PRO A 1 372 ? 7.676 6.150 9.839 1.00 90.88 372 PRO A CA 1
ATOM 2881 C C . PRO A 1 372 ? 7.462 6.504 11.310 1.00 90.88 372 PRO A C 1
ATOM 2883 O O . PRO A 1 372 ? 8.073 7.430 11.836 1.00 90.88 372 PRO A O 1
ATOM 2886 N N . THR A 1 373 ? 6.559 5.790 11.971 1.00 92.06 373 THR A N 1
ATOM 2887 C CA . THR A 1 373 ? 6.122 6.086 13.336 1.00 92.06 373 THR A CA 1
ATOM 2888 C C . THR A 1 373 ? 6.161 4.821 14.177 1.00 92.06 373 THR A C 1
ATOM 2890 O O . THR A 1 373 ? 5.636 3.776 13.787 1.00 92.06 373 THR A O 1
ATOM 2893 N N . GLU A 1 374 ? 6.778 4.924 15.349 1.00 93.88 374 GLU A N 1
ATOM 2894 C CA . GLU A 1 374 ? 6.796 3.883 16.370 1.00 93.88 374 GLU A CA 1
ATOM 2895 C C . GLU A 1 374 ? 6.216 4.446 17.666 1.00 93.88 374 GLU A C 1
ATOM 2897 O O . GLU A 1 374 ? 6.581 5.541 18.089 1.00 93.88 374 GLU A O 1
ATOM 2902 N N . VAL A 1 375 ? 5.314 3.688 18.285 1.00 95.19 375 VAL A N 1
ATOM 2903 C CA . VAL A 1 375 ? 4.718 4.017 19.584 1.00 95.19 375 VAL A CA 1
ATOM 2904 C C . VAL A 1 375 ? 4.706 2.797 20.489 1.00 95.19 375 VAL A C 1
ATOM 2906 O O . VAL A 1 375 ? 4.656 1.654 20.025 1.00 95.19 375 VAL A O 1
ATOM 2909 N N . THR A 1 376 ? 4.711 3.029 21.796 1.00 96.81 376 THR A N 1
ATOM 2910 C CA . THR A 1 376 ? 4.617 1.975 22.804 1.00 96.81 376 THR A CA 1
ATOM 2911 C C . THR A 1 376 ? 3.295 2.080 23.538 1.00 96.81 376 THR A C 1
ATOM 2913 O O . THR A 1 376 ? 2.997 3.115 24.131 1.00 96.81 376 THR A O 1
ATOM 2916 N N . LEU A 1 377 ? 2.526 0.990 23.572 1.00 95.38 377 LEU A N 1
ATOM 2917 C CA . LEU A 1 377 ? 1.280 0.962 24.329 1.00 95.38 377 LEU A CA 1
ATOM 2918 C C . LEU A 1 377 ? 1.542 1.146 25.833 1.00 95.38 377 LEU A C 1
ATOM 2920 O O . LEU A 1 377 ? 2.280 0.366 26.442 1.00 95.38 377 LEU A O 1
ATOM 2924 N N . ASP A 1 378 ? 0.914 2.148 26.444 1.00 94.56 378 ASP A N 1
ATOM 2925 C CA . ASP A 1 378 ? 0.923 2.383 27.897 1.00 94.56 378 ASP A CA 1
ATOM 2926 C C . ASP A 1 378 ? -0.321 1.810 28.596 1.00 94.56 378 ASP A C 1
ATOM 2928 O O . ASP A 1 378 ? -0.390 1.752 29.825 1.00 94.56 378 ASP A O 1
ATOM 2932 N N . GLN A 1 379 ? -1.274 1.318 27.804 1.00 87.88 379 GLN A N 1
ATOM 2933 C CA . GLN A 1 379 ? -2.467 0.612 28.242 1.00 87.88 379 GLN A CA 1
ATOM 2934 C C . GLN A 1 379 ? -2.708 -0.608 27.348 1.00 87.88 379 GLN A C 1
ATOM 2936 O O . GLN A 1 379 ? -2.457 -0.555 26.142 1.00 87.88 379 GLN A O 1
ATOM 2941 N N . PRO A 1 380 ? -3.210 -1.725 27.901 1.00 88.12 380 PRO A N 1
ATOM 2942 C CA . PRO A 1 380 ? -3.578 -2.869 27.085 1.00 88.12 380 PRO A CA 1
ATOM 2943 C C . PRO A 1 380 ? -4.807 -2.548 26.226 1.00 88.12 380 PRO A C 1
ATOM 2945 O O . PRO A 1 380 ? -5.743 -1.872 26.654 1.00 88.12 380 PRO A O 1
ATOM 2948 N N . THR A 1 381 ? -4.829 -3.109 25.025 1.00 89.19 381 THR A N 1
ATOM 2949 C CA . THR A 1 381 ? -5.988 -3.134 24.134 1.00 89.19 381 THR A CA 1
ATOM 2950 C C . THR A 1 381 ? -6.342 -4.585 23.808 1.00 89.19 381 THR A C 1
ATOM 2952 O O . THR A 1 381 ? -5.604 -5.511 24.148 1.00 89.19 381 THR A O 1
ATOM 2955 N N . TRP A 1 382 ? -7.468 -4.818 23.131 1.00 90.31 382 TRP A N 1
ATOM 2956 C CA . TRP A 1 382 ? -7.782 -6.165 22.641 1.00 90.31 382 TRP A CA 1
ATOM 2957 C C . TRP A 1 382 ? -6.867 -6.598 21.489 1.00 90.31 382 TRP A C 1
ATOM 2959 O O . TRP A 1 382 ? -6.715 -7.793 21.239 1.00 90.31 382 TRP A O 1
ATOM 2969 N N . LEU A 1 383 ? -6.240 -5.631 20.814 1.00 91.00 383 LEU A N 1
ATOM 2970 C CA . LEU A 1 383 ? -5.306 -5.864 19.722 1.00 91.00 383 LEU A CA 1
ATOM 2971 C C . LEU A 1 383 ? -3.934 -6.306 20.250 1.00 91.00 383 LEU A C 1
ATOM 2973 O O . LEU A 1 383 ? -3.349 -7.255 19.737 1.00 91.00 383 LEU A O 1
ATOM 2977 N N . ALA A 1 384 ? -3.437 -5.652 21.304 1.00 90.94 384 ALA A N 1
ATOM 2978 C CA . ALA A 1 384 ? -2.160 -5.983 21.925 1.00 90.94 384 ALA A CA 1
ATOM 2979 C C . ALA A 1 384 ? -2.058 -5.562 23.401 1.00 90.94 384 ALA A C 1
ATOM 2981 O O . ALA A 1 384 ? -2.732 -4.641 23.860 1.00 90.94 384 ALA A O 1
ATOM 2982 N N . GLY A 1 385 ? -1.172 -6.239 24.139 1.00 89.31 385 GLY A N 1
ATOM 2983 C CA . GLY A 1 385 ? -0.933 -5.994 25.562 1.00 89.31 385 GLY A CA 1
ATOM 2984 C C . GLY A 1 385 ? -0.084 -4.754 25.869 1.00 89.31 385 GLY A C 1
ATOM 2985 O O . GLY A 1 385 ? 0.530 -4.153 24.988 1.00 89.31 385 GLY A O 1
ATOM 2986 N N . LEU A 1 386 ? -0.027 -4.411 27.159 1.00 91.88 386 LEU A N 1
ATOM 2987 C CA . LEU A 1 386 ? 0.795 -3.328 27.704 1.00 91.88 386 LEU A CA 1
ATOM 2988 C C . LEU A 1 386 ? 2.266 -3.461 27.278 1.00 91.88 386 LEU A C 1
ATOM 2990 O O . LEU A 1 386 ? 2.834 -4.551 27.316 1.00 91.88 386 LEU A O 1
ATOM 2994 N N . GLY A 1 387 ? 2.896 -2.344 26.915 1.00 94.19 387 GLY A N 1
ATOM 2995 C CA . GLY A 1 387 ? 4.304 -2.292 26.524 1.00 94.19 387 GLY A CA 1
ATOM 2996 C C . GLY A 1 387 ? 4.585 -2.812 25.115 1.00 94.19 387 GLY A C 1
ATOM 2997 O O . GLY A 1 387 ? 5.740 -2.784 24.684 1.00 94.19 387 GLY A O 1
ATOM 2998 N N . LYS A 1 388 ? 3.565 -3.271 24.376 1.00 95.06 388 LYS A N 1
ATOM 2999 C CA . LYS A 1 388 ? 3.736 -3.647 22.974 1.00 95.06 388 LYS A CA 1
ATOM 3000 C C . LYS A 1 388 ? 4.126 -2.415 22.159 1.00 95.06 388 LYS A C 1
ATOM 3002 O O . LYS A 1 388 ? 3.435 -1.399 22.192 1.00 95.06 388 LYS A O 1
ATOM 3007 N N . ARG A 1 389 ? 5.214 -2.541 21.399 1.00 95.06 389 ARG A N 1
ATOM 3008 C CA . ARG A 1 389 ? 5.591 -1.574 20.365 1.00 95.06 389 ARG A CA 1
ATOM 3009 C C . ARG A 1 389 ? 4.773 -1.818 19.104 1.00 95.06 389 ARG A C 1
ATOM 3011 O O . ARG A 1 389 ? 4.684 -2.964 18.655 1.00 95.06 389 ARG A O 1
ATOM 3018 N N . LEU A 1 390 ? 4.206 -0.748 18.563 1.00 94.69 390 LEU A N 1
ATOM 3019 C CA . LEU A 1 390 ? 3.494 -0.714 17.293 1.00 94.69 390 LEU A CA 1
ATOM 3020 C C . LEU A 1 390 ? 4.273 0.179 16.332 1.00 94.69 390 LEU A C 1
ATOM 3022 O O . LEU A 1 390 ? 4.608 1.313 16.669 1.00 94.69 390 LEU A O 1
ATOM 3026 N N . ARG A 1 391 ? 4.568 -0.348 15.145 1.00 93.50 391 ARG A N 1
ATOM 3027 C CA . ARG A 1 391 ? 5.315 0.346 14.089 1.00 93.50 391 ARG A CA 1
ATOM 3028 C C . ARG A 1 391 ? 4.478 0.443 12.825 1.00 93.50 391 ARG A C 1
ATOM 3030 O O . ARG A 1 391 ? 3.762 -0.493 12.483 1.00 93.50 391 ARG A O 1
ATOM 3037 N N . GLY A 1 392 ? 4.587 1.547 12.109 1.00 93.50 392 GLY A N 1
ATOM 3038 C CA . GLY A 1 392 ? 3.901 1.734 10.838 1.00 93.50 392 GLY A CA 1
ATOM 3039 C C . GLY A 1 392 ? 4.150 3.123 10.287 1.00 93.50 392 GLY A C 1
ATOM 3040 O O . GLY A 1 392 ? 5.120 3.775 10.663 1.00 93.50 392 GLY A O 1
ATOM 3041 N N . TYR A 1 393 ? 3.265 3.582 9.413 1.00 91.88 393 TYR A N 1
ATOM 3042 C CA . TYR A 1 393 ? 3.353 4.920 8.838 1.00 91.88 393 TYR A CA 1
ATOM 3043 C C . TYR A 1 393 ? 2.171 5.759 9.290 1.00 91.88 393 TYR A C 1
ATOM 3045 O O . TYR A 1 393 ? 1.028 5.326 9.159 1.00 91.88 393 TYR A O 1
ATOM 3053 N N . SER A 1 394 ? 2.439 6.954 9.808 1.00 89.06 394 SER A N 1
ATOM 3054 C CA . SER A 1 394 ? 1.400 7.945 10.067 1.00 89.06 394 SER A CA 1
ATOM 3055 C C . SER A 1 394 ? 1.268 8.888 8.876 1.00 89.06 394 SER A C 1
ATOM 3057 O O . SER A 1 394 ? 2.249 9.210 8.201 1.00 89.06 394 SER A O 1
ATOM 3059 N N . ASN A 1 395 ? 0.037 9.311 8.600 1.00 81.69 395 ASN A N 1
ATOM 3060 C CA . ASN A 1 395 ? -0.242 10.391 7.664 1.00 81.69 395 ASN A CA 1
ATOM 3061 C C . ASN A 1 395 ? -0.831 11.565 8.466 1.00 81.69 395 ASN A C 1
ATOM 3063 O O . ASN A 1 395 ? -1.844 11.370 9.145 1.00 81.69 395 ASN A O 1
ATOM 3067 N N . PRO A 1 396 ? -0.239 12.771 8.398 1.00 75.25 396 PRO A N 1
ATOM 3068 C CA . PRO A 1 396 ? -0.688 13.925 9.177 1.00 75.25 396 PRO A CA 1
ATOM 3069 C C . PRO A 1 396 ? -2.025 14.519 8.700 1.00 75.25 396 PRO A C 1
ATOM 3071 O O . PRO A 1 396 ? -2.470 15.522 9.252 1.00 75.25 396 PRO A O 1
ATOM 3074 N N . GLY A 1 397 ? -2.677 13.931 7.691 1.00 84.94 397 GLY A N 1
ATOM 3075 C CA . GLY A 1 397 ? -3.910 14.448 7.101 1.00 84.94 397 GLY A CA 1
ATOM 3076 C C . GLY A 1 397 ? -5.077 14.624 8.077 1.00 84.94 397 GLY A C 1
ATOM 3077 O O . GLY A 1 397 ? -5.935 15.458 7.813 1.00 84.94 397 GLY A O 1
ATOM 3078 N N . TRP A 1 398 ? -5.110 13.916 9.212 1.00 91.81 398 TRP A N 1
ATOM 3079 C CA . TRP A 1 398 ? -6.169 14.051 10.220 1.00 91.81 398 TRP A CA 1
ATOM 3080 C C . TRP A 1 398 ? -5.618 14.408 11.599 1.00 91.81 398 TRP A C 1
ATOM 3082 O O . TRP A 1 398 ? -4.974 13.591 12.257 1.00 91.81 398 TRP A O 1
ATOM 3092 N N . GLU A 1 399 ? -5.951 15.605 12.075 1.00 93.81 399 GLU A N 1
ATOM 3093 C CA . GLU A 1 399 ? -5.682 16.054 13.441 1.00 93.81 399 GLU A CA 1
ATOM 3094 C C . GLU A 1 399 ? -6.910 15.803 14.326 1.00 93.81 399 GLU A C 1
ATOM 3096 O O . GLU A 1 399 ? -8.021 16.213 13.989 1.00 93.81 399 GLU A O 1
ATOM 3101 N N . LEU A 1 400 ? -6.728 15.129 15.464 1.00 94.81 400 LEU A N 1
ATOM 3102 C CA . LEU A 1 400 ? -7.813 14.861 16.407 1.00 94.81 400 LEU A CA 1
ATOM 3103 C C . LEU A 1 400 ? -7.876 15.950 17.480 1.00 94.81 400 LEU A C 1
ATOM 3105 O O . LEU A 1 400 ? -6.962 16.072 18.291 1.00 94.81 400 LEU A O 1
ATOM 3109 N N . GLU A 1 401 ? -8.987 16.680 17.539 1.00 94.88 401 GLU A N 1
ATOM 3110 C CA . GLU A 1 401 ? -9.315 17.568 18.655 1.00 94.88 401 GLU A CA 1
ATOM 3111 C C . GLU A 1 401 ? -10.344 16.887 19.570 1.00 94.88 401 GLU A C 1
ATOM 3113 O O . GLU A 1 401 ? -11.504 16.732 19.176 1.00 94.88 401 GLU A O 1
ATOM 3118 N N . PRO A 1 402 ? -9.968 16.484 20.794 1.00 94.25 402 PRO A N 1
ATOM 3119 C CA . PRO A 1 402 ? -10.910 15.932 21.757 1.00 94.25 402 PRO A CA 1
ATOM 3120 C C . PRO A 1 402 ? -12.006 16.937 22.125 1.00 94.25 402 PRO A C 1
ATOM 3122 O O . PRO A 1 402 ? -11.729 18.067 22.516 1.00 94.25 402 PRO A O 1
ATOM 3125 N N . THR A 1 403 ? -13.255 16.489 22.082 1.00 92.19 403 THR A N 1
ATOM 3126 C CA . THR A 1 403 ? -14.434 17.219 22.581 1.00 92.19 403 THR A CA 1
ATOM 3127 C C . THR A 1 403 ? -14.931 16.655 23.914 1.00 92.19 403 THR A C 1
ATOM 3129 O O . THR A 1 403 ? -15.836 17.209 24.533 1.00 92.19 403 THR A O 1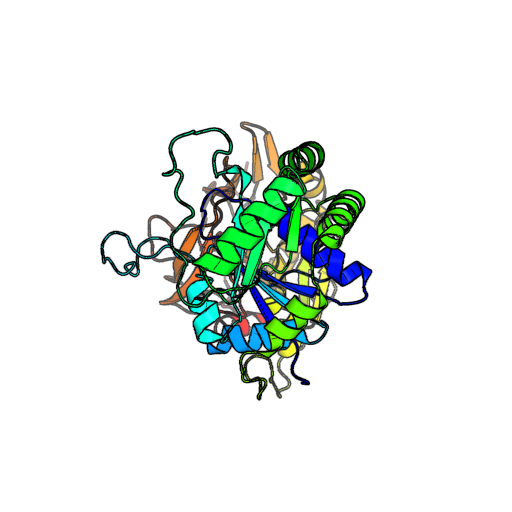
ATOM 3132 N N . GLY A 1 404 ? -14.338 15.548 24.368 1.00 86.88 404 GLY A N 1
ATOM 3133 C CA . GLY A 1 404 ? -14.639 14.881 25.629 1.00 86.88 404 GLY A CA 1
ATOM 3134 C C . GLY A 1 404 ? -13.513 13.938 26.055 1.00 86.88 404 GLY A C 1
ATOM 3135 O O . GLY A 1 404 ? -12.345 14.153 25.730 1.00 86.88 404 GLY A O 1
ATOM 3136 N N . ALA A 1 405 ? -13.858 12.879 26.790 1.00 86.00 405 ALA A N 1
ATOM 3137 C CA . ALA A 1 405 ? -12.897 11.922 27.341 1.00 86.00 405 ALA A CA 1
ATOM 3138 C C . ALA A 1 405 ? -12.333 10.964 26.270 1.00 86.00 405 ALA A C 1
ATOM 3140 O O . ALA A 1 405 ? -12.683 9.785 26.220 1.00 86.00 405 ALA A O 1
ATOM 3141 N N . LEU A 1 406 ? -11.455 11.470 25.400 1.00 89.19 406 LEU A N 1
ATOM 3142 C CA . LEU A 1 406 ? -10.706 10.653 24.446 1.00 89.19 406 LEU A CA 1
ATOM 3143 C C . LEU A 1 406 ? -9.514 9.986 25.145 1.00 89.19 406 LEU A C 1
ATOM 3145 O O . LEU A 1 406 ? -8.626 10.661 25.672 1.00 89.19 406 LEU A O 1
ATOM 3149 N N . VAL A 1 407 ? -9.481 8.653 25.145 1.00 91.25 407 VAL A N 1
ATOM 3150 C CA . VAL A 1 407 ? -8.429 7.886 25.823 1.00 91.25 407 VAL A CA 1
ATOM 3151 C C . VAL A 1 407 ? -7.327 7.524 24.833 1.00 91.25 407 VAL A C 1
ATOM 3153 O O . VAL A 1 407 ? -7.510 6.650 23.987 1.00 91.25 407 VAL A O 1
ATOM 3156 N N . GLY A 1 408 ? -6.179 8.189 24.961 1.00 93.38 408 GLY A N 1
ATOM 3157 C CA . GLY A 1 408 ? -4.922 7.772 24.336 1.00 93.38 408 GLY A CA 1
ATOM 3158 C C . GLY A 1 408 ? -4.350 6.518 25.002 1.00 93.38 408 GLY A C 1
ATOM 3159 O O . GLY A 1 408 ? -4.541 6.322 26.202 1.00 93.38 408 GLY A O 1
ATOM 3160 N N . CYS A 1 409 ? -3.689 5.669 24.216 1.00 93.56 409 CYS A N 1
ATOM 3161 C CA . CYS A 1 409 ? -3.157 4.370 24.655 1.00 93.56 409 CYS A CA 1
ATOM 3162 C C . CYS A 1 409 ? -1.639 4.246 24.491 1.00 93.56 409 CYS A C 1
ATOM 3164 O O . CYS A 1 409 ? -1.125 3.126 24.511 1.00 93.56 409 CYS A O 1
ATOM 3166 N N . VAL A 1 410 ? -0.934 5.352 24.244 1.00 95.25 410 VAL A N 1
ATOM 3167 C CA . VAL A 1 410 ? 0.503 5.347 23.954 1.00 95.25 410 VAL A CA 1
ATOM 3168 C C . VAL A 1 410 ? 1.285 6.158 24.975 1.00 95.25 410 VAL A C 1
ATOM 3170 O O . VAL A 1 410 ? 0.787 7.138 25.528 1.00 95.25 410 VAL A O 1
ATOM 3173 N N . ARG A 1 411 ? 2.534 5.750 25.198 1.00 94.12 411 ARG A N 1
ATOM 3174 C CA . ARG A 1 411 ? 3.449 6.367 26.162 1.00 94.12 411 ARG A CA 1
ATOM 3175 C C . ARG A 1 411 ? 3.986 7.713 25.683 1.00 94.12 411 ARG A C 1
ATOM 3177 O O . ARG A 1 411 ? 4.294 8.569 26.507 1.00 94.12 411 ARG A O 1
ATOM 3184 N N . GLU A 1 412 ? 4.166 7.868 24.376 1.00 94.31 412 GLU A N 1
ATOM 3185 C CA . GLU A 1 412 ? 4.810 9.016 23.748 1.00 94.31 412 GLU A CA 1
ATOM 3186 C C . GLU A 1 412 ? 3.901 10.262 23.840 1.00 94.31 412 GLU A C 1
ATOM 3188 O O . GLU A 1 412 ? 2.872 10.307 23.162 1.00 94.31 412 GLU A O 1
ATOM 3193 N N . PRO A 1 413 ? 4.245 11.290 24.647 1.00 89.31 413 PRO A N 1
ATOM 3194 C CA . PRO A 1 413 ? 3.322 12.392 24.947 1.00 89.31 413 PRO A CA 1
ATOM 3195 C C . PRO A 1 413 ? 2.907 13.210 23.719 1.00 89.31 413 PRO A C 1
ATOM 3197 O O . PRO A 1 413 ? 1.738 13.567 23.587 1.00 89.31 413 PRO A O 1
ATOM 3200 N N . GLU A 1 414 ? 3.843 13.449 22.799 1.00 89.94 414 GLU A N 1
ATOM 3201 C CA . GLU A 1 414 ? 3.604 14.185 21.546 1.00 89.94 414 GLU A CA 1
ATOM 3202 C C . GLU A 1 414 ? 2.683 13.424 20.581 1.00 89.94 414 GLU A C 1
ATOM 3204 O O . GLU A 1 414 ? 2.047 14.008 19.710 1.00 89.94 414 GLU A O 1
ATOM 3209 N N . LEU A 1 415 ? 2.583 12.104 20.758 1.00 90.94 415 LEU A N 1
ATOM 3210 C CA . LEU A 1 415 ? 1.771 11.204 19.948 1.00 90.94 415 LEU A CA 1
ATOM 3211 C C . LEU A 1 415 ? 0.599 10.637 20.751 1.00 90.94 415 LEU A C 1
ATOM 3213 O O . LEU A 1 415 ? 0.057 9.603 20.383 1.00 90.94 415 LEU A O 1
ATOM 3217 N N . ARG A 1 416 ? 0.170 11.301 21.834 1.00 89.25 416 ARG A N 1
ATOM 3218 C CA . ARG A 1 416 ? -0.840 10.795 22.784 1.00 89.25 416 ARG A CA 1
ATOM 3219 C C . ARG A 1 416 ? -2.101 10.212 22.128 1.00 89.25 416 ARG A C 1
ATOM 3221 O O . ARG A 1 416 ? -2.688 9.281 22.677 1.00 89.25 416 ARG A O 1
ATOM 3228 N N . TYR A 1 417 ? -2.529 10.747 20.982 1.00 93.38 417 TYR A N 1
ATOM 3229 C CA . TYR A 1 417 ? -3.712 10.285 20.240 1.00 93.38 417 TYR A CA 1
ATOM 3230 C C . TYR A 1 417 ? -3.392 9.486 18.966 1.00 93.38 417 TYR A C 1
ATOM 3232 O O . TYR A 1 417 ? -4.292 9.213 18.175 1.00 93.38 417 TYR A O 1
ATOM 3240 N N . ALA A 1 418 ? -2.144 9.048 18.793 1.00 93.62 418 ALA A N 1
ATOM 3241 C CA . ALA A 1 418 ? -1.742 8.181 17.690 1.00 93.62 418 ALA A CA 1
ATOM 3242 C C . ALA A 1 418 ? -2.431 6.815 17.758 1.00 93.62 418 ALA A C 1
ATOM 3244 O O . ALA A 1 418 ? -2.740 6.239 16.719 1.00 93.62 418 ALA A O 1
ATOM 3245 N N . VAL A 1 419 ? -2.718 6.321 18.968 1.00 96.12 419 VAL A N 1
ATOM 3246 C CA . VAL A 1 419 ? -3.644 5.207 19.194 1.00 96.12 419 VAL A CA 1
ATOM 3247 C C . VAL A 1 419 ? -4.621 5.599 20.292 1.00 96.12 419 VAL A C 1
ATOM 3249 O O . VAL A 1 419 ? -4.219 5.916 21.413 1.00 96.12 419 VAL A O 1
ATOM 3252 N N . VAL A 1 420 ? -5.909 5.564 19.974 1.00 95.31 420 VAL A N 1
ATOM 3253 C CA . VAL A 1 420 ? -7.007 5.888 20.884 1.00 95.31 420 VAL A CA 1
ATOM 3254 C C . VAL A 1 420 ? -7.934 4.699 21.064 1.00 95.31 420 VAL A C 1
ATOM 3256 O O . VAL A 1 420 ? -8.045 3.834 20.193 1.00 95.31 420 VAL A O 1
ATOM 3259 N N . ARG A 1 421 ? -8.640 4.666 22.192 1.00 92.50 421 ARG A N 1
ATOM 3260 C CA . ARG A 1 421 ? -9.677 3.666 22.446 1.00 92.50 421 ARG A CA 1
ATOM 3261 C C . ARG A 1 421 ? -10.941 4.275 23.028 1.00 92.50 421 ARG A C 1
ATOM 3263 O O . ARG A 1 421 ? -10.907 5.283 23.729 1.00 92.50 421 ARG A O 1
ATOM 3270 N N . SER A 1 422 ? -12.054 3.605 22.765 1.00 89.44 422 SER A N 1
ATOM 3271 C CA . SER A 1 422 ? -13.361 3.864 23.368 1.00 89.44 422 SER A CA 1
ATOM 3272 C C . SER A 1 422 ? -14.116 2.539 23.428 1.00 89.44 422 SER A C 1
ATOM 3274 O O . SER A 1 422 ? -14.342 1.913 22.393 1.00 89.44 422 SER A O 1
ATOM 3276 N N . CYS A 1 423 ? -14.446 2.053 24.629 1.00 85.50 423 CYS A N 1
ATOM 3277 C CA . CYS A 1 423 ? -14.967 0.694 24.832 1.00 85.50 423 CYS A CA 1
ATOM 3278 C C . CYS A 1 423 ? -14.075 -0.369 24.135 1.00 85.50 423 CYS A C 1
ATOM 3280 O O . CYS A 1 423 ? -12.889 -0.479 24.451 1.00 85.50 423 CYS A O 1
ATOM 3282 N N . ARG A 1 424 ? -14.630 -1.130 23.180 1.00 90.31 424 ARG A N 1
ATOM 3283 C CA . ARG A 1 424 ? -13.945 -2.136 22.345 1.00 90.31 424 ARG A CA 1
ATOM 3284 C C . ARG A 1 424 ? -13.541 -1.606 20.957 1.00 90.31 424 ARG A C 1
ATOM 3286 O O . ARG A 1 424 ? -13.154 -2.393 20.093 1.00 90.31 424 ARG A O 1
ATOM 3293 N N . ALA A 1 425 ? -13.611 -0.295 20.730 1.00 94.94 425 ALA A N 1
ATOM 3294 C CA . ALA A 1 425 ? -13.089 0.348 19.530 1.00 94.94 425 ALA A CA 1
ATOM 3295 C C . ALA A 1 425 ? -11.653 0.833 19.744 1.00 94.94 425 ALA A C 1
ATOM 3297 O O . ALA A 1 425 ? -11.347 1.454 20.764 1.00 94.94 425 ALA A O 1
ATOM 3298 N N . ILE A 1 426 ? -10.798 0.575 18.759 1.00 96.50 426 ILE A N 1
ATOM 3299 C CA . ILE A 1 426 ? -9.428 1.077 18.669 1.00 96.50 426 ILE A CA 1
ATOM 3300 C C . ILE A 1 426 ? -9.327 1.913 17.397 1.00 96.50 426 ILE A C 1
ATOM 3302 O O . ILE A 1 426 ? -9.751 1.475 16.329 1.00 96.50 426 ILE A O 1
ATOM 3306 N N . GLY A 1 427 ? -8.773 3.111 17.526 1.00 96.81 427 GLY A N 1
ATOM 3307 C CA . GLY A 1 427 ? -8.459 4.007 16.426 1.00 96.81 427 GLY A CA 1
ATOM 3308 C C . GLY A 1 427 ? -6.959 4.244 16.364 1.00 96.81 427 GLY A C 1
ATOM 3309 O O . GLY A 1 427 ? -6.358 4.527 17.396 1.00 96.81 427 GLY A O 1
ATOM 3310 N N . SER A 1 428 ? -6.357 4.148 15.184 1.00 95.88 428 SER A N 1
ATOM 3311 C CA . SER A 1 428 ? -4.931 4.390 14.971 1.00 95.88 428 SER A CA 1
ATOM 3312 C C . SER A 1 428 ? -4.709 5.444 13.885 1.00 95.88 428 SER A C 1
ATOM 3314 O O . SER A 1 428 ? -5.230 5.330 12.778 1.00 95.88 428 SER A O 1
ATOM 3316 N N . GLN A 1 429 ? -3.909 6.469 14.174 1.00 93.94 429 GLN A N 1
ATOM 3317 C CA . GLN A 1 429 ? -3.354 7.366 13.149 1.00 93.94 429 GLN A CA 1
ATOM 3318 C C . GLN A 1 429 ? -2.166 6.721 12.414 1.00 93.94 429 GLN A C 1
ATOM 3320 O O . GLN A 1 429 ? -1.711 7.235 11.396 1.00 93.94 429 GLN A O 1
ATOM 3325 N N . ILE A 1 430 ? -1.665 5.595 12.930 1.00 93.62 430 ILE A N 1
ATOM 3326 C CA . ILE A 1 430 ? -0.589 4.803 12.340 1.00 93.62 430 ILE A CA 1
ATOM 3327 C C . ILE A 1 430 ? -1.220 3.672 11.528 1.00 93.62 430 ILE A C 1
ATOM 3329 O O . ILE A 1 430 ? -1.997 2.883 12.064 1.00 93.62 430 ILE A O 1
ATOM 3333 N N . HIS A 1 431 ? -0.869 3.562 10.253 1.00 93.31 431 HIS A N 1
ATOM 3334 C CA . HIS A 1 431 ? -1.269 2.441 9.412 1.00 93.31 431 HIS A CA 1
ATOM 3335 C C . HIS A 1 431 ? -0.391 1.230 9.732 1.00 93.31 431 HIS A C 1
ATOM 3337 O O . HIS A 1 431 ? 0.825 1.256 9.507 1.00 93.31 431 HIS A O 1
ATOM 3343 N N . LEU A 1 432 ? -0.998 0.175 10.271 1.00 93.38 432 LEU A N 1
ATOM 3344 C CA . LEU A 1 432 ? -0.307 -1.033 10.697 1.00 93.38 432 LEU A CA 1
ATOM 3345 C C . LEU A 1 432 ? -0.432 -2.108 9.618 1.00 93.38 432 LEU A C 1
ATOM 3347 O O . LEU A 1 432 ? -1.509 -2.630 9.346 1.00 93.38 432 LEU A O 1
ATOM 3351 N N . ASN A 1 433 ? 0.699 -2.510 9.040 1.00 93.81 433 ASN A N 1
ATOM 3352 C CA . ASN A 1 433 ? 0.744 -3.750 8.276 1.00 93.81 433 ASN A CA 1
ATOM 3353 C C . ASN A 1 433 ? 0.899 -4.924 9.251 1.00 93.81 433 ASN A C 1
ATOM 3355 O O . ASN A 1 433 ? 1.990 -5.175 9.772 1.00 93.81 433 ASN A O 1
ATOM 3359 N N . PHE A 1 434 ? -0.181 -5.661 9.503 1.00 93.19 434 PHE A N 1
ATOM 3360 C CA . PHE A 1 434 ? -0.157 -6.792 10.429 1.00 93.19 434 PHE A CA 1
ATOM 3361 C C . PHE A 1 434 ? 0.670 -7.975 9.919 1.00 93.19 434 PHE A C 1
ATOM 3363 O O . PHE A 1 434 ? 1.120 -8.780 10.731 1.00 93.19 434 PHE A O 1
ATOM 3370 N N . ALA A 1 435 ? 0.946 -8.068 8.614 1.00 90.12 435 ALA A N 1
ATOM 3371 C CA . ALA A 1 435 ? 1.903 -9.048 8.102 1.00 90.12 435 ALA A CA 1
ATOM 3372 C C . ALA A 1 435 ? 3.347 -8.723 8.508 1.00 90.12 435 ALA A C 1
ATOM 3374 O O . ALA A 1 435 ? 4.150 -9.634 8.699 1.00 90.12 435 ALA A O 1
ATOM 3375 N N . ALA A 1 436 ? 3.662 -7.442 8.727 1.00 91.00 436 ALA A N 1
ATOM 3376 C CA . ALA A 1 436 ? 4.950 -7.019 9.271 1.00 91.00 436 ALA A CA 1
ATOM 3377 C C . ALA A 1 436 ? 5.065 -7.211 10.792 1.00 91.00 436 ALA A C 1
ATOM 3379 O O . ALA A 1 436 ? 6.167 -7.309 11.327 1.00 91.00 436 ALA A O 1
ATOM 3380 N N . GLN A 1 437 ? 3.930 -7.273 11.491 1.00 90.25 437 GLN A N 1
ATOM 3381 C CA . GLN A 1 437 ? 3.845 -7.456 12.943 1.00 90.25 437 GLN A CA 1
ATOM 3382 C C . GLN A 1 437 ? 2.882 -8.605 13.277 1.00 90.25 437 GLN A C 1
ATOM 3384 O O . GLN A 1 437 ? 1.831 -8.389 13.893 1.00 90.25 437 GLN A O 1
ATOM 3389 N N . PRO A 1 438 ? 3.215 -9.845 12.867 1.00 86.69 438 PRO A N 1
ATOM 3390 C CA . PRO A 1 438 ? 2.291 -10.976 12.930 1.00 86.69 438 PRO A CA 1
ATOM 3391 C C . PRO A 1 438 ? 1.906 -11.374 14.354 1.00 86.69 438 PRO A C 1
ATOM 3393 O O . PRO A 1 438 ? 0.937 -12.102 14.538 1.00 86.69 438 PRO A O 1
ATOM 3396 N N . ASP A 1 439 ? 2.632 -10.904 15.365 1.00 88.31 439 ASP A N 1
ATOM 3397 C CA . ASP A 1 439 ? 2.329 -11.148 16.771 1.00 88.31 439 ASP A CA 1
ATOM 3398 C C . ASP A 1 439 ? 1.215 -10.243 17.329 1.00 88.31 439 ASP A C 1
ATOM 3400 O O . ASP A 1 439 ? 0.661 -10.539 18.387 1.00 88.31 439 ASP A O 1
ATOM 3404 N N . VAL A 1 440 ? 0.834 -9.187 16.601 1.00 90.31 440 VAL A N 1
ATOM 3405 C CA . VAL A 1 440 ? -0.332 -8.339 16.907 1.00 90.31 440 VAL A CA 1
ATOM 3406 C C . VAL A 1 440 ? -1.626 -8.947 16.351 1.00 90.31 440 VAL A C 1
ATOM 3408 O O . VAL A 1 440 ? -2.679 -8.879 16.984 1.00 90.31 440 VAL A O 1
ATOM 3411 N N . LEU A 1 441 ? -1.554 -9.606 15.190 1.00 89.31 441 LEU A N 1
ATOM 3412 C CA . LEU A 1 441 ? -2.718 -10.165 14.499 1.00 89.31 441 LEU A CA 1
ATOM 3413 C C . LEU A 1 441 ? -3.586 -11.126 15.348 1.00 89.31 441 LEU A C 1
ATOM 3415 O O . LEU A 1 441 ? -4.810 -11.062 15.221 1.00 89.31 441 LEU A O 1
ATOM 3419 N N . PRO A 1 442 ? -3.038 -11.972 16.254 1.00 88.50 442 PRO A N 1
ATOM 3420 C CA . PRO A 1 442 ? -3.834 -12.808 17.153 1.00 88.50 442 PRO A CA 1
ATOM 3421 C C . PRO A 1 442 ? -4.914 -12.057 17.942 1.00 88.50 442 PRO A C 1
ATOM 3423 O O . PRO A 1 442 ? -5.902 -12.678 18.329 1.00 88.50 442 PRO A O 1
ATOM 3426 N N . GLY A 1 443 ? -4.769 -10.744 18.163 1.00 88.56 443 GLY A N 1
ATOM 3427 C CA . GLY A 1 443 ? -5.796 -9.909 18.788 1.00 88.56 443 GLY A CA 1
ATOM 3428 C C . GLY A 1 443 ? -7.156 -9.965 18.079 1.00 88.56 443 GLY A C 1
ATOM 3429 O O . GLY A 1 443 ? -8.185 -9.970 18.751 1.00 88.56 443 GLY A O 1
ATOM 3430 N N . PHE A 1 444 ? -7.193 -10.118 16.748 1.00 90.50 444 PHE A N 1
ATOM 3431 C CA . PHE A 1 444 ? -8.444 -10.258 15.982 1.00 90.50 444 PHE A CA 1
ATOM 3432 C C . PHE A 1 444 ? -9.227 -11.526 16.352 1.00 90.50 444 PHE A C 1
ATOM 3434 O O . PHE A 1 444 ? -10.456 -11.507 16.414 1.00 90.50 444 PHE A O 1
ATOM 3441 N N . PHE A 1 445 ? -8.530 -12.607 16.693 1.00 88.69 445 PHE A N 1
ATOM 3442 C CA . PHE A 1 445 ? -9.128 -13.925 16.922 1.00 88.69 445 PHE A CA 1
ATOM 3443 C C . PHE A 1 445 ? -9.496 -14.191 18.393 1.00 88.69 445 PHE A C 1
ATOM 3445 O O . PHE A 1 445 ? -10.197 -15.152 18.698 1.00 88.69 445 PHE A O 1
ATOM 3452 N N . ARG A 1 446 ? -9.040 -13.350 19.333 1.00 78.25 446 ARG A N 1
ATOM 3453 C CA . ARG A 1 446 ? -9.322 -13.513 20.772 1.00 78.25 446 ARG A CA 1
ATOM 3454 C C . ARG A 1 446 ? -10.721 -13.000 21.135 1.00 78.25 446 ARG A C 1
ATOM 3456 O O . ARG A 1 446 ? -11.041 -11.852 20.857 1.00 78.25 446 ARG A O 1
ATOM 3463 N N . GLY A 1 447 ? -11.529 -13.835 21.791 1.00 60.84 447 GLY A N 1
ATOM 3464 C CA . GLY A 1 447 ? -12.921 -13.520 22.150 1.00 60.84 447 GLY A CA 1
ATOM 3465 C C . GLY A 1 447 ? -13.119 -12.636 23.390 1.00 60.84 447 GLY A C 1
ATOM 3466 O O . GLY A 1 447 ? -14.182 -12.039 23.524 1.00 60.84 447 GLY A O 1
ATOM 3467 N N . ASP A 1 448 ? -12.110 -12.495 24.258 1.00 59.84 448 ASP A N 1
ATOM 3468 C CA . ASP A 1 448 ? -12.280 -11.867 25.578 1.00 59.84 448 ASP A CA 1
ATOM 3469 C C . ASP A 1 448 ? -11.467 -10.577 25.750 1.00 59.84 448 ASP A C 1
ATOM 3471 O O . ASP A 1 448 ? -10.361 -10.592 26.298 1.00 59.84 448 ASP A O 1
ATOM 3475 N N . PRO A 1 449 ? -11.990 -9.416 25.333 1.00 54.91 449 PRO A N 1
ATOM 3476 C CA . PRO A 1 449 ? -11.537 -8.156 25.889 1.00 54.91 449 PRO A CA 1
ATOM 3477 C C . PRO A 1 449 ? -12.267 -7.869 27.217 1.00 54.91 449 PRO A C 1
ATOM 3479 O O . PRO A 1 449 ? -13.460 -8.178 27.341 1.00 54.91 449 PRO A O 1
ATOM 3482 N N . PRO A 1 450 ? -11.597 -7.251 28.209 1.00 50.38 450 PRO A N 1
ATOM 3483 C CA . PRO A 1 450 ? -12.223 -6.898 29.482 1.00 50.38 450 PRO A CA 1
ATOM 3484 C C . PRO A 1 450 ? -13.495 -6.062 29.263 1.00 50.38 450 PRO A C 1
ATOM 3486 O O . PRO A 1 450 ? -13.572 -5.255 28.332 1.00 50.38 450 PRO A O 1
ATOM 3489 N N . GLN A 1 451 ? -14.515 -6.276 30.101 1.00 47.56 451 GLN A N 1
ATOM 3490 C CA . GLN A 1 451 ? -15.716 -5.439 30.109 1.00 47.56 451 GLN A CA 1
ATOM 3491 C C . GLN A 1 451 ? -15.320 -4.000 30.457 1.00 47.56 451 GLN A C 1
ATOM 3493 O O . GLN A 1 451 ? -14.760 -3.743 31.519 1.00 47.56 451 GLN A O 1
ATOM 3498 N N . VAL A 1 452 ? -15.605 -3.067 29.552 1.00 53.84 452 VAL A N 1
ATOM 3499 C CA . VAL A 1 452 ? -15.493 -1.628 29.797 1.00 53.84 452 VAL A CA 1
ATOM 3500 C C . VAL A 1 452 ? -16.824 -1.023 29.380 1.00 53.84 452 VAL A C 1
ATOM 3502 O O . VAL A 1 452 ? -17.233 -1.199 28.230 1.00 53.84 452 VAL A O 1
ATOM 3505 N N . GLU A 1 453 ? -17.507 -0.355 30.311 1.00 51.34 453 GLU A N 1
ATOM 3506 C CA . GLU A 1 453 ? -18.762 0.343 30.023 1.00 51.34 453 GLU A CA 1
ATOM 3507 C C . GLU A 1 453 ? -18.564 1.336 28.873 1.00 51.34 453 GLU A C 1
ATOM 3509 O O . GLU A 1 453 ? -17.596 2.102 28.835 1.00 51.34 453 GLU A O 1
ATOM 3514 N N . MET A 1 454 ? -19.482 1.308 27.908 1.00 52.41 454 MET A N 1
ATOM 3515 C CA . MET A 1 454 ? -19.526 2.320 26.866 1.00 52.41 454 MET A CA 1
ATOM 3516 C C . MET A 1 454 ? -20.195 3.563 27.443 1.00 52.41 454 MET A C 1
ATOM 3518 O O . MET A 1 454 ? -21.404 3.578 27.660 1.00 52.41 454 MET A O 1
ATOM 3522 N N . VAL A 1 455 ? -19.414 4.611 27.686 1.00 55.09 455 VAL A N 1
ATOM 3523 C CA . VAL A 1 455 ? -19.973 5.941 27.935 1.00 55.09 455 VAL A CA 1
ATOM 3524 C C . VAL A 1 455 ? -20.475 6.457 26.594 1.00 55.09 455 VAL A C 1
ATOM 3526 O O . VAL A 1 455 ? -19.675 6.592 25.670 1.00 55.09 455 VAL A O 1
ATOM 3529 N N . ASP A 1 456 ? -21.780 6.708 26.459 1.00 56.47 456 ASP A N 1
ATOM 3530 C CA . ASP A 1 456 ? -22.332 7.280 25.231 1.00 56.47 456 ASP A CA 1
ATOM 3531 C C . ASP A 1 456 ? -21.741 8.685 25.016 1.00 56.47 456 ASP A C 1
ATOM 3533 O O . ASP A 1 456 ? -22.087 9.611 25.753 1.00 56.47 456 ASP A O 1
ATOM 3537 N N . PRO A 1 457 ? -20.885 8.894 24.004 1.00 52.62 457 PRO A N 1
ATOM 3538 C CA . PRO A 1 457 ? -20.226 10.179 23.799 1.00 52.62 457 PRO A CA 1
ATOM 3539 C C . PRO A 1 457 ? -21.182 11.281 23.312 1.00 52.62 457 PRO A C 1
ATOM 3541 O O . PRO A 1 457 ? -20.739 12.417 23.169 1.00 52.62 457 PRO A O 1
ATOM 3544 N N . TRP A 1 458 ? -22.461 10.984 23.045 1.00 51.75 458 TRP A N 1
ATOM 3545 C CA . TRP A 1 458 ? -23.488 11.989 22.740 1.00 51.75 458 TRP A CA 1
ATOM 3546 C C . TRP A 1 458 ? -24.316 12.411 23.955 1.00 51.75 458 TRP A C 1
ATOM 3548 O O . TRP A 1 458 ? -25.050 13.389 23.858 1.00 51.75 458 TRP A O 1
ATOM 3558 N N . THR A 1 459 ? -24.185 11.747 25.108 1.00 52.47 459 THR A N 1
ATOM 3559 C CA . THR A 1 459 ? -24.932 12.149 26.318 1.00 52.47 459 THR A CA 1
ATOM 3560 C C . THR A 1 459 ? -24.514 13.515 26.870 1.00 52.47 459 THR A C 1
ATOM 3562 O O . THR A 1 459 ? -25.278 14.133 27.605 1.00 52.47 459 THR A O 1
ATOM 3565 N N . THR A 1 460 ? -23.337 14.018 26.492 1.00 42.72 460 THR A N 1
ATOM 3566 C CA . THR A 1 460 ? -22.792 15.317 26.923 1.00 42.72 460 THR A CA 1
ATOM 3567 C C . THR A 1 460 ? -22.885 16.431 25.880 1.00 42.72 460 THR A C 1
ATOM 3569 O O . THR A 1 460 ? -22.507 17.561 26.182 1.00 42.72 460 THR A O 1
ATOM 3572 N N . VAL A 1 461 ? -23.386 16.160 24.671 1.00 40.19 461 VAL A N 1
ATOM 3573 C CA . VAL A 1 461 ? -23.525 17.183 23.621 1.00 40.19 461 VAL A CA 1
ATOM 3574 C C . VAL A 1 461 ? -24.972 17.676 23.614 1.00 40.19 461 VAL A C 1
ATOM 3576 O O . VAL A 1 461 ? -25.809 17.139 22.890 1.00 40.19 461 VAL A O 1
ATOM 3579 N N . ALA A 1 462 ? -25.251 18.651 24.486 1.00 32.16 462 ALA A N 1
ATOM 3580 C CA . ALA A 1 462 ? -26.509 19.399 24.528 1.00 32.16 462 ALA A CA 1
ATOM 3581 C C . ALA A 1 462 ? -26.618 20.398 23.367 1.00 32.16 462 ALA A C 1
ATOM 3583 O O . ALA A 1 462 ? -25.581 21.017 23.024 1.00 32.16 462 ALA A O 1
#

Radius of gyration: 23.67 Å; chains: 1; bounding box: 60×51×62 Å

Secondary structure (DSSP, 8-state):
-----EEEEEES-TT---HHHHHHHHHHHHTTT--EEEEESS---SB-SS--TTTSS--EE--TTTS-HHHHHHHHHHHGGG-SEEEEEEEPPPPPTT--PPPTTS-----HHHHHHHTT--EEEEEEGGGS-S--SSTT---PPPPTT--EEEEEEE--HHHHHHHHHHHHHHH---EEEEEE--HHHHHHHHHSPTBPPPPHHHHHHHHHHHTTT--HHHHHHHHTSS-------SSS---S-----EEEEE-BTTEEE--HHHHHHHHHTT-EEEEE-TTT-SSPPTT-SEEEE-EE-GGGGHHHHHH-HHHHHHHHHHHHTT-EEEEETHHHHHHEEEEEEETTEEEE---SEEEEEEE----S--EEEEEEBSS--SSS-TT-EEEEEE-TTEEEEESS--EE-BS-GGGTTSEEEETTEEEESEE--TTTSTTTTHHHH---PPP-----TTTT--

pLDDT: mean 87.6, std 15.11, range [29.19, 98.56]

Sequence (462 aa):
MLPLPRVAVGTIQPEADLRAILWALMEAFRSRGVQVQRFLSQACFATCHGPDVASGLTPRHLDSWLMSAHVCREILIRGAENCDLAVVHGTFAQAPTNGSAPSNGDGIGGSLETLCEWLNLPRLLVLDVSRFSVDSRDRDDRLPERPQQVDALLLDGVADSRQLGRLTAELETRWRVPVLGSLQALPELRSEIETLPAGSRPPRELCRQLGNHFLRHARPQRILELGFQREFDWGRTELFAFRGACSQTTVALAYDDALGCYFPDTLDLLEARGAKIVDFSPLRDERLPAGTDVVYLGCGHPERYAAELSHNHCMKLALRNHLCVGGRIYAEGGGLAYLCQQIEVAPGQRFRMVGIFPAIARLRPTDGTSTPTEVTLDQPTWLAGLGKRLRGYSNPGWELEPTGALVGCVREPELRYAVVRSCRAIGSQIHLNFAAQPDVLPGFFRGDPPQVEMVDPWTTVA